Protein AF-A0A9W6T7P6-F1 (afdb_monomer_lite)

pLDDT: mean 77.07, std 24.53, range [21.84, 98.75]

Organism: Candida boidinii (NCBI:txid5477)

Secondary structure (DSSP, 8-state):
-TT--EEE-TTS-----GGGTT-TT--EEE--SS---EEEE--TT--EEE--SS---EEEESS-BTT--EEE--SS--S--GGGGGBSS-SEEE--SS--SS--GGGGG-TT--EEE--SS---B--TTGGG-TT--EEE--SS---B--GGGGG-TT--EEE--SS--SSPPPPPHHHHHHHHHHHHHHHHHHHHHHHHHHHHHHHHHHHTTS---TT-SSSSTTTGGGSS----------------------------------------------------S---SSSTTS----S----TT------HHHH--EEE--SS---TTHHHHHTT-TT--EEE--SS------TTSGGG-TT--EEE-TTS------TTTGGG-SS--EEE--SS--SS-BGGGGG-TT--EEE--SS-----TT-TTTB--GGG-TT-SEEE-TT-TT-EE---PPPTT-SS-TT-STT-TT--EEE-TT-EE--S--PPP-SS-EEE-S-SEETTEE-----B-GGGTS--EEEEEEETGGG-TTEEEEEEEEEES--SSS--HHHHHHHHHHHHHHHHHHHHHHS--TT-TT--HHHHHHHHHHHHHHHHHHHHTTTT-----STTTT--HHHHT--HHHHTT-EEEEEEEEEETTEEEEEEEEEE---SS-----------

InterPro domains:
  IPR001611 Leucine-rich repeat [PF13855] (339-397)
  IPR001611 Leucine-rich repeat [PS51450] (135-157)
  IPR001611 Leucine-rich repeat [PS51450] (339-362)
  IPR001611 Leucine-rich repeat [PS51450] (363-384)
  IPR001932 PPM-type phosphatase-like domain [PF00481] (527-661)
  IPR003591 Leucine-rich repeat, typical subtype [SM00369] (87-109)
  IPR003591 Leucine-rich repeat, typical subtype [SM00369] (110-132)
  IPR003591 Leucine-rich repeat, typical subtype [SM00369] (133-155)
  IPR003591 Leucine-rich repeat, typical subtype [SM00369] (156-181)
  IPR003591 Leucine-rich repeat, typical subtype [SM00369] (337-360)
  IPR003591 Leucine-rich repeat, typical subtype [SM00369] (361-384)
  IPR003591 Leucine-rich repeat, typical subtype [SM00369] (385-408)
  IPR032675 Leucine-rich repeat domain superfamily [G3DSA:3.80.10.10] (1-239)
  IPR032675 Leucine-rich repeat domain superfamily [G3DSA:3.80.10.10] (300-506)
  IPR036457 PPM-type phosphatase-like domain superfamily [G3DSA:3.60.40.10] (508-661)
  IPR036457 PPM-type phosphatase-like domain superfamily [SSF81606] (493-659)
  IPR050216 Leucine-rich repeat domain-containing protein [PTHR48051] (315-540)

Structure (mmCIF, N/CA/C/O backbone):
data_AF-A0A9W6T7P6-F1
#
_entry.id   AF-A0A9W6T7P6-F1
#
loop_
_atom_site.group_PDB
_atom_site.id
_atom_site.type_symbol
_atom_site.label_atom_id
_atom_site.label_alt_id
_atom_site.label_comp_id
_atom_site.label_asym_id
_atom_site.label_entity_id
_atom_site.label_seq_id
_atom_site.pdbx_PDB_ins_code
_atom_site.Cartn_x
_atom_site.Cartn_y
_atom_site.Cartn_z
_atom_site.occupancy
_atom_site.B_iso_or_equiv
_atom_site.auth_seq_id
_atom_site.auth_comp_id
_atom_site.auth_asym_id
_atom_site.auth_atom_id
_atom_site.pdbx_PDB_model_num
ATOM 1 N N . MET A 1 1 ? -13.809 2.710 44.895 1.00 65.75 1 MET A N 1
ATOM 2 C CA . MET A 1 1 ? -14.067 2.844 43.441 1.00 65.75 1 MET A CA 1
ATOM 3 C C . MET A 1 1 ? -14.724 4.164 43.015 1.00 65.75 1 MET A C 1
ATOM 5 O O . MET A 1 1 ? -14.400 4.606 41.930 1.00 65.75 1 MET A O 1
ATOM 9 N N . GLN A 1 2 ? -15.571 4.850 43.803 1.00 82.44 2 GLN A N 1
ATOM 10 C CA . GLN A 1 2 ? -16.241 6.094 43.339 1.00 82.44 2 GLN A CA 1
ATOM 11 C C . GLN A 1 2 ? -15.313 7.261 42.920 1.00 82.44 2 GLN A C 1
ATOM 13 O O . GLN A 1 2 ? -15.751 8.162 42.211 1.00 82.44 2 GLN A O 1
ATOM 18 N N . ALA A 1 3 ? -14.041 7.253 43.336 1.00 89.94 3 ALA A N 1
ATOM 19 C CA . ALA A 1 3 ? -13.026 8.224 42.919 1.00 89.94 3 ALA A CA 1
ATOM 20 C C . ALA A 1 3 ? -12.173 7.772 41.710 1.00 89.94 3 ALA A C 1
ATOM 22 O O . ALA A 1 3 ? -11.208 8.449 41.375 1.00 89.94 3 ALA A O 1
ATOM 23 N N . LEU A 1 4 ? -12.479 6.625 41.090 1.00 92.62 4 LEU A N 1
ATOM 24 C CA . LEU A 1 4 ? -11.707 6.079 39.972 1.00 92.62 4 LEU A CA 1
ATOM 25 C C . LEU A 1 4 ? -11.936 6.912 38.703 1.00 92.62 4 LEU A C 1
ATOM 27 O O . LEU A 1 4 ? -13.080 7.086 38.289 1.00 92.62 4 LEU A O 1
ATOM 31 N N . ILE A 1 5 ? -10.842 7.391 38.104 1.00 95.50 5 ILE A N 1
ATOM 32 C CA . ILE A 1 5 ? -10.859 8.232 36.895 1.00 95.50 5 ILE A CA 1
ATOM 33 C C . ILE A 1 5 ? -10.428 7.442 35.656 1.00 95.50 5 ILE A C 1
ATOM 35 O O . ILE A 1 5 ? -11.042 7.555 34.599 1.00 95.50 5 ILE A O 1
ATOM 39 N N . LYS A 1 6 ? -9.391 6.609 35.775 1.00 96.69 6 LYS A N 1
ATOM 40 C CA . LYS A 1 6 ? -8.846 5.817 34.666 1.00 96.69 6 LYS A CA 1
ATOM 41 C C . LYS A 1 6 ? -8.645 4.377 35.112 1.00 96.69 6 LYS A C 1
ATOM 43 O O . LYS A 1 6 ? -8.240 4.149 36.252 1.00 96.69 6 LYS A O 1
ATOM 48 N N . ILE A 1 7 ? -8.911 3.428 34.223 1.00 95.44 7 ILE A N 1
ATOM 49 C CA . ILE A 1 7 ? -8.621 2.010 34.428 1.00 95.44 7 ILE A CA 1
ATOM 50 C C . ILE A 1 7 ? -7.944 1.432 33.185 1.00 95.44 7 ILE A C 1
ATOM 52 O O . ILE A 1 7 ? -8.444 1.586 32.072 1.00 95.44 7 ILE A O 1
ATOM 56 N N . ASP A 1 8 ? -6.808 0.769 33.393 1.00 96.06 8 ASP A N 1
ATOM 57 C CA . ASP A 1 8 ? -6.104 -0.016 32.382 1.00 96.06 8 ASP A CA 1
ATOM 58 C C . ASP A 1 8 ? -5.986 -1.454 32.896 1.00 96.06 8 ASP A C 1
ATOM 60 O O . ASP A 1 8 ? -5.427 -1.706 33.963 1.00 96.06 8 ASP A O 1
ATOM 64 N N . ILE A 1 9 ? -6.624 -2.366 32.173 1.00 95.75 9 ILE A N 1
ATOM 65 C CA . ILE A 1 9 ? -6.797 -3.790 32.486 1.00 95.75 9 ILE A CA 1
ATOM 66 C C . ILE A 1 9 ? -6.635 -4.628 31.207 1.00 95.75 9 ILE A C 1
ATOM 68 O O . ILE A 1 9 ? -7.255 -5.682 31.046 1.00 95.75 9 ILE A O 1
ATOM 72 N N . ARG A 1 10 ? -5.834 -4.136 30.253 1.00 95.75 10 ARG A N 1
ATOM 73 C CA . ARG A 1 10 ? -5.575 -4.800 28.967 1.00 95.75 10 ARG A CA 1
ATOM 74 C C . ARG A 1 10 ? -4.901 -6.168 29.145 1.00 95.75 10 ARG A C 1
ATOM 76 O O . ARG A 1 10 ? -4.220 -6.396 30.139 1.00 95.75 10 ARG A O 1
ATOM 83 N N . PHE A 1 11 ? -5.104 -7.071 28.187 1.00 94.38 11 PHE A N 1
ATOM 84 C CA . PHE A 1 11 ? -4.476 -8.401 28.095 1.00 94.38 11 PHE A CA 1
ATOM 85 C C . PHE A 1 11 ? -4.650 -9.281 29.347 1.00 94.38 11 PHE A C 1
ATOM 87 O O . PHE A 1 11 ? -3.726 -9.945 29.812 1.00 94.38 11 PHE A O 1
ATOM 94 N N . ASN A 1 12 ? -5.866 -9.284 29.894 1.00 94.56 12 ASN A N 1
ATOM 95 C CA . ASN A 1 12 ? -6.261 -10.084 31.051 1.00 94.56 12 ASN A CA 1
ATOM 96 C C . ASN A 1 12 ? -7.334 -11.127 30.662 1.00 94.56 12 ASN A C 1
ATOM 98 O O . ASN A 1 12 ? -7.690 -11.295 29.497 1.00 94.56 12 ASN A O 1
ATOM 102 N N . LYS A 1 13 ? -7.861 -11.864 31.648 1.00 94.94 13 LYS A N 1
ATOM 103 C CA . LYS A 1 13 ? -8.931 -12.868 31.459 1.00 94.94 13 LYS A CA 1
ATOM 104 C C . LYS A 1 13 ? -10.307 -12.365 31.925 1.00 94.94 13 LYS A C 1
ATOM 106 O O . LYS A 1 13 ? -11.125 -13.144 32.411 1.00 94.94 13 LYS A O 1
ATOM 111 N N . ILE A 1 14 ? -10.559 -11.057 31.836 1.00 95.62 14 ILE A N 1
ATOM 112 C CA . ILE A 1 14 ? -11.791 -10.434 32.342 1.00 95.62 14 ILE A CA 1
ATOM 113 C C . ILE A 1 14 ? -12.949 -10.729 31.384 1.00 95.62 14 ILE A C 1
ATOM 115 O O . ILE A 1 14 ? -12.826 -10.566 30.174 1.00 95.62 14 ILE A O 1
ATOM 119 N N . THR A 1 15 ? -14.086 -11.164 31.928 1.00 95.50 15 THR A N 1
ATOM 120 C CA . THR A 1 15 ? -15.275 -11.565 31.152 1.00 95.50 15 THR A CA 1
ATOM 121 C C . THR A 1 15 ? -16.427 -10.562 31.222 1.00 95.50 15 THR A C 1
ATOM 123 O O . THR A 1 15 ? -17.320 -10.597 30.377 1.00 95.50 15 THR A O 1
ATOM 126 N N . LYS A 1 16 ? -16.430 -9.670 32.222 1.00 94.81 16 LYS A N 1
ATOM 127 C CA . LYS A 1 16 ? -17.493 -8.686 32.483 1.00 94.81 16 LYS A CA 1
ATOM 128 C C . LYS A 1 16 ? -16.922 -7.393 33.056 1.00 94.81 16 LYS A C 1
ATOM 130 O O . LYS A 1 16 ? -15.955 -7.433 33.812 1.00 94.81 16 LYS A O 1
ATOM 135 N N . LEU A 1 17 ? -17.566 -6.268 32.745 1.00 93.81 17 LEU A N 1
ATOM 136 C CA . LEU A 1 17 ? -17.191 -4.927 33.218 1.00 93.81 17 LEU A CA 1
ATOM 137 C C . LEU A 1 17 ? -18.309 -4.241 34.026 1.00 93.81 17 LEU A C 1
ATOM 139 O O . LEU A 1 17 ? -18.270 -3.030 34.220 1.00 93.81 17 LEU A O 1
ATOM 143 N N . ASP A 1 18 ? -19.287 -5.005 34.524 1.00 90.81 18 ASP A N 1
ATOM 144 C CA . ASP A 1 18 ? -20.497 -4.498 35.197 1.00 90.81 18 ASP A CA 1
ATOM 145 C C . ASP A 1 18 ? -20.181 -3.521 36.351 1.00 90.81 18 ASP A C 1
ATOM 147 O O . ASP A 1 18 ? -20.853 -2.504 36.514 1.00 90.81 18 ASP A O 1
ATOM 151 N N . SER A 1 19 ? -19.096 -3.766 37.096 1.00 89.75 19 SER A N 1
ATOM 152 C CA . SER A 1 19 ? -18.600 -2.904 38.183 1.00 89.75 19 SER A CA 1
ATOM 153 C C . SER A 1 19 ? -18.187 -1.489 37.746 1.00 89.75 19 SER A C 1
ATOM 155 O O . SER A 1 19 ? -18.049 -0.608 38.594 1.00 89.75 19 SER A O 1
ATOM 157 N N . LEU A 1 20 ? -17.963 -1.260 36.447 1.00 91.81 20 LEU A N 1
ATOM 158 C CA . LEU A 1 20 ? -17.611 0.046 35.878 1.00 91.81 20 LEU A CA 1
ATOM 159 C C . LEU A 1 20 ? -18.840 0.850 35.423 1.00 91.81 20 LEU A C 1
ATOM 161 O O . LEU A 1 20 ? -18.722 2.058 35.215 1.00 91.81 20 LEU A O 1
ATOM 165 N N . LYS A 1 21 ? -20.013 0.207 35.291 1.00 91.25 21 LYS A N 1
ATOM 166 C CA . LYS A 1 21 ? -21.208 0.752 34.620 1.00 91.25 21 LYS A CA 1
ATOM 167 C C . LYS A 1 21 ? -21.631 2.136 35.119 1.00 91.25 21 LYS A C 1
ATOM 169 O O . LYS A 1 21 ? -22.000 2.983 34.309 1.00 91.25 21 LYS A O 1
ATOM 174 N N . GLU A 1 22 ? -21.608 2.355 36.434 1.00 90.69 22 GLU A N 1
ATOM 175 C CA . GLU A 1 22 ? -22.152 3.559 37.086 1.00 90.69 22 GLU A CA 1
ATOM 176 C C . GLU A 1 22 ? -21.082 4.421 37.787 1.00 90.69 22 GLU A C 1
ATOM 178 O O . GLU A 1 22 ? -21.405 5.216 38.670 1.00 90.69 22 GLU A O 1
ATOM 183 N N . LEU A 1 23 ? -19.796 4.279 37.438 1.00 92.50 23 LEU A N 1
ATOM 184 C CA . LEU A 1 23 ? -18.731 5.043 38.099 1.00 92.50 23 LEU A CA 1
ATOM 185 C C . LEU A 1 23 ? -18.759 6.531 37.679 1.00 92.50 23 LEU A C 1
ATOM 187 O O . LEU A 1 23 ? -18.494 6.846 36.520 1.00 92.50 23 LEU A O 1
ATOM 191 N N . PRO A 1 24 ? -19.028 7.478 38.603 1.00 89.62 24 PRO A N 1
ATOM 192 C CA . PRO A 1 24 ? -19.391 8.850 38.237 1.00 89.62 24 PRO A CA 1
ATOM 193 C C . PRO A 1 24 ? -18.205 9.718 37.797 1.00 89.62 24 PRO A C 1
ATOM 195 O O . PRO A 1 24 ? -18.412 10.757 37.178 1.00 89.62 24 PRO A O 1
ATOM 198 N N . LYS A 1 25 ? -16.969 9.325 38.126 1.00 93.94 25 LYS A N 1
ATOM 199 C CA . LYS A 1 25 ? -15.737 10.043 37.752 1.00 93.94 25 LYS A CA 1
ATOM 200 C C . LYS A 1 25 ? -14.918 9.335 36.671 1.00 93.94 25 LYS A C 1
ATOM 202 O O . LYS A 1 25 ? -13.822 9.788 36.372 1.00 93.94 25 LYS A O 1
ATOM 207 N N . LEU A 1 26 ? -15.418 8.227 36.121 1.00 95.88 26 LEU A N 1
ATOM 208 C CA . LEU A 1 26 ? -14.667 7.414 35.173 1.00 95.88 26 LEU A CA 1
ATOM 209 C C . LEU A 1 26 ? -14.605 8.106 33.805 1.00 95.88 26 LEU A C 1
ATOM 211 O O . LEU A 1 26 ? -15.634 8.331 33.173 1.00 95.88 26 LEU A O 1
ATOM 215 N N . GLU A 1 27 ? -13.389 8.415 33.369 1.00 96.75 27 GLU A N 1
ATOM 216 C CA . GLU A 1 27 ? -13.060 9.069 32.100 1.00 96.75 27 GLU A CA 1
ATOM 217 C C . GLU A 1 27 ? -12.463 8.081 31.089 1.00 96.75 27 GLU A C 1
ATOM 219 O O . GLU A 1 27 ? -12.775 8.157 29.905 1.00 96.75 27 GLU A O 1
ATOM 224 N N . VAL A 1 28 ? -11.607 7.151 31.526 1.00 97.69 28 VAL A N 1
ATOM 225 C CA . VAL A 1 28 ? -10.852 6.270 30.615 1.00 97.69 28 VAL A CA 1
ATOM 226 C C . VAL A 1 28 ? -11.027 4.804 30.988 1.00 97.69 28 VAL A C 1
ATOM 228 O O . VAL A 1 28 ? -10.734 4.416 32.123 1.00 97.69 28 VAL A O 1
ATOM 231 N N . ILE A 1 29 ? -11.438 3.987 30.016 1.00 97.69 29 ILE A N 1
ATOM 232 C CA . ILE A 1 29 ? -11.457 2.522 30.102 1.00 97.69 29 ILE A CA 1
ATOM 233 C C . ILE A 1 29 ? -10.546 1.952 29.019 1.00 97.69 29 ILE A C 1
ATOM 235 O O . ILE A 1 29 ? -10.839 2.105 27.837 1.00 97.69 29 ILE A O 1
ATOM 239 N N . ARG A 1 30 ? -9.504 1.218 29.420 1.00 97.88 30 ARG A N 1
ATOM 240 C CA . ARG A 1 30 ? -8.707 0.367 28.526 1.00 97.88 30 ARG A CA 1
ATOM 241 C C . ARG A 1 30 ? -8.799 -1.078 28.988 1.00 97.88 30 ARG A C 1
ATOM 243 O O . ARG A 1 30 ? -8.212 -1.446 30.002 1.00 97.88 30 ARG A O 1
ATOM 250 N N . ALA A 1 31 ? -9.542 -1.903 28.258 1.00 96.62 31 ALA A N 1
ATOM 251 C CA . ALA A 1 31 ? -9.696 -3.333 28.544 1.00 96.62 31 ALA A CA 1
ATOM 252 C C . ALA A 1 31 ? -9.506 -4.206 27.294 1.00 96.62 31 ALA A C 1
ATOM 254 O O . ALA A 1 31 ? -10.093 -5.283 27.180 1.00 96.62 31 ALA A O 1
ATOM 255 N N . ALA A 1 32 ? -8.664 -3.750 26.365 1.00 95.81 32 ALA A N 1
ATOM 256 C CA . ALA A 1 32 ? -8.226 -4.497 25.192 1.00 95.81 32 ALA A CA 1
ATOM 257 C C . ALA A 1 32 ? -7.797 -5.942 25.509 1.00 95.81 32 ALA A C 1
ATOM 259 O O . ALA A 1 32 ? -7.226 -6.191 26.571 1.00 95.81 32 ALA A O 1
ATOM 260 N N . GLY A 1 33 ? -8.008 -6.888 24.595 1.00 94.56 33 GLY A N 1
ATOM 261 C CA . GLY A 1 33 ? -7.452 -8.244 24.714 1.00 94.56 33 GLY A CA 1
ATOM 262 C C . GLY A 1 33 ? -7.987 -9.040 25.908 1.00 94.56 33 GLY A C 1
ATOM 263 O O . GLY A 1 33 ? -7.222 -9.737 26.569 1.00 94.56 33 GLY A O 1
ATOM 264 N N . ASN A 1 34 ? -9.277 -8.895 26.215 1.00 96.19 34 ASN A N 1
ATOM 265 C CA . ASN A 1 34 ? -9.978 -9.622 27.275 1.00 96.19 34 ASN A CA 1
ATOM 266 C C . ASN A 1 34 ? -11.086 -10.518 26.675 1.00 96.19 34 ASN A C 1
ATOM 268 O O . ASN A 1 34 ? -11.199 -10.697 25.463 1.00 96.19 34 ASN A O 1
ATOM 272 N N . SER A 1 35 ? -11.914 -11.125 27.526 1.00 96.62 35 SER A N 1
ATOM 273 C CA . SER A 1 35 ? -13.036 -11.995 27.140 1.00 96.62 35 SER A CA 1
ATOM 274 C C . SER A 1 35 ? -14.405 -11.325 27.337 1.00 96.62 35 SER A C 1
ATOM 276 O O . SER A 1 35 ? -15.396 -12.006 27.608 1.00 96.62 35 SER A O 1
ATOM 278 N N . VAL A 1 36 ? -14.482 -9.993 27.231 1.00 97.06 36 VAL A N 1
ATOM 279 C CA . VAL A 1 36 ? -15.726 -9.234 27.437 1.00 97.06 36 VAL A CA 1
ATOM 280 C C . VAL A 1 36 ? -16.656 -9.403 26.234 1.00 97.06 36 VAL A C 1
ATOM 282 O O . VAL A 1 36 ? -16.327 -9.031 25.112 1.00 97.06 36 VAL A O 1
ATOM 285 N N . SER A 1 37 ? -17.844 -9.960 26.460 1.00 96.62 37 SER A N 1
ATOM 286 C CA . SER A 1 37 ? -18.836 -10.219 25.402 1.00 96.62 37 SER A CA 1
ATOM 287 C C . SER A 1 37 ? -19.914 -9.140 25.278 1.00 96.62 37 SER A C 1
ATOM 289 O O . SER A 1 37 ? -20.577 -9.038 24.244 1.00 96.62 37 SER A O 1
ATOM 291 N N . THR A 1 38 ? -20.104 -8.336 26.323 1.00 96.56 38 THR A N 1
ATOM 292 C CA . THR A 1 38 ? -21.125 -7.287 26.419 1.00 96.56 38 THR A CA 1
ATOM 293 C C . THR A 1 38 ? -20.571 -6.098 27.193 1.00 96.56 38 THR A C 1
ATOM 295 O O . THR A 1 38 ? -19.959 -6.281 28.246 1.00 96.56 38 THR A O 1
ATOM 298 N N . PHE A 1 39 ? -20.818 -4.883 26.702 1.00 96.81 39 PHE A N 1
ATOM 299 C CA . PHE A 1 39 ? -20.474 -3.643 27.394 1.00 96.81 39 PHE A CA 1
ATOM 300 C C . PHE A 1 39 ? -21.700 -2.736 27.525 1.00 96.81 39 PHE A C 1
ATOM 302 O O . PHE A 1 39 ? -22.334 -2.376 26.534 1.00 96.81 39 PHE A O 1
ATOM 309 N N . ILE A 1 40 ? -22.036 -2.362 28.760 1.00 96.12 40 ILE A N 1
ATOM 310 C CA . ILE A 1 40 ? -23.126 -1.433 29.065 1.00 96.12 40 ILE A CA 1
ATOM 311 C C . ILE A 1 40 ? -22.582 -0.367 30.011 1.00 96.12 40 ILE A C 1
ATOM 313 O O . ILE A 1 40 ? -22.036 -0.701 31.063 1.00 96.12 40 ILE A O 1
ATOM 317 N N . SER A 1 41 ? -22.747 0.908 29.657 1.00 94.19 41 SER A N 1
ATOM 318 C CA . SER A 1 41 ? -22.265 2.030 30.466 1.00 94.19 41 SER A CA 1
ATOM 319 C C . SER A 1 41 ? -23.315 3.120 30.661 1.00 94.19 41 SER A C 1
ATOM 321 O O . SER A 1 41 ? -24.106 3.431 29.767 1.00 94.19 41 SER A O 1
ATOM 323 N N . LYS A 1 42 ? -23.271 3.719 31.851 1.00 94.75 42 LYS A N 1
ATOM 324 C CA . LYS A 1 42 ? -24.015 4.904 32.288 1.00 94.75 42 LYS A CA 1
ATOM 325 C C . LYS A 1 42 ? -23.064 5.996 32.822 1.00 94.75 42 LYS A C 1
ATOM 327 O O . LYS A 1 42 ? -23.507 7.034 33.310 1.00 94.75 42 LYS A O 1
ATOM 332 N N . ALA A 1 43 ? -21.748 5.779 32.728 1.00 93.12 43 ALA A N 1
ATOM 333 C CA . ALA A 1 43 ? -20.717 6.722 33.149 1.00 93.12 43 ALA A CA 1
ATOM 334 C C . ALA A 1 43 ? -20.580 7.868 32.126 1.00 93.12 43 ALA A C 1
ATOM 336 O O . ALA A 1 43 ? -19.758 7.820 31.217 1.00 93.12 43 ALA A O 1
ATOM 337 N N . SER A 1 44 ? -21.390 8.919 32.269 1.00 92.19 44 SER A N 1
ATOM 338 C CA . SER A 1 44 ? -21.466 10.041 31.312 1.00 92.19 44 SER A CA 1
ATOM 339 C C . SER A 1 44 ? -20.195 10.898 31.198 1.00 92.19 44 SER A C 1
ATOM 341 O O . SER A 1 44 ? -20.105 11.733 30.302 1.00 92.19 44 SER A O 1
ATOM 343 N N . ASN A 1 45 ? -19.227 10.718 32.103 1.00 94.25 45 ASN A N 1
ATOM 344 C CA . ASN A 1 45 ? -17.936 11.411 32.078 1.00 94.25 45 ASN A CA 1
ATOM 345 C C . ASN A 1 45 ? -16.864 10.689 31.245 1.00 94.25 45 ASN A C 1
ATOM 347 O O . ASN A 1 45 ? -15.754 11.207 31.136 1.00 94.25 45 ASN A O 1
ATOM 351 N N . LEU A 1 46 ? -17.191 9.549 30.623 1.00 96.44 46 LEU A N 1
ATOM 352 C CA . LEU A 1 46 ? -16.273 8.842 29.735 1.00 96.44 46 LEU A CA 1
ATOM 353 C C . LEU A 1 46 ? -15.778 9.749 28.601 1.00 96.44 46 LEU A C 1
ATOM 355 O O . LEU A 1 46 ? -16.554 10.430 27.935 1.00 96.44 46 LEU A O 1
ATOM 359 N N . PHE A 1 47 ? -14.467 9.707 28.401 1.00 96.75 47 PHE A N 1
ATOM 360 C CA . PHE A 1 47 ? -13.667 10.434 27.421 1.00 96.75 47 PHE A CA 1
ATOM 361 C C . PHE A 1 47 ? -13.042 9.476 26.396 1.00 96.75 47 PHE A C 1
ATOM 363 O O . PHE A 1 47 ? -12.958 9.800 25.209 1.00 96.75 47 PHE A O 1
ATOM 370 N N . GLU A 1 48 ? -12.646 8.282 26.841 1.00 97.94 48 GLU A N 1
ATOM 371 C CA . GLU A 1 48 ? -11.971 7.264 26.034 1.00 97.94 48 GLU A CA 1
ATOM 372 C C . GLU A 1 48 ? -12.416 5.857 26.457 1.00 97.94 48 GLU A C 1
ATOM 374 O O . GLU A 1 48 ? -12.418 5.522 27.647 1.00 97.94 48 GLU A O 1
ATOM 379 N N . VAL A 1 49 ? -12.793 5.028 25.481 1.00 97.88 49 VAL A N 1
ATOM 380 C CA . VAL A 1 49 ? -13.151 3.620 25.695 1.00 97.88 49 VAL A CA 1
ATOM 381 C C . VAL A 1 49 ? -12.468 2.745 24.640 1.00 97.88 49 VAL A C 1
ATOM 383 O O . VAL A 1 49 ? -12.851 2.755 23.471 1.00 97.88 49 VAL A O 1
ATOM 386 N N . GLU A 1 50 ? -11.489 1.956 25.077 1.00 97.94 50 GLU A N 1
ATOM 387 C CA . GLU A 1 50 ? -10.776 0.950 24.284 1.00 97.94 50 GLU A CA 1
ATOM 388 C C . GLU A 1 50 ? -11.146 -0.456 24.781 1.00 97.94 50 GLU A C 1
ATOM 390 O O . GLU A 1 50 ? -10.720 -0.890 25.858 1.00 97.94 50 GLU A O 1
ATOM 395 N N . LEU A 1 51 ? -11.944 -1.185 23.997 1.00 97.31 51 LEU A N 1
ATOM 396 C CA . LEU A 1 51 ? -12.330 -2.580 24.259 1.00 97.31 51 LEU A CA 1
ATOM 397 C C . LEU A 1 51 ? -11.993 -3.494 23.073 1.00 97.31 51 LEU A C 1
ATOM 399 O O . LEU A 1 51 ? -12.601 -4.550 22.901 1.00 97.31 51 LEU A O 1
ATOM 403 N N . ASN A 1 52 ? -11.027 -3.109 22.247 1.00 96.38 52 ASN A N 1
ATOM 404 C CA . ASN A 1 52 ? -10.587 -3.892 21.102 1.00 96.38 52 ASN A CA 1
ATOM 405 C C . ASN A 1 52 ? -10.061 -5.289 21.483 1.00 96.38 52 ASN A C 1
ATOM 407 O O . ASN A 1 52 ? -9.660 -5.539 22.618 1.00 96.38 52 ASN A O 1
ATOM 411 N N . MET A 1 53 ? -10.067 -6.241 20.547 1.00 96.19 53 MET A N 1
ATOM 412 C CA . MET A 1 53 ? -9.686 -7.643 20.816 1.00 96.19 53 MET A CA 1
ATOM 413 C C . MET A 1 53 ? -10.492 -8.287 21.964 1.00 96.19 53 MET A C 1
ATOM 415 O O . MET A 1 53 ? -9.960 -9.071 22.746 1.00 96.19 53 MET A O 1
ATOM 419 N N . ASN A 1 54 ? -11.777 -7.952 22.069 1.00 96.69 54 ASN A N 1
ATOM 420 C CA . ASN A 1 54 ? -12.744 -8.627 22.932 1.00 96.69 54 ASN A CA 1
ATOM 421 C C . ASN A 1 54 ? -13.855 -9.225 22.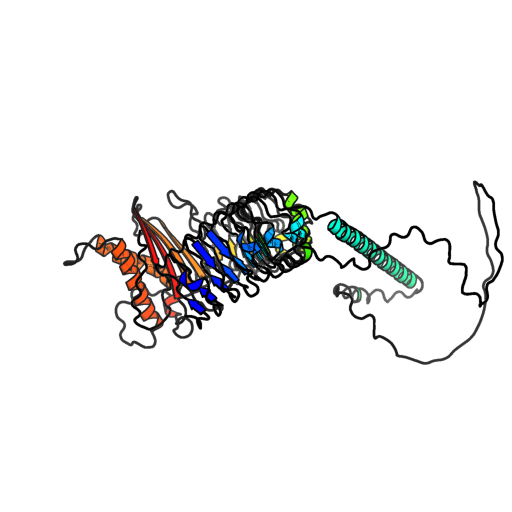062 1.00 96.69 54 ASN A C 1
ATOM 423 O O . ASN A 1 54 ? -14.223 -8.600 21.072 1.00 96.69 54 ASN A O 1
ATOM 427 N N . PRO A 1 55 ? -14.473 -10.363 22.425 1.00 96.94 55 PRO A N 1
ATOM 428 C CA . PRO A 1 55 ? -15.581 -10.966 21.679 1.00 96.94 55 PRO A CA 1
ATOM 429 C C . PRO A 1 55 ? -16.914 -10.199 21.855 1.00 96.94 55 PRO A C 1
ATOM 431 O O . PRO A 1 55 ? -17.955 -10.811 22.097 1.00 96.94 55 PRO A O 1
ATOM 434 N N . LEU A 1 56 ? -16.887 -8.866 21.748 1.00 97.12 56 LEU A N 1
ATOM 435 C CA . LEU A 1 56 ? -18.027 -7.970 21.927 1.00 97.12 56 LEU A CA 1
ATOM 436 C C . LEU A 1 56 ? -19.123 -8.260 20.904 1.00 97.12 56 LEU A C 1
ATOM 438 O O . LEU A 1 56 ? -18.932 -8.075 19.706 1.00 97.12 56 LEU A O 1
ATOM 442 N N . THR A 1 57 ? -20.284 -8.670 21.403 1.00 96.56 57 THR A N 1
ATOM 443 C CA . THR A 1 57 ? -21.507 -8.908 20.616 1.00 96.56 57 THR A CA 1
ATOM 444 C C . THR A 1 57 ? -22.549 -7.811 20.818 1.00 96.56 57 THR A C 1
ATOM 446 O O . THR A 1 57 ? -23.367 -7.577 19.935 1.00 96.56 57 THR A O 1
ATOM 449 N N . PHE A 1 58 ? -22.506 -7.113 21.958 1.00 96.44 58 PHE A N 1
ATOM 450 C CA . PHE A 1 58 ? -23.452 -6.057 22.306 1.00 96.44 58 PHE A CA 1
ATOM 451 C C . PHE A 1 58 ? -22.762 -4.898 23.033 1.00 96.44 58 PHE A C 1
ATOM 453 O O . PHE A 1 58 ? -21.995 -5.107 23.978 1.00 96.44 58 PHE A O 1
ATOM 460 N N . VAL A 1 59 ? -23.071 -3.674 22.607 1.00 96.75 59 VAL A N 1
ATOM 461 C CA . VAL A 1 59 ? -22.634 -2.421 23.231 1.00 96.75 59 VAL A CA 1
ATOM 462 C C . VAL A 1 59 ? -23.853 -1.523 23.412 1.00 96.75 59 VAL A C 1
ATOM 464 O O . VAL A 1 59 ? -24.623 -1.346 22.470 1.00 96.75 59 VAL A O 1
ATOM 467 N N . ASN A 1 60 ? -24.016 -0.926 24.595 1.00 96.00 60 ASN A N 1
ATOM 468 C CA . ASN A 1 60 ? -25.059 0.066 24.850 1.00 96.00 60 ASN A CA 1
ATOM 469 C C . ASN A 1 60 ? -24.595 1.184 25.801 1.00 96.00 60 ASN A C 1
ATOM 471 O O . ASN A 1 60 ? -23.971 0.928 26.833 1.00 96.00 60 ASN A O 1
ATOM 475 N N . PHE A 1 61 ? -24.975 2.421 25.486 1.00 95.31 61 PHE A N 1
ATOM 476 C CA . PHE A 1 61 ? -24.806 3.586 26.353 1.00 95.31 61 PHE A CA 1
ATOM 477 C C . PHE A 1 61 ? -26.189 4.059 26.810 1.00 95.31 61 PHE A C 1
ATOM 479 O O . PHE A 1 61 ? -26.944 4.636 26.025 1.00 95.31 61 PHE A O 1
ATOM 486 N N . GLU A 1 62 ? -26.521 3.803 28.081 1.00 94.38 62 GLU A N 1
ATOM 487 C CA . GLU A 1 62 ? -27.851 4.065 28.666 1.00 94.38 62 GLU A CA 1
ATOM 488 C C . GLU A 1 62 ? -28.157 5.561 28.845 1.00 94.38 62 GLU A C 1
ATOM 490 O O . GLU A 1 62 ? -29.302 5.946 29.078 1.00 94.38 62 GLU A O 1
ATOM 495 N N . CYS A 1 63 ? -27.141 6.414 28.732 1.00 92.25 63 CYS A N 1
ATOM 496 C CA . CYS A 1 63 ? -27.264 7.864 28.706 1.00 92.25 63 CYS A CA 1
ATOM 497 C C . CYS A 1 63 ? -26.352 8.458 27.613 1.00 92.25 63 CYS A C 1
ATOM 499 O O . CYS A 1 63 ? -25.435 7.778 27.141 1.00 92.25 63 CYS A O 1
ATOM 501 N N . PRO A 1 64 ? -26.583 9.714 27.184 1.00 93.69 64 PRO A N 1
ATOM 502 C CA . PRO A 1 64 ? -25.689 10.397 26.256 1.00 93.69 64 PRO A CA 1
ATOM 503 C C . PRO A 1 64 ? -24.262 10.485 26.808 1.00 93.69 64 PRO A C 1
ATOM 505 O O . PRO A 1 64 ? -24.072 10.712 28.004 1.00 93.69 64 PRO A O 1
ATOM 508 N N . MET A 1 65 ? -23.271 10.362 25.925 1.00 94.56 65 MET A N 1
ATOM 509 C CA . MET A 1 65 ? -21.845 10.437 26.263 1.00 94.56 65 MET A CA 1
ATOM 510 C C . MET A 1 65 ? -21.247 11.760 25.743 1.00 94.56 65 MET A C 1
ATOM 512 O O . MET A 1 65 ? -20.642 11.779 24.669 1.00 94.56 65 MET A O 1
ATOM 516 N N . PRO A 1 66 ? -21.438 12.898 26.445 1.00 93.06 66 PRO A N 1
ATOM 517 C CA . PRO A 1 66 ? -21.059 14.221 25.943 1.00 93.06 66 PRO A CA 1
ATOM 518 C C . PRO A 1 66 ? -19.545 14.448 25.863 1.00 93.06 66 PRO A C 1
ATOM 520 O O . PRO A 1 66 ? -19.114 15.280 25.070 1.00 93.06 66 PRO A O 1
ATOM 523 N N . ASN A 1 67 ? -18.748 13.734 26.661 1.00 94.88 67 ASN A N 1
ATOM 524 C CA . ASN A 1 67 ? -17.296 13.925 26.739 1.00 94.88 67 ASN A CA 1
ATOM 525 C C . ASN A 1 67 ? -16.502 12.891 25.924 1.00 94.88 67 ASN A C 1
ATOM 527 O O . ASN A 1 67 ? -15.290 13.043 25.777 1.00 94.88 67 ASN A O 1
ATOM 531 N N . LEU A 1 68 ? -17.166 11.857 25.394 1.00 97.00 68 LEU A N 1
ATOM 532 C CA . LEU A 1 68 ? -16.515 10.706 24.774 1.00 97.00 68 LEU A CA 1
ATOM 533 C C . LEU A 1 68 ? -15.959 11.090 23.404 1.00 97.00 68 LEU A C 1
ATOM 535 O O . LEU A 1 68 ? -16.718 11.400 22.487 1.00 97.00 68 LEU A O 1
ATOM 539 N N . LYS A 1 69 ? -14.629 11.065 23.286 1.00 97.62 69 LYS A N 1
ATOM 540 C CA . LYS A 1 69 ? -13.876 11.447 22.088 1.00 97.62 69 LYS A CA 1
ATOM 541 C C . LYS A 1 69 ? -13.332 10.262 21.307 1.00 97.62 69 LYS A C 1
ATOM 543 O O . LYS A 1 69 ? -13.293 10.325 20.081 1.00 97.62 69 LYS A O 1
ATOM 548 N N . ILE A 1 70 ? -12.887 9.219 22.003 1.00 98.25 70 ILE A N 1
ATOM 549 C CA . ILE A 1 70 ? -12.190 8.074 21.409 1.00 98.25 70 ILE A CA 1
ATOM 550 C C . ILE A 1 70 ? -12.951 6.796 21.753 1.00 98.25 70 ILE A C 1
ATOM 552 O O . ILE A 1 70 ? -13.186 6.502 22.927 1.00 98.25 70 ILE A O 1
ATOM 556 N N . VAL A 1 71 ? -13.328 6.044 20.722 1.00 98.19 71 VAL A N 1
ATOM 557 C CA . VAL A 1 71 ? -14.012 4.754 20.841 1.00 98.19 71 VAL A CA 1
ATOM 558 C C . VAL A 1 71 ? -13.337 3.742 19.922 1.00 98.19 71 VAL A C 1
ATOM 560 O O . VAL A 1 71 ? -13.358 3.911 18.702 1.00 98.19 71 VAL A O 1
ATOM 563 N N . ASP A 1 72 ? -12.776 2.682 20.504 1.00 98.38 72 ASP A N 1
ATOM 564 C CA . ASP A 1 72 ? -12.236 1.533 19.772 1.00 98.38 72 ASP A CA 1
ATOM 565 C C . ASP A 1 72 ? -12.908 0.233 20.240 1.00 98.38 72 ASP A C 1
ATOM 567 O O . ASP A 1 72 ? -12.694 -0.238 21.363 1.00 98.38 72 ASP A O 1
ATOM 571 N N . PHE A 1 73 ? -13.720 -0.346 19.352 1.00 98.00 73 PHE A N 1
ATOM 572 C CA . PHE A 1 73 ? -14.347 -1.663 19.507 1.00 98.00 73 PHE A CA 1
ATOM 573 C C . PHE A 1 73 ? -13.904 -2.632 18.395 1.00 98.00 73 PHE A C 1
ATOM 575 O O . PHE A 1 73 ? -14.669 -3.502 17.971 1.00 98.00 73 PHE A O 1
ATOM 582 N N . SER A 1 74 ? -12.683 -2.467 17.879 1.00 97.56 74 SER A N 1
ATOM 583 C CA . SER A 1 74 ? -12.136 -3.315 16.817 1.00 97.56 74 SER A CA 1
ATOM 584 C C . SER A 1 74 ? -11.853 -4.757 17.255 1.00 97.56 74 SER A C 1
ATOM 586 O O . SER A 1 74 ? -11.678 -5.068 18.435 1.00 97.56 74 SER A O 1
ATOM 588 N N . LYS A 1 75 ? -11.773 -5.670 16.284 1.00 96.50 75 LYS A N 1
ATOM 589 C CA . LYS A 1 75 ? -11.540 -7.110 16.488 1.00 96.50 75 LYS A CA 1
ATOM 590 C C . LYS A 1 75 ? -12.594 -7.738 17.416 1.00 96.50 75 LYS A C 1
ATOM 592 O O . LYS A 1 75 ? -12.259 -8.539 18.290 1.00 96.50 75 LYS A O 1
ATOM 597 N N . GLY A 1 76 ? -13.848 -7.328 17.220 1.00 95.75 76 GLY A N 1
ATOM 598 C CA . GLY A 1 76 ? -15.020 -7.778 17.964 1.00 95.75 76 GLY A CA 1
ATOM 599 C C . GLY A 1 76 ? -15.899 -8.763 17.194 1.00 95.75 76 GLY A C 1
ATOM 600 O O . GLY A 1 76 ? -15.451 -9.452 16.279 1.00 95.75 76 GLY A O 1
ATOM 601 N N . LYS A 1 77 ? -17.169 -8.851 17.600 1.00 97.12 77 LYS A N 1
ATOM 602 C CA . LYS A 1 77 ? -18.231 -9.644 16.956 1.00 97.12 77 LYS A CA 1
ATOM 603 C C . LYS A 1 77 ? -19.506 -8.812 16.751 1.00 97.12 77 LYS A C 1
ATOM 605 O O . LYS A 1 77 ? -20.608 -9.361 16.735 1.00 97.12 77 LYS A O 1
ATOM 610 N N . LEU A 1 78 ? -19.371 -7.489 16.636 1.00 97.62 78 LEU A N 1
ATOM 611 C CA . LEU A 1 78 ? -20.501 -6.570 16.497 1.00 97.62 78 LEU A CA 1
ATOM 612 C C . LEU A 1 78 ? -21.156 -6.732 15.123 1.00 97.62 78 LEU A C 1
ATOM 614 O O . LEU A 1 78 ? -20.476 -6.687 14.099 1.00 97.62 78 LEU A O 1
ATOM 618 N N . THR A 1 79 ? -22.479 -6.890 15.109 1.00 96.62 79 THR A N 1
ATOM 619 C CA . THR A 1 79 ? -23.299 -7.003 13.889 1.00 96.62 79 THR A CA 1
ATOM 620 C C . THR A 1 79 ? -24.060 -5.717 13.553 1.00 96.62 79 THR A C 1
ATOM 622 O O . THR A 1 79 ? -24.363 -5.479 12.384 1.00 96.62 79 THR A O 1
ATOM 625 N N . SER A 1 80 ? -24.308 -4.848 14.542 1.00 95.56 80 SER A N 1
ATOM 626 C CA . SER A 1 80 ? -24.787 -3.475 14.345 1.00 95.56 80 SER A CA 1
ATOM 627 C C . SER A 1 80 ? -23.991 -2.464 15.178 1.00 95.56 80 SER A C 1
ATOM 629 O O . SER A 1 80 ? -23.249 -2.821 16.097 1.00 95.56 80 SER A O 1
ATOM 631 N N . CYS A 1 81 ? -24.138 -1.181 14.840 1.00 95.12 81 CYS A N 1
ATOM 632 C CA . CYS A 1 81 ? -23.474 -0.067 15.517 1.00 95.12 81 CYS A CA 1
ATOM 633 C C . CYS A 1 81 ? -24.461 0.950 16.117 1.00 95.12 81 CYS A C 1
ATOM 635 O O . CYS A 1 81 ? -24.147 2.130 16.240 1.00 95.12 81 CYS A O 1
ATOM 637 N N . ASP A 1 82 ? -25.664 0.519 16.506 1.00 92.88 82 ASP A N 1
ATOM 638 C CA . ASP A 1 82 ? -26.749 1.431 16.914 1.00 92.88 82 ASP A CA 1
ATOM 639 C C . ASP A 1 82 ? -26.430 2.286 18.147 1.00 92.88 82 ASP A C 1
ATOM 641 O O . ASP A 1 82 ? -26.949 3.394 18.271 1.00 92.88 82 ASP A O 1
ATOM 645 N N . PHE A 1 83 ? -25.496 1.842 18.996 1.00 94.44 83 PHE A N 1
ATOM 646 C CA . PHE A 1 83 ? -24.977 2.601 20.140 1.00 94.44 83 PHE A CA 1
ATOM 647 C C . PHE A 1 83 ? -24.434 3.994 19.772 1.00 94.44 83 PHE A C 1
ATOM 649 O O . PHE A 1 83 ? -24.387 4.871 20.640 1.00 94.44 83 PHE A O 1
ATOM 656 N N . VAL A 1 84 ? -24.076 4.247 18.502 1.00 95.12 84 VAL A N 1
ATOM 657 C CA . VAL A 1 84 ? -23.694 5.591 18.028 1.00 95.12 84 VAL A CA 1
ATOM 658 C C . VAL A 1 84 ? -24.826 6.617 18.181 1.00 95.12 84 VAL A C 1
ATOM 660 O O . VAL A 1 84 ? -24.566 7.816 18.163 1.00 95.12 84 VAL A O 1
ATOM 663 N N . SER A 1 85 ? -26.076 6.191 18.409 1.00 93.00 85 SER A N 1
ATOM 664 C CA . SER A 1 85 ? -27.202 7.086 18.705 1.00 93.00 85 SER A CA 1
ATOM 665 C C . SER A 1 85 ? -27.002 7.963 19.942 1.00 93.00 85 SER A C 1
ATOM 667 O O . SER A 1 85 ? -27.603 9.042 19.995 1.00 93.00 85 SER A O 1
ATOM 669 N N . SER A 1 86 ? -26.200 7.490 20.905 1.00 93.00 86 SER A N 1
ATOM 670 C CA . SER A 1 86 ? -25.878 8.144 22.185 1.00 93.00 86 SER A CA 1
ATOM 671 C C . SER A 1 86 ? -24.561 8.937 22.144 1.00 93.00 86 SER A C 1
ATOM 673 O O . SER A 1 86 ? -24.166 9.529 23.152 1.00 93.00 86 SER A O 1
ATOM 675 N N . LEU A 1 87 ? -23.878 8.949 20.993 1.00 94.50 87 LEU A N 1
ATOM 676 C CA . LEU A 1 87 ? -22.564 9.554 20.785 1.00 94.50 87 LEU A CA 1
ATOM 677 C C . LEU A 1 87 ? -22.701 10.841 19.957 1.00 94.50 87 LEU A C 1
ATOM 679 O O . LEU A 1 87 ? -23.274 10.834 18.870 1.00 94.50 87 LEU A O 1
ATOM 683 N N . THR A 1 88 ? -22.183 11.960 20.467 1.00 90.94 88 THR A N 1
ATOM 684 C CA . THR A 1 88 ? -22.315 13.282 19.813 1.00 90.94 88 THR A CA 1
ATOM 685 C C . THR A 1 88 ? -20.980 13.977 19.554 1.00 90.94 88 THR A C 1
ATOM 687 O O . THR A 1 88 ? -20.837 14.661 18.541 1.00 90.94 88 THR A O 1
ATOM 690 N N . ASN A 1 89 ? -19.992 13.780 20.433 1.00 94.56 89 ASN A N 1
ATOM 691 C CA . ASN A 1 89 ? -18.710 14.492 20.415 1.00 94.56 89 ASN A CA 1
ATOM 692 C C . ASN A 1 89 ? -17.490 13.606 20.113 1.00 94.56 89 ASN A C 1
ATOM 694 O O . ASN A 1 89 ? -16.360 14.056 20.280 1.00 94.56 89 ASN A O 1
ATOM 698 N N . VAL A 1 90 ? -17.714 12.381 19.630 1.00 97.50 90 VAL A N 1
ATOM 699 C CA . VAL A 1 90 ? -16.639 11.463 19.228 1.00 97.50 90 VAL A CA 1
ATOM 700 C C . VAL A 1 90 ? -15.835 12.068 18.078 1.00 97.50 90 VAL A C 1
ATOM 702 O O . VAL A 1 90 ? -16.403 12.507 17.080 1.00 97.50 90 VAL A O 1
ATOM 705 N N . GLU A 1 91 ? -14.513 12.071 18.235 1.00 98.06 91 GLU A N 1
ATOM 706 C CA . GLU A 1 91 ? -13.522 12.539 17.261 1.00 98.06 91 GLU A CA 1
ATOM 707 C C . GLU A 1 91 ? -12.875 11.356 16.520 1.00 98.06 91 GLU A C 1
ATOM 709 O O . GLU A 1 91 ? -12.586 11.466 15.327 1.00 98.06 91 GLU A O 1
ATOM 714 N N . LYS A 1 92 ? -12.714 10.203 17.188 1.00 98.50 92 LYS A N 1
ATOM 715 C CA . LYS A 1 92 ? -12.193 8.953 16.614 1.00 98.50 92 LYS A CA 1
ATOM 716 C C . LYS A 1 92 ? -13.117 7.772 16.928 1.00 98.50 92 LYS A C 1
ATOM 718 O O . LYS A 1 92 ? -13.319 7.449 18.099 1.00 98.50 92 LYS A O 1
ATOM 723 N N . LEU A 1 93 ? -13.612 7.106 15.884 1.00 98.44 93 LEU A N 1
ATOM 724 C CA . LEU A 1 93 ? -14.392 5.869 15.974 1.00 98.44 93 LEU A CA 1
ATOM 725 C C . LEU A 1 93 ? -13.729 4.764 15.142 1.00 98.44 93 LEU A C 1
ATOM 727 O O . LEU A 1 93 ? -13.598 4.896 13.924 1.00 98.44 93 LEU A O 1
ATOM 731 N N . THR A 1 94 ? -13.351 3.673 15.802 1.00 98.50 94 THR A N 1
ATOM 732 C CA . THR A 1 94 ? -12.691 2.513 15.190 1.00 98.50 94 THR A CA 1
ATOM 733 C C . THR A 1 94 ? -13.505 1.249 15.475 1.00 98.50 94 THR A C 1
ATOM 735 O O . THR A 1 94 ? -13.730 0.886 16.631 1.00 98.50 94 THR A O 1
ATOM 738 N N . LEU A 1 95 ? -13.982 0.593 14.413 1.00 98.19 95 LEU A N 1
ATOM 739 C CA . LEU A 1 95 ? -14.868 -0.584 14.458 1.00 98.19 95 LEU A CA 1
ATOM 740 C C . LEU A 1 95 ? -14.347 -1.735 13.573 1.00 98.19 95 LEU A C 1
ATOM 742 O O . LEU A 1 95 ? -15.109 -2.607 13.148 1.00 98.19 95 LEU A O 1
ATOM 746 N N . ASP A 1 96 ? -13.046 -1.743 13.292 1.00 98.38 96 ASP A N 1
ATOM 747 C CA . ASP A 1 96 ? -12.401 -2.676 12.363 1.00 98.38 96 ASP A CA 1
ATOM 748 C C . ASP A 1 96 ? -12.565 -4.148 12.771 1.00 98.38 96 ASP A C 1
ATOM 750 O O . ASP A 1 96 ? -12.635 -4.463 13.957 1.00 98.38 96 ASP A O 1
ATOM 754 N N . ASN A 1 97 ? -12.552 -5.075 11.811 1.00 98.06 97 ASN A N 1
ATOM 755 C CA . ASN A 1 97 ? -12.601 -6.523 12.030 1.00 98.06 97 ASN A CA 1
ATOM 756 C C . ASN A 1 97 ? -13.778 -6.937 12.941 1.00 98.06 97 ASN A C 1
ATOM 758 O O . ASN A 1 97 ? -13.586 -7.576 13.979 1.00 98.06 97 ASN A O 1
ATOM 762 N N . ASN A 1 98 ? -14.985 -6.529 12.542 1.00 98.06 98 ASN A N 1
ATOM 763 C CA . ASN A 1 98 ? -16.278 -6.896 13.129 1.00 98.06 98 ASN A CA 1
ATOM 764 C C . ASN A 1 98 ? -17.160 -7.570 12.047 1.00 98.06 98 ASN A C 1
ATOM 766 O O . ASN A 1 98 ? -16.657 -8.064 11.037 1.00 98.06 98 ASN A O 1
ATOM 770 N N . HIS A 1 99 ? -18.475 -7.653 12.262 1.00 97.62 99 HIS A N 1
ATOM 771 C CA . HIS A 1 99 ? -19.440 -8.276 11.348 1.00 97.62 99 HIS A CA 1
ATOM 772 C C . HIS A 1 99 ? -20.544 -7.292 10.917 1.00 97.62 99 HIS A C 1
ATOM 774 O O . HIS A 1 99 ? -21.687 -7.692 10.686 1.00 97.62 99 HIS A O 1
ATOM 780 N N . LEU A 1 100 ? -20.222 -5.997 10.830 1.00 97.75 100 LEU A N 1
ATOM 781 C CA . LEU A 1 100 ? -21.175 -4.949 10.460 1.00 97.75 100 LEU A CA 1
ATOM 782 C C . LEU A 1 100 ? -21.564 -5.076 8.980 1.00 97.75 100 LEU A C 1
ATOM 784 O O . LEU A 1 100 ? -20.696 -5.074 8.112 1.00 97.75 100 LEU A O 1
ATOM 788 N N . VAL A 1 101 ? -22.865 -5.143 8.688 1.00 96.69 101 VAL A N 1
ATOM 789 C CA . VAL A 1 101 ? -23.407 -5.203 7.307 1.00 96.69 101 VAL A CA 1
ATOM 790 C C . VAL A 1 101 ? -23.758 -3.807 6.760 1.00 96.69 101 VAL A C 1
ATOM 792 O O . VAL A 1 101 ? -23.816 -3.585 5.548 1.00 96.69 101 VAL A O 1
ATOM 795 N N . SER A 1 102 ? -23.965 -2.843 7.658 1.00 95.50 102 SER A N 1
ATOM 796 C CA . SER A 1 102 ? -24.320 -1.454 7.357 1.00 95.50 102 SER A CA 1
ATOM 797 C C . SER A 1 102 ? -23.938 -0.532 8.516 1.00 95.50 102 SER A C 1
ATOM 799 O O . SER A 1 102 ? -23.950 -0.958 9.673 1.00 95.50 102 SER A O 1
ATOM 801 N N . LEU A 1 103 ? -23.694 0.748 8.232 1.00 95.12 103 LEU A N 1
ATOM 802 C CA . LEU A 1 103 ? -23.574 1.787 9.258 1.00 95.12 103 LEU A CA 1
ATOM 803 C C . LEU A 1 103 ? -24.947 2.397 9.580 1.00 95.12 103 LEU A C 1
ATOM 805 O O . LEU A 1 103 ? -25.737 2.672 8.681 1.00 95.12 103 LEU A O 1
ATOM 809 N N . SER A 1 104 ? -25.222 2.650 10.862 1.00 93.19 104 SER A N 1
ATOM 810 C CA . SER A 1 104 ? -26.468 3.288 11.310 1.00 93.19 104 SER A CA 1
ATOM 811 C C . SER A 1 104 ? -26.525 4.759 10.873 1.00 93.19 104 SER A C 1
ATOM 813 O O . SER A 1 104 ? -25.573 5.509 11.095 1.00 93.19 104 SER A O 1
ATOM 815 N N . ASN A 1 105 ? -27.671 5.226 10.358 1.00 92.75 105 ASN A N 1
ATOM 816 C CA . ASN A 1 105 ? -27.895 6.641 9.992 1.00 92.75 105 ASN A CA 1
ATOM 817 C C . ASN A 1 105 ? -27.693 7.617 11.174 1.00 92.75 105 ASN A C 1
ATOM 819 O O . ASN A 1 105 ? -27.472 8.814 10.983 1.00 92.75 105 ASN A O 1
ATOM 823 N N . ASN A 1 106 ? -27.699 7.111 12.413 1.00 94.06 106 ASN A N 1
ATOM 824 C CA . ASN A 1 106 ? -27.325 7.875 13.603 1.00 94.06 106 ASN A CA 1
ATOM 825 C C . ASN A 1 106 ? -25.884 8.413 13.567 1.00 94.06 106 ASN A C 1
ATOM 827 O O . ASN A 1 106 ? -25.591 9.348 14.311 1.00 94.06 106 ASN A O 1
ATOM 831 N N . ILE A 1 107 ? -25.006 7.888 12.702 1.00 94.50 107 ILE A N 1
ATOM 832 C CA . ILE A 1 107 ? -23.621 8.359 12.555 1.00 94.50 107 ILE A CA 1
ATOM 833 C C . ILE A 1 107 ? -23.539 9.866 12.268 1.00 94.50 107 ILE A C 1
ATOM 835 O O . ILE A 1 107 ? -22.652 10.545 12.778 1.00 94.50 107 ILE A O 1
ATOM 839 N N . SER A 1 108 ? -24.541 10.414 11.573 1.00 91.12 108 SER A N 1
ATOM 840 C CA . SER A 1 108 ? -24.698 11.847 11.282 1.00 91.12 108 SER A CA 1
ATOM 841 C C . SER A 1 108 ? -24.754 12.775 12.507 1.00 91.12 108 SER A C 1
ATOM 843 O O . SER A 1 108 ? -24.525 13.982 12.379 1.00 91.12 108 SER A O 1
ATOM 845 N N . LYS A 1 109 ? -25.030 12.241 13.707 1.00 91.62 109 LYS A N 1
ATOM 846 C CA . LYS A 1 109 ? -25.001 12.996 14.972 1.00 91.62 109 LYS A CA 1
ATOM 847 C C . LYS A 1 109 ? -23.585 13.390 15.394 1.00 91.62 109 LYS A C 1
ATOM 849 O O . LYS A 1 109 ? -23.419 14.434 16.026 1.00 91.62 109 LYS A O 1
ATOM 854 N N . MET A 1 110 ? -22.570 12.603 15.031 1.00 94.56 110 MET A N 1
ATOM 855 C CA . MET A 1 110 ? -21.173 12.811 15.428 1.00 94.56 110 MET A CA 1
ATOM 856 C C . MET A 1 110 ? -20.488 13.855 14.533 1.00 94.56 110 MET A C 1
ATOM 858 O O . MET A 1 110 ? -19.527 13.575 13.825 1.00 94.56 110 MET A O 1
ATOM 862 N N . LYS A 1 111 ? -20.967 15.104 14.578 1.00 92.44 111 LYS A N 1
ATOM 863 C CA . LYS A 1 111 ? -20.433 16.225 13.772 1.00 92.44 111 LYS A CA 1
ATOM 864 C C . LYS A 1 111 ? -18.975 16.593 14.087 1.00 92.44 111 LYS A C 1
ATOM 866 O O . LYS A 1 111 ? -18.373 17.382 13.362 1.00 92.44 111 LYS A O 1
ATOM 871 N N . ASN A 1 112 ? -18.429 16.056 15.178 1.00 96.00 112 ASN A N 1
ATOM 872 C CA . ASN A 1 112 ? -17.034 16.215 15.578 1.00 96.00 112 ASN A CA 1
ATOM 873 C C . ASN A 1 112 ? -16.112 15.085 15.093 1.00 96.00 112 ASN A C 1
ATOM 875 O O . ASN A 1 112 ? -14.913 15.171 15.337 1.00 96.00 112 ASN A O 1
ATOM 879 N N . LEU A 1 113 ? -16.631 14.083 14.374 1.00 97.88 113 LEU A N 1
ATOM 880 C CA . LEU A 1 113 ? -15.844 12.944 13.912 1.00 97.88 113 LEU A CA 1
ATOM 881 C C . LEU A 1 113 ? -14.778 13.383 12.898 1.00 97.88 113 LEU A C 1
ATOM 883 O O . LEU A 1 113 ? -15.094 13.985 11.873 1.00 97.88 113 LEU A O 1
ATOM 887 N N . VAL A 1 114 ? -13.520 13.069 13.206 1.00 98.31 114 VAL A N 1
ATOM 888 C CA . VAL A 1 114 ? -12.327 13.358 12.395 1.00 98.31 114 VAL A CA 1
ATOM 889 C C . VAL A 1 114 ? -11.800 12.082 11.739 1.00 98.31 114 VAL A C 1
ATOM 891 O O . VAL A 1 114 ? -11.338 12.125 10.600 1.00 98.31 114 VAL A O 1
ATOM 894 N N . HIS A 1 115 ? -11.906 10.942 12.423 1.00 98.56 115 HIS A N 1
ATOM 895 C CA . HIS A 1 115 ? -11.438 9.648 11.937 1.00 98.56 115 HIS A CA 1
ATOM 896 C C . HIS A 1 115 ? -12.516 8.575 12.126 1.00 98.56 115 HIS A C 1
ATOM 898 O O . HIS A 1 115 ? -12.960 8.326 13.252 1.00 98.56 115 HIS A O 1
ATOM 904 N N . LEU A 1 116 ? -12.904 7.932 11.024 1.00 98.50 116 LEU A N 1
ATOM 905 C CA . LEU A 1 116 ? -13.806 6.784 10.988 1.00 98.50 116 LEU A CA 1
ATOM 906 C C . LEU A 1 116 ? -13.100 5.617 10.298 1.00 98.50 116 LEU A C 1
ATOM 908 O O . LEU A 1 116 ? -12.754 5.721 9.122 1.00 98.50 116 LEU A O 1
ATOM 912 N N . SER A 1 117 ? -12.925 4.515 11.023 1.00 98.50 117 SER A N 1
ATOM 913 C CA . SER A 1 117 ? -12.344 3.278 10.498 1.00 98.50 117 SER A CA 1
ATOM 914 C C . SER A 1 117 ? -13.304 2.114 10.713 1.00 98.50 117 SER A C 1
ATOM 916 O O . SER A 1 117 ? -13.817 1.913 11.823 1.00 98.50 117 SER A O 1
ATOM 918 N N . VAL A 1 118 ? -13.592 1.393 9.630 1.00 97.88 118 VAL A N 1
ATOM 919 C CA . VAL A 1 118 ? -14.531 0.262 9.594 1.00 97.88 118 VAL A CA 1
ATOM 920 C C . VAL A 1 118 ? -13.971 -0.899 8.761 1.00 97.88 118 VAL A C 1
ATOM 922 O O . VAL A 1 118 ? -14.706 -1.640 8.102 1.00 97.88 118 VAL A O 1
ATOM 925 N N . ILE A 1 119 ? -12.648 -1.056 8.793 1.00 98.38 119 ILE A N 1
ATOM 926 C CA . ILE A 1 119 ? -11.876 -2.008 7.985 1.00 98.38 119 ILE A CA 1
ATOM 927 C C . ILE A 1 119 ? -12.354 -3.439 8.251 1.00 98.38 119 ILE A C 1
ATOM 929 O O . ILE A 1 119 ? -12.696 -3.765 9.386 1.00 98.38 119 ILE A O 1
ATOM 933 N N . LYS A 1 120 ? -12.340 -4.326 7.251 1.00 98.06 120 LYS A N 1
ATOM 934 C CA . LYS A 1 120 ? -12.626 -5.763 7.421 1.00 98.06 120 LYS A CA 1
ATOM 935 C C . LYS A 1 120 ? -13.980 -6.011 8.099 1.00 98.06 120 LYS A C 1
ATOM 937 O O . LYS A 1 120 ? -14.073 -6.614 9.168 1.00 98.06 120 LYS A O 1
ATOM 942 N N . ASN A 1 121 ? -15.029 -5.491 7.478 1.00 98.31 121 ASN A N 1
ATOM 943 C CA . ASN A 1 121 ? -16.426 -5.709 7.847 1.00 98.31 121 ASN A CA 1
ATOM 944 C C . ASN A 1 121 ? -17.198 -6.209 6.609 1.00 98.31 121 ASN A C 1
ATOM 946 O O . ASN A 1 121 ? -16.613 -6.498 5.568 1.00 98.31 121 ASN A O 1
ATOM 950 N N . ASN A 1 122 ? -18.521 -6.332 6.711 1.00 97.56 122 ASN A N 1
ATOM 951 C CA . ASN A 1 122 ? -19.377 -6.820 5.629 1.00 97.56 122 ASN A CA 1
ATOM 952 C C . ASN A 1 122 ? -20.208 -5.681 5.002 1.00 97.56 122 ASN A C 1
ATOM 954 O O . ASN A 1 122 ? -21.299 -5.939 4.486 1.00 97.56 122 ASN A O 1
ATOM 958 N N . ILE A 1 123 ? -19.739 -4.428 5.072 1.00 97.56 123 ILE A N 1
ATOM 959 C CA . ILE A 1 123 ? -20.521 -3.248 4.674 1.00 97.56 123 ILE A CA 1
ATOM 960 C C . ILE A 1 123 ? -20.781 -3.272 3.173 1.00 97.56 123 ILE A C 1
ATOM 962 O O . ILE A 1 123 ? -19.857 -3.405 2.380 1.00 97.56 123 ILE A O 1
ATOM 966 N N . THR A 1 124 ? -22.047 -3.119 2.792 1.00 95.75 124 THR A N 1
ATOM 967 C CA . THR A 1 124 ? -22.496 -3.169 1.387 1.00 95.75 124 THR A CA 1
ATOM 968 C C . THR A 1 124 ? -22.700 -1.790 0.755 1.00 95.75 124 THR A C 1
ATOM 970 O O . THR A 1 124 ? -22.572 -1.644 -0.461 1.00 95.75 124 THR A O 1
ATOM 973 N N . ALA A 1 125 ? -22.992 -0.774 1.572 1.00 94.38 125 ALA A N 1
ATOM 974 C CA . ALA A 1 125 ? -23.174 0.615 1.162 1.00 94.38 125 ALA A CA 1
ATOM 975 C C . ALA A 1 125 ? -22.897 1.580 2.329 1.00 94.38 125 ALA A C 1
ATOM 977 O O . ALA A 1 125 ? -23.043 1.223 3.503 1.00 94.38 125 ALA A O 1
ATOM 978 N N . LEU A 1 126 ? -22.536 2.822 1.998 1.00 95.06 126 LEU A N 1
ATOM 979 C CA . LEU A 1 126 ? -22.485 3.925 2.960 1.00 95.06 126 LEU A CA 1
ATOM 980 C C . LEU A 1 126 ? -23.888 4.496 3.230 1.00 95.06 126 LEU A C 1
ATOM 982 O O . LEU A 1 126 ? -24.735 4.468 2.340 1.00 95.06 126 LEU A O 1
ATOM 986 N N . PRO A 1 127 ? -24.142 5.049 4.430 1.00 93.19 127 PRO A N 1
ATOM 987 C CA . PRO A 1 127 ? -25.415 5.683 4.744 1.00 93.19 127 PRO A CA 1
ATOM 988 C C . PRO A 1 127 ? -25.552 7.017 3.998 1.00 93.19 127 PRO A C 1
ATOM 990 O O . PRO A 1 127 ? -24.581 7.762 3.851 1.00 93.19 127 PRO A O 1
ATOM 993 N N . ASP A 1 128 ? -26.770 7.369 3.585 1.00 87.06 128 ASP A N 1
ATOM 994 C CA . ASP A 1 128 ? -27.047 8.603 2.823 1.00 87.06 128 ASP A CA 1
ATOM 995 C C . ASP A 1 128 ? -26.688 9.884 3.572 1.00 87.06 128 ASP A C 1
ATOM 997 O O . ASP A 1 128 ? -26.410 10.912 2.968 1.00 87.06 128 ASP A O 1
ATOM 1001 N N . CYS A 1 129 ? -26.616 9.823 4.899 1.00 91.25 129 CYS A N 1
ATOM 1002 C CA . CYS A 1 129 ? -26.213 10.946 5.729 1.00 91.25 129 CYS A CA 1
ATOM 1003 C C . CYS A 1 129 ? -24.691 11.076 5.936 1.00 91.25 129 CYS A C 1
ATOM 1005 O O . CYS A 1 129 ? -24.283 11.928 6.726 1.00 91.25 129 CYS A O 1
ATOM 1007 N N . ILE A 1 130 ? -23.839 10.263 5.289 1.00 94.12 130 ILE A N 1
ATOM 1008 C CA . ILE A 1 130 ? -22.375 10.315 5.491 1.00 94.12 130 ILE A CA 1
ATOM 1009 C C . ILE A 1 130 ? -21.812 11.722 5.230 1.00 94.12 130 ILE A C 1
ATOM 1011 O O . ILE A 1 130 ? -20.980 12.208 5.995 1.00 94.12 130 ILE A O 1
ATOM 1015 N N . GLY A 1 131 ? -22.358 12.429 4.236 1.00 90.00 131 GLY A N 1
ATOM 1016 C CA . GLY A 1 131 ? -21.977 13.793 3.867 1.00 90.00 131 GLY A CA 1
ATOM 1017 C C . GLY A 1 131 ? -22.202 14.862 4.946 1.00 90.00 131 GLY A C 1
ATOM 1018 O O . GLY A 1 131 ? -21.746 15.991 4.777 1.00 90.00 131 GLY A O 1
ATOM 1019 N N . SER A 1 132 ? -22.869 14.551 6.069 1.00 92.25 132 SER A N 1
ATOM 1020 C CA . SER A 1 132 ? -23.002 15.485 7.199 1.00 92.25 132 SER A CA 1
ATOM 1021 C C . SER A 1 132 ? -21.757 15.557 8.092 1.00 92.25 132 SER A C 1
ATOM 1023 O O . SER A 1 132 ? -21.691 16.419 8.972 1.00 92.25 132 SER A O 1
ATOM 1025 N N . LEU A 1 133 ? -20.788 14.653 7.917 1.00 94.69 133 LEU A N 1
ATOM 1026 C CA . LEU A 1 133 ? -19.564 14.568 8.719 1.00 94.69 133 LEU A CA 1
ATOM 1027 C C . LEU A 1 133 ? -18.500 15.557 8.219 1.00 94.69 133 LEU A C 1
ATOM 1029 O O . LEU A 1 133 ? -17.402 15.181 7.823 1.00 94.69 133 LEU A O 1
ATOM 1033 N N . THR A 1 134 ? -18.812 16.852 8.235 1.00 90.81 134 THR A N 1
ATOM 1034 C CA . THR A 1 134 ? -17.987 17.888 7.584 1.00 90.81 134 THR A CA 1
ATOM 1035 C C . THR A 1 134 ? -16.591 18.080 8.190 1.00 90.81 134 THR A C 1
ATOM 1037 O O . THR A 1 134 ? -15.785 18.788 7.595 1.00 90.81 134 THR A O 1
ATOM 1040 N N . LYS A 1 135 ? -16.288 17.495 9.358 1.00 95.88 135 LYS A N 1
ATOM 1041 C CA . LYS A 1 135 ? -14.947 17.490 9.979 1.00 95.88 135 LYS A CA 1
ATOM 1042 C C . LYS A 1 135 ? -14.132 16.217 9.707 1.00 95.88 135 LYS A C 1
ATOM 1044 O O . LYS A 1 135 ? -12.978 16.156 10.131 1.00 95.88 135 LYS A O 1
ATOM 1049 N N . LEU A 1 136 ? -14.707 15.226 9.024 1.00 97.69 136 LEU A N 1
ATOM 1050 C CA . LEU A 1 136 ? -14.054 13.947 8.769 1.00 97.69 136 LEU A CA 1
ATOM 1051 C C . LEU A 1 136 ? -12.837 14.157 7.866 1.00 97.69 136 LEU A C 1
ATOM 1053 O O . LEU A 1 136 ? -12.979 14.687 6.768 1.00 97.69 136 LEU A O 1
ATOM 1057 N N . LYS A 1 137 ? -11.660 13.743 8.343 1.00 98.19 137 LYS A N 1
ATOM 1058 C CA . LYS A 1 137 ? -10.372 13.795 7.635 1.00 98.19 137 LYS A CA 1
ATOM 1059 C C . LYS A 1 137 ? -9.940 12.439 7.098 1.00 98.19 137 LYS A C 1
ATOM 1061 O O . LYS A 1 137 ? -9.313 12.386 6.044 1.00 98.19 137 LYS A O 1
ATOM 1066 N N . THR A 1 138 ? -10.287 11.363 7.800 1.00 98.69 138 THR A N 1
ATOM 1067 C CA . THR A 1 138 ? -9.954 9.989 7.413 1.00 98.69 138 THR A CA 1
ATOM 1068 C C . THR A 1 138 ? -11.206 9.129 7.419 1.00 98.69 138 THR A C 1
ATOM 1070 O O . THR A 1 138 ? -11.902 9.060 8.436 1.00 98.69 138 THR A O 1
ATOM 1073 N N . LEU A 1 139 ? -11.451 8.457 6.298 1.00 98.56 139 LEU A N 1
ATOM 1074 C CA . LEU A 1 139 ? -12.480 7.439 6.141 1.00 98.56 139 LEU A CA 1
ATOM 1075 C C . LEU A 1 139 ? -11.828 6.174 5.583 1.00 98.56 139 LEU A C 1
ATOM 1077 O O . LEU A 1 139 ? -11.406 6.166 4.425 1.00 98.56 139 LEU A O 1
ATOM 1081 N N . ASP A 1 140 ? -11.749 5.130 6.408 1.00 98.56 140 ASP A N 1
ATOM 1082 C CA . ASP A 1 140 ? -11.250 3.821 5.991 1.00 98.56 140 ASP A CA 1
ATOM 1083 C C . ASP A 1 140 ? -12.367 2.767 5.992 1.00 98.56 140 ASP A C 1
ATOM 1085 O O . ASP A 1 140 ? -13.048 2.528 6.995 1.00 98.56 140 ASP A O 1
ATOM 1089 N N . LEU A 1 141 ? -12.562 2.177 4.816 1.00 98.19 141 LEU A N 1
ATOM 1090 C CA . LEU A 1 141 ? -13.572 1.186 4.460 1.00 98.19 141 LEU A CA 1
ATOM 1091 C C . LEU A 1 141 ? -12.922 -0.033 3.777 1.00 98.19 141 LEU A C 1
ATOM 1093 O O . LEU A 1 141 ? -13.618 -0.821 3.132 1.00 98.19 141 LEU A O 1
ATOM 1097 N N . HIS A 1 142 ? -11.602 -0.195 3.900 1.00 98.00 142 HIS A N 1
ATOM 1098 C CA . HIS A 1 142 ? -10.848 -1.304 3.319 1.00 98.00 142 HIS A CA 1
ATOM 1099 C C . HIS A 1 142 ? -11.412 -2.674 3.729 1.00 98.00 142 HIS A C 1
ATOM 1101 O O . HIS A 1 142 ? -11.875 -2.839 4.860 1.00 98.00 142 HIS A O 1
ATOM 1107 N N . LEU A 1 143 ? -11.368 -3.666 2.833 1.00 98.19 143 LEU A N 1
ATOM 1108 C CA . LEU A 1 143 ? -11.919 -5.013 3.056 1.00 98.19 143 LEU A CA 1
ATOM 1109 C C . LEU A 1 143 ? -13.400 -4.967 3.473 1.00 98.19 143 LEU A C 1
ATOM 1111 O O . LEU A 1 143 ? -13.766 -5.327 4.592 1.00 98.19 143 LEU A O 1
ATOM 1115 N N . ASN A 1 144 ? -14.259 -4.498 2.574 1.00 98.44 144 ASN A N 1
ATOM 1116 C CA . ASN A 1 144 ? -15.713 -4.535 2.735 1.00 98.44 144 ASN A CA 1
ATOM 1117 C C . ASN A 1 144 ? -16.374 -5.022 1.430 1.00 98.44 144 ASN A C 1
ATOM 1119 O O . ASN A 1 144 ? -15.702 -5.393 0.472 1.00 98.44 144 ASN A O 1
ATOM 1123 N N . ASN A 1 145 ? -17.706 -5.044 1.387 1.00 97.75 145 ASN A N 1
ATOM 1124 C CA . ASN A 1 145 ? -18.489 -5.499 0.234 1.00 97.75 145 ASN A CA 1
ATOM 1125 C C . ASN A 1 145 ? -19.141 -4.320 -0.517 1.00 97.75 145 ASN A C 1
ATOM 1127 O O . ASN A 1 145 ? -20.226 -4.473 -1.088 1.00 97.75 145 ASN A O 1
ATOM 1131 N N . ILE A 1 146 ? -18.535 -3.127 -0.481 1.00 97.50 146 ILE A N 1
ATOM 1132 C CA . ILE A 1 146 ? -19.134 -1.914 -1.044 1.00 97.50 146 ILE A CA 1
ATOM 1133 C C . ILE A 1 146 ? -19.086 -1.992 -2.568 1.00 97.50 146 ILE A C 1
ATOM 1135 O O . ILE A 1 146 ? -18.015 -2.053 -3.165 1.00 97.50 146 ILE A O 1
ATOM 1139 N N . SER A 1 147 ? -20.261 -1.970 -3.197 1.00 94.56 147 SER A N 1
ATOM 1140 C CA . SER A 1 147 ? -20.404 -1.995 -4.662 1.00 94.56 147 SER A CA 1
ATOM 1141 C C . SER A 1 147 ? -20.578 -0.604 -5.278 1.00 94.56 147 SER A C 1
ATOM 1143 O O . SER A 1 147 ? -20.200 -0.384 -6.428 1.00 94.56 147 SER A O 1
ATOM 1145 N N . VAL A 1 148 ? -21.121 0.346 -4.509 1.00 94.00 148 VAL A N 1
ATOM 1146 C CA . VAL A 1 148 ? -21.376 1.732 -4.925 1.00 94.00 148 VAL A CA 1
ATOM 1147 C C . VAL A 1 148 ? -21.148 2.672 -3.737 1.00 94.00 148 VAL A C 1
ATOM 1149 O O . VAL A 1 148 ? -21.673 2.442 -2.647 1.00 94.00 148 VAL A O 1
ATOM 1152 N N . LEU A 1 149 ? -20.404 3.762 -3.950 1.00 95.12 149 LEU A N 1
ATOM 1153 C CA . LEU A 1 149 ? -20.391 4.915 -3.040 1.00 95.12 149 LEU A CA 1
ATOM 1154 C C . LEU A 1 149 ? -21.513 5.877 -3.448 1.00 95.12 149 LEU A C 1
ATOM 1156 O O . LEU A 1 149 ? -21.707 6.135 -4.636 1.00 95.12 149 LEU A O 1
ATOM 1160 N N . ASN A 1 150 ? -22.250 6.428 -2.485 1.00 91.12 150 ASN A N 1
ATOM 1161 C CA . ASN A 1 150 ? -23.318 7.383 -2.781 1.00 91.12 150 ASN A CA 1
ATOM 1162 C C . ASN A 1 150 ? -22.762 8.800 -3.073 1.00 91.12 150 ASN A C 1
ATOM 1164 O O . ASN A 1 150 ? -21.680 9.154 -2.596 1.00 91.12 150 ASN A O 1
ATOM 1168 N N . PRO A 1 151 ? -23.486 9.654 -3.830 1.00 89.88 151 PRO A N 1
ATOM 1169 C CA . PRO A 1 151 ? -23.009 10.998 -4.186 1.00 89.88 151 PRO A CA 1
ATOM 1170 C C . PRO A 1 151 ? -22.767 11.937 -2.992 1.00 89.88 151 PRO A C 1
ATOM 1172 O O . PRO A 1 151 ? -22.104 12.964 -3.136 1.00 89.88 151 PRO A O 1
ATOM 1175 N N . ASP A 1 152 ? -23.276 11.596 -1.806 1.00 90.00 152 ASP A N 1
ATOM 1176 C CA . ASP A 1 152 ? -23.077 12.362 -0.574 1.00 90.00 152 ASP A CA 1
ATOM 1177 C C . ASP A 1 152 ? -21.623 12.357 -0.073 1.00 90.00 152 ASP A C 1
ATOM 1179 O O . ASP A 1 152 ? -21.243 13.268 0.668 1.00 90.00 152 ASP A O 1
ATOM 1183 N N . ILE A 1 153 ? -20.779 11.434 -0.555 1.00 93.62 153 ILE A N 1
ATOM 1184 C CA . ILE A 1 153 ? -19.326 11.449 -0.316 1.00 93.62 153 ILE A CA 1
ATOM 1185 C C . ILE A 1 153 ? -18.679 12.785 -0.734 1.00 93.62 153 ILE A C 1
ATOM 1187 O O . ILE A 1 153 ? -17.782 13.282 -0.055 1.00 93.62 153 ILE A O 1
ATOM 1191 N N . TRP A 1 154 ? -19.188 13.435 -1.790 1.00 91.62 154 TRP A N 1
ATOM 1192 C CA . TRP A 1 154 ? -18.668 14.714 -2.291 1.00 91.62 154 TRP A CA 1
ATOM 1193 C C . TRP A 1 154 ? -18.853 15.889 -1.318 1.00 91.62 154 TRP A C 1
ATOM 1195 O O . TRP A 1 154 ? -18.174 16.909 -1.455 1.00 91.62 154 TRP A O 1
ATOM 1205 N N . LYS A 1 155 ? -19.747 15.760 -0.327 1.00 91.00 155 LYS A N 1
ATOM 1206 C CA . LYS A 1 155 ? -20.005 16.786 0.699 1.00 91.00 155 LYS A CA 1
ATOM 1207 C C . LYS A 1 155 ? -18.957 16.795 1.820 1.00 91.00 155 LYS A C 1
ATOM 1209 O O . LYS A 1 155 ? -18.957 17.717 2.635 1.00 91.00 155 LYS A O 1
ATOM 1214 N N . LEU A 1 156 ? -18.062 15.803 1.872 1.00 93.75 156 LEU A N 1
ATOM 1215 C CA . LEU A 1 156 ? -17.011 15.682 2.887 1.00 93.75 156 LEU A CA 1
ATOM 1216 C C . LEU A 1 156 ? -15.851 16.664 2.631 1.00 93.75 156 LEU A C 1
ATOM 1218 O O . LEU A 1 156 ? -14.742 16.278 2.274 1.00 93.75 156 LEU A O 1
ATOM 1222 N N . SER A 1 157 ? -16.114 17.952 2.856 1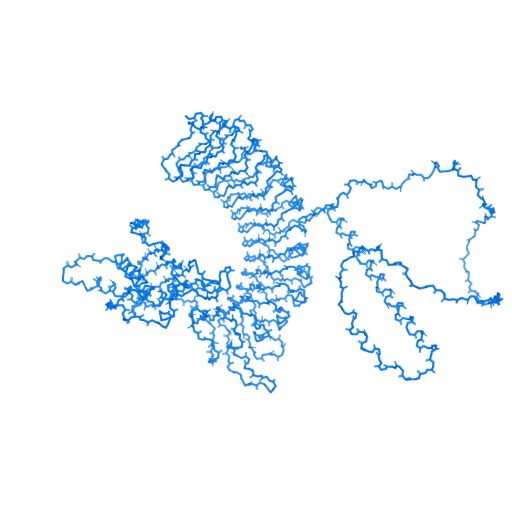.00 90.56 157 SER A N 1
ATOM 1223 C CA . SER A 1 157 ? -15.250 19.105 2.540 1.00 90.56 157 SER A CA 1
ATOM 1224 C C . SER A 1 157 ? -13.871 19.151 3.213 1.00 90.56 157 SER A C 1
ATOM 1226 O O . SER A 1 157 ? -13.094 20.063 2.941 1.00 90.56 157 SER A O 1
ATOM 1228 N N . ASN A 1 158 ? -13.593 18.251 4.158 1.00 95.56 158 ASN A N 1
ATOM 1229 C CA . ASN A 1 158 ? -12.326 18.173 4.892 1.00 95.56 158 ASN A CA 1
ATOM 1230 C C . ASN A 1 158 ? -11.690 16.776 4.818 1.00 95.56 158 ASN A C 1
ATOM 1232 O O . ASN A 1 158 ? -10.708 16.537 5.516 1.00 95.56 158 ASN A O 1
ATOM 1236 N N . LEU A 1 159 ? -12.218 15.864 3.991 1.00 97.56 159 LEU A N 1
ATOM 1237 C CA . LEU A 1 159 ? -11.676 14.513 3.881 1.00 97.56 159 LEU A CA 1
ATOM 1238 C C . LEU A 1 159 ? -10.345 14.561 3.137 1.00 97.56 159 LEU A C 1
ATOM 1240 O O . LEU A 1 159 ? -10.311 14.911 1.960 1.00 97.56 159 LEU A O 1
ATOM 1244 N N . GLU A 1 160 ? -9.265 14.228 3.839 1.00 98.12 160 GLU A N 1
ATOM 1245 C CA . GLU A 1 160 ? -7.894 14.208 3.323 1.00 98.12 160 GLU A CA 1
ATOM 1246 C C . GLU A 1 160 ? -7.501 12.801 2.848 1.00 98.12 160 GLU A C 1
ATOM 1248 O O . GLU A 1 160 ? -6.746 12.671 1.886 1.00 98.12 160 GLU A O 1
ATOM 1253 N N . ILE A 1 161 ? -8.036 11.759 3.495 1.00 98.75 161 ILE A N 1
ATOM 1254 C CA . ILE A 1 161 ? -7.721 10.346 3.252 1.00 98.75 161 ILE A CA 1
ATOM 1255 C C . ILE A 1 161 ? -9.020 9.556 3.060 1.00 98.75 161 ILE A C 1
ATOM 1257 O O . ILE A 1 161 ? -9.835 9.466 3.984 1.00 98.75 161 ILE A O 1
ATOM 1261 N N . LEU A 1 162 ? -9.177 8.945 1.884 1.00 98.62 162 LEU A N 1
ATOM 1262 C CA . LEU A 1 162 ? -10.224 7.970 1.577 1.00 98.62 162 LEU A CA 1
ATOM 1263 C C . LEU A 1 162 ? -9.586 6.640 1.164 1.00 98.62 162 LEU A C 1
ATOM 1265 O O . LEU A 1 162 ? -8.858 6.575 0.169 1.00 98.62 162 LEU A O 1
ATOM 1269 N N . ASN A 1 163 ? -9.890 5.580 1.908 1.00 98.69 163 ASN A N 1
ATOM 1270 C CA . ASN A 1 163 ? -9.494 4.218 1.573 1.00 98.69 163 ASN A CA 1
ATOM 1271 C C . ASN A 1 163 ? -10.742 3.344 1.399 1.00 98.69 163 ASN A C 1
ATOM 1273 O O . ASN A 1 163 ? -11.508 3.135 2.339 1.00 98.69 163 ASN A O 1
ATOM 1277 N N . VAL A 1 164 ? -10.949 2.857 0.179 1.00 98.25 164 VAL A N 1
ATOM 1278 C CA . VAL A 1 164 ? -12.036 1.947 -0.227 1.00 98.25 164 VAL A CA 1
ATOM 1279 C C . VAL A 1 164 ? -11.474 0.735 -0.978 1.00 98.25 164 VAL A C 1
ATOM 1281 O O . VAL A 1 164 ? -12.142 0.136 -1.818 1.00 98.25 164 VAL A O 1
ATOM 1284 N N . SER A 1 165 ? -10.216 0.382 -0.708 1.00 98.38 165 SER A N 1
ATOM 1285 C CA . SER A 1 165 ? -9.555 -0.759 -1.346 1.00 98.38 165 SER A CA 1
ATOM 1286 C C . SER A 1 165 ? -10.120 -2.113 -0.891 1.00 98.38 165 SER A C 1
ATOM 1288 O O . SER A 1 165 ? -10.719 -2.199 0.182 1.00 98.38 165 SER A O 1
ATOM 1290 N N . SER A 1 166 ? -9.945 -3.171 -1.683 1.00 98.31 166 SER A N 1
ATOM 1291 C CA . SER A 1 166 ? -10.511 -4.509 -1.430 1.00 98.31 166 SER A CA 1
ATOM 1292 C C . SER A 1 166 ? -12.025 -4.454 -1.207 1.00 98.31 166 SER A C 1
ATOM 1294 O O . SER A 1 166 ? -12.530 -4.718 -0.113 1.00 98.31 166 SER A O 1
ATOM 1296 N N . ASN A 1 167 ? -12.738 -4.010 -2.242 1.00 98.31 167 ASN A N 1
ATOM 1297 C CA . ASN A 1 167 ? -14.193 -3.846 -2.275 1.00 98.31 167 ASN A CA 1
ATOM 1298 C C . ASN A 1 167 ? -14.741 -4.301 -3.651 1.00 98.31 167 ASN A C 1
ATOM 1300 O O . ASN A 1 167 ? -14.078 -5.019 -4.397 1.00 98.31 167 ASN A O 1
ATOM 1304 N N . LEU A 1 168 ? -15.986 -3.949 -3.986 1.00 97.38 168 LEU A N 1
ATOM 1305 C CA . LEU A 1 168 ? -16.672 -4.367 -5.216 1.00 97.38 168 LEU A CA 1
ATOM 1306 C C . LEU A 1 168 ? -17.021 -3.176 -6.130 1.00 97.38 168 LEU A C 1
ATOM 1308 O O . LEU A 1 168 ? -17.949 -3.278 -6.940 1.00 97.38 168 LEU A O 1
ATOM 1312 N N . LEU A 1 169 ? -16.316 -2.048 -5.991 1.00 97.06 169 LEU A N 1
ATOM 1313 C CA . LEU A 1 169 ? -16.596 -0.811 -6.721 1.00 97.06 169 LEU A CA 1
ATOM 1314 C C . LEU A 1 169 ? -16.313 -0.974 -8.214 1.00 97.06 169 LEU A C 1
ATOM 1316 O O . LEU A 1 169 ? -15.218 -1.371 -8.601 1.00 97.06 169 LEU A O 1
ATOM 1320 N N . GLN A 1 170 ? -17.286 -0.597 -9.046 1.00 94.12 170 GLN A N 1
ATOM 1321 C CA . GLN A 1 170 ? -17.129 -0.555 -10.508 1.00 94.12 170 GLN A CA 1
ATOM 1322 C C . GLN A 1 170 ? -16.808 0.847 -11.040 1.00 94.12 170 GLN A C 1
ATOM 1324 O O . GLN A 1 170 ? -16.210 0.981 -12.102 1.00 94.12 170 GLN A O 1
ATOM 1329 N N . ASN A 1 171 ? -17.210 1.893 -10.309 1.00 92.25 171 ASN A N 1
ATOM 1330 C CA . ASN A 1 171 ? -16.989 3.304 -10.631 1.00 92.25 171 ASN A CA 1
ATOM 1331 C C . ASN A 1 171 ? -16.978 4.144 -9.339 1.00 92.25 171 ASN A C 1
ATOM 1333 O O . ASN A 1 171 ? -17.505 3.720 -8.308 1.00 92.25 171 ASN A O 1
ATOM 1337 N N . PHE A 1 172 ? -16.454 5.369 -9.418 1.00 94.31 172 PHE A N 1
ATOM 1338 C CA . PHE A 1 172 ? -16.676 6.411 -8.407 1.00 94.31 172 PHE A CA 1
ATOM 1339 C C . PHE A 1 172 ? -17.975 7.185 -8.736 1.00 94.31 172 PHE A C 1
ATOM 1341 O O . PHE A 1 172 ? -18.295 7.328 -9.915 1.00 94.31 172 PHE A O 1
ATOM 1348 N N . PRO A 1 173 ? -18.756 7.685 -7.760 1.00 92.81 173 PRO A N 1
ATOM 1349 C CA . PRO A 1 173 ? -19.970 8.455 -8.043 1.00 92.81 173 PRO A CA 1
ATOM 1350 C C . PRO A 1 173 ? -19.667 9.812 -8.689 1.00 92.81 173 PRO A C 1
ATOM 1352 O O . PRO A 1 173 ? -18.780 10.535 -8.236 1.00 92.81 173 PRO A O 1
ATOM 1355 N N . GLU A 1 174 ? -20.467 10.219 -9.675 1.00 87.62 174 GLU A N 1
ATOM 1356 C CA . GLU A 1 174 ? -20.432 11.591 -10.203 1.00 87.62 174 GLU A CA 1
ATOM 1357 C C . GLU A 1 174 ? -20.795 12.626 -9.113 1.00 87.62 174 GLU A C 1
ATOM 1359 O O . GLU A 1 174 ? -21.633 12.352 -8.242 1.00 87.62 174 GLU A O 1
ATOM 1364 N N . PRO A 1 175 ? -20.202 13.836 -9.141 1.00 84.00 175 PRO A N 1
ATOM 1365 C CA . PRO A 1 175 ? -20.553 14.901 -8.216 1.00 84.00 175 PRO A CA 1
ATOM 1366 C C . PRO A 1 175 ? -21.989 15.395 -8.466 1.00 84.00 175 PRO A C 1
ATOM 1368 O O . PRO A 1 175 ? -22.374 15.605 -9.620 1.00 84.00 175 PRO A O 1
ATOM 1371 N N . PRO A 1 176 ? -22.782 15.665 -7.409 1.00 79.69 176 PRO A N 1
ATOM 1372 C CA . PRO A 1 176 ? -24.126 16.228 -7.542 1.00 79.69 176 PRO A CA 1
ATOM 1373 C C . PRO A 1 176 ? -24.183 17.492 -8.417 1.00 79.69 176 PRO A C 1
ATOM 1375 O O . PRO A 1 176 ? -23.278 18.330 -8.373 1.00 79.69 176 PRO A O 1
ATOM 1378 N N . GLU A 1 177 ? -25.292 17.703 -9.139 1.00 68.31 177 GLU A N 1
ATOM 1379 C CA . GLU A 1 177 ? -25.472 18.846 -10.059 1.00 68.31 177 GLU A CA 1
ATOM 1380 C C . GLU A 1 177 ? -25.163 20.221 -9.443 1.00 68.31 177 GLU A C 1
ATOM 1382 O O . GLU A 1 177 ? -24.687 21.130 -10.129 1.00 68.31 177 GLU A O 1
ATOM 1387 N N . ALA A 1 178 ? -25.431 20.387 -8.145 1.00 61.91 178 ALA A N 1
ATOM 1388 C CA . ALA A 1 178 ? -25.124 21.609 -7.408 1.00 61.91 178 ALA A CA 1
ATOM 1389 C C . ALA A 1 178 ? -23.615 21.927 -7.404 1.00 61.91 178 ALA A C 1
ATOM 1391 O O . ALA A 1 178 ? -23.233 23.086 -7.563 1.00 61.91 178 ALA A O 1
ATOM 1392 N N . LEU A 1 179 ? -22.758 20.906 -7.300 1.00 62.31 179 LEU A N 1
ATOM 1393 C CA . LEU A 1 179 ? -21.308 21.053 -7.430 1.00 62.31 179 LEU A CA 1
ATOM 1394 C C . LEU A 1 179 ? -20.902 21.198 -8.904 1.00 62.31 179 LEU A C 1
ATOM 1396 O O . LEU A 1 179 ? -20.091 22.069 -9.220 1.00 62.31 179 LEU A O 1
ATOM 1400 N N . LEU A 1 180 ? -21.515 20.448 -9.833 1.00 61.66 180 LEU A N 1
ATOM 1401 C CA . LEU A 1 180 ? -21.272 20.595 -11.283 1.00 61.66 180 LEU A CA 1
ATOM 1402 C C . LEU A 1 180 ? -21.480 22.035 -11.780 1.00 61.66 180 LEU A C 1
ATOM 1404 O O . LEU A 1 180 ? -20.678 22.524 -12.577 1.00 61.66 180 LEU A O 1
ATOM 1408 N N . LYS A 1 181 ? -22.476 22.765 -11.262 1.00 58.00 181 LYS A N 1
ATOM 1409 C CA . LYS A 1 181 ? -22.682 24.193 -11.581 1.00 58.00 181 LYS A CA 1
ATOM 1410 C C . LYS A 1 181 ? -21.525 25.084 -11.101 1.00 58.00 181 LYS A C 1
ATOM 1412 O O . LYS A 1 181 ? -21.145 26.013 -11.819 1.00 58.00 181 LYS A O 1
ATOM 1417 N N . ASN A 1 182 ? -20.897 24.775 -9.964 1.00 57.25 182 ASN A N 1
ATOM 1418 C CA . ASN A 1 182 ? -19.691 25.471 -9.491 1.00 57.25 182 ASN A CA 1
ATOM 1419 C C . ASN A 1 182 ? -18.466 25.167 -10.375 1.00 57.25 182 ASN A C 1
ATOM 1421 O O . ASN A 1 182 ? -17.650 26.057 -10.620 1.00 57.25 182 ASN A O 1
ATOM 1425 N N . PHE A 1 183 ? -18.343 23.944 -10.902 1.00 55.59 183 PHE A N 1
ATOM 1426 C CA . PHE A 1 183 ? -17.284 23.590 -11.856 1.00 55.59 183 PHE A CA 1
ATOM 1427 C C . PHE A 1 183 ? -17.477 24.264 -13.221 1.00 55.59 183 PHE A C 1
ATOM 1429 O O . PHE A 1 183 ? -16.548 24.892 -13.727 1.00 55.59 183 PHE A O 1
ATOM 1436 N N . LEU A 1 184 ? -18.674 24.175 -13.810 1.00 54.81 184 LEU A N 1
ATOM 1437 C CA . LEU A 1 184 ? -18.959 24.719 -15.142 1.00 54.81 184 LEU A CA 1
ATOM 1438 C C . LEU A 1 184 ? -18.857 26.250 -15.171 1.00 54.81 184 LEU A C 1
ATOM 1440 O O . LEU A 1 184 ? -18.232 26.795 -16.078 1.00 54.81 184 LEU A O 1
ATOM 1444 N N . SER A 1 185 ? -19.373 26.940 -14.146 1.00 55.97 185 SER A N 1
ATOM 1445 C CA . SER A 1 185 ? -19.259 28.404 -14.030 1.00 55.97 185 SER A CA 1
ATOM 1446 C C . SER A 1 185 ? -17.828 28.894 -13.773 1.00 55.97 185 SER A C 1
ATOM 1448 O O . SER A 1 185 ? -17.491 30.020 -14.142 1.00 55.97 185 SER A O 1
ATOM 1450 N N . ARG A 1 186 ? -16.957 28.062 -13.180 1.00 56.09 186 ARG A N 1
ATOM 1451 C CA . ARG A 1 186 ? -15.511 28.327 -13.126 1.00 56.09 186 ARG A CA 1
ATOM 1452 C C . ARG A 1 186 ? -14.845 28.070 -14.474 1.00 56.09 186 ARG A C 1
ATOM 1454 O O . ARG A 1 186 ? -14.102 28.935 -14.921 1.00 56.09 186 ARG A O 1
ATOM 1461 N N . LYS A 1 187 ? -15.125 26.944 -15.142 1.00 52.97 187 LYS A N 1
ATOM 1462 C CA . LYS A 1 187 ? -14.527 26.612 -16.449 1.00 52.97 187 LYS A CA 1
ATOM 1463 C C . LYS A 1 187 ? -14.844 27.683 -17.495 1.00 52.97 187 LYS A C 1
ATOM 1465 O O . LYS A 1 187 ? -13.927 28.135 -18.170 1.00 52.97 187 LYS A O 1
ATOM 1470 N N . SER A 1 188 ? -16.087 28.168 -17.554 1.00 54.34 188 SER A N 1
ATOM 1471 C CA . SER A 1 188 ? -16.467 29.262 -18.458 1.00 54.34 188 SER A CA 1
ATOM 1472 C C . SER A 1 188 ? -15.785 30.589 -18.105 1.00 54.34 188 SER A C 1
ATOM 1474 O O . SER A 1 188 ? -15.365 31.306 -19.006 1.00 54.34 188 SER A O 1
ATOM 1476 N N . LYS A 1 189 ? -15.618 30.914 -16.812 1.00 53.19 189 LYS A N 1
ATOM 1477 C CA . LYS A 1 189 ? -14.871 32.110 -16.377 1.00 53.19 189 LYS A CA 1
ATOM 1478 C C . LYS A 1 189 ? -13.385 32.030 -16.730 1.00 53.19 189 LYS A C 1
ATOM 1480 O O . LYS A 1 189 ? -12.868 32.989 -17.284 1.00 53.19 189 LYS A O 1
ATOM 1485 N N . LEU A 1 190 ? -12.724 30.901 -16.469 1.00 53.34 190 LEU A N 1
ATOM 1486 C CA . LEU A 1 190 ? -11.317 30.678 -16.825 1.00 53.34 190 LEU A CA 1
ATOM 1487 C C . LEU A 1 190 ? -11.098 30.695 -18.345 1.00 53.34 190 LEU A C 1
ATOM 1489 O O . LEU A 1 190 ? -10.145 31.311 -18.807 1.00 53.34 190 LEU A O 1
ATOM 1493 N N . GLN A 1 191 ? -11.995 30.089 -19.130 1.00 55.81 191 GLN A N 1
ATOM 1494 C CA . GLN A 1 191 ? -11.934 30.158 -20.595 1.00 55.81 191 GLN A CA 1
ATOM 1495 C C . GLN A 1 191 ? -12.128 31.588 -21.110 1.00 55.81 191 GLN A C 1
ATOM 1497 O O . GLN A 1 191 ? -11.353 32.031 -21.948 1.00 55.81 191 GLN A O 1
ATOM 1502 N N . HIS A 1 192 ? -13.103 32.332 -20.581 1.00 59.00 192 HIS A N 1
ATOM 1503 C CA . HIS A 1 192 ? -13.331 33.724 -20.975 1.00 59.00 192 HIS A CA 1
ATOM 1504 C C . HIS A 1 192 ? -12.168 34.642 -20.564 1.00 59.00 192 HIS A C 1
ATOM 1506 O O . HIS A 1 192 ? -11.757 35.498 -21.339 1.00 59.00 192 HIS A O 1
ATOM 1512 N N . GLN A 1 193 ? -11.592 34.429 -19.379 1.00 54.44 193 GLN A N 1
ATOM 1513 C CA . GLN A 1 193 ? -10.431 35.177 -18.896 1.00 54.44 193 GLN A CA 1
ATOM 1514 C C . GLN A 1 193 ? -9.180 34.890 -19.738 1.00 54.44 193 GLN A C 1
ATOM 1516 O O . GLN A 1 193 ? -8.490 35.832 -20.116 1.00 54.44 193 GLN A O 1
ATOM 1521 N N . LYS A 1 194 ? -8.942 33.624 -20.112 1.00 61.22 194 LYS A N 1
ATOM 1522 C CA . LYS A 1 194 ? -7.868 33.246 -21.041 1.00 61.22 194 LYS A CA 1
ATOM 1523 C C . LYS A 1 194 ? -8.081 33.850 -22.432 1.00 61.22 194 LYS A C 1
ATOM 1525 O O . LYS A 1 194 ? -7.162 34.437 -22.976 1.00 61.22 194 LYS A O 1
ATOM 1530 N N . GLN A 1 195 ? -9.306 33.818 -22.955 1.00 65.12 195 GLN A N 1
ATOM 1531 C CA . GLN A 1 195 ? -9.646 34.410 -24.253 1.00 65.12 195 GLN A CA 1
ATOM 1532 C C . GLN A 1 195 ? -9.445 35.939 -24.285 1.00 65.12 195 GLN A C 1
ATOM 1534 O O . GLN A 1 195 ? -8.978 36.474 -25.287 1.00 65.12 195 GLN A O 1
ATOM 1539 N N . ILE A 1 196 ? -9.741 36.638 -23.182 1.00 68.38 196 ILE A N 1
ATOM 1540 C CA . ILE A 1 196 ? -9.418 38.066 -23.014 1.00 68.38 196 ILE A CA 1
ATOM 1541 C C . ILE A 1 196 ? -7.899 38.277 -22.948 1.00 68.38 196 ILE A C 1
ATOM 1543 O O . ILE A 1 196 ? -7.389 39.212 -23.556 1.00 68.38 196 ILE A O 1
ATOM 1547 N N . GLN A 1 197 ? -7.166 37.420 -22.234 1.00 53.78 197 GLN A N 1
ATOM 1548 C CA . GLN A 1 197 ? -5.709 37.506 -22.111 1.00 53.78 197 GLN A CA 1
ATOM 1549 C C . GLN A 1 197 ? -5.007 37.278 -23.460 1.00 53.78 197 GLN A C 1
ATOM 1551 O O . GLN A 1 197 ? -4.141 38.068 -23.829 1.00 53.78 197 GLN A O 1
ATOM 1556 N N . ASP A 1 198 ? -5.447 36.286 -24.236 1.00 68.88 198 ASP A N 1
ATOM 1557 C CA . ASP A 1 198 ? -4.971 36.023 -25.597 1.00 68.88 198 ASP A CA 1
ATOM 1558 C C . ASP A 1 198 ? -5.243 37.232 -26.520 1.00 68.88 198 ASP A C 1
ATOM 1560 O O . ASP A 1 198 ? -4.349 37.666 -27.247 1.00 68.88 198 ASP A O 1
ATOM 1564 N N . GLN A 1 199 ? -6.426 37.858 -26.426 1.00 70.31 199 GLN A N 1
ATOM 1565 C CA . GLN A 1 199 ? -6.749 39.089 -27.166 1.00 70.31 199 GLN A CA 1
ATOM 1566 C C . GLN A 1 199 ? -5.934 40.311 -26.718 1.00 70.31 199 GLN A C 1
ATOM 1568 O O . GLN A 1 199 ? -5.611 41.165 -27.542 1.00 70.31 199 GLN A O 1
ATOM 1573 N N . ILE A 1 200 ? -5.577 40.431 -25.437 1.00 74.31 200 ILE A N 1
ATOM 1574 C CA . ILE A 1 200 ? -4.676 41.493 -24.959 1.00 74.31 200 ILE A CA 1
ATOM 1575 C C . ILE A 1 200 ? -3.270 41.288 -25.538 1.00 74.31 200 ILE A C 1
ATOM 1577 O O . ILE A 1 200 ? -2.671 42.244 -26.025 1.00 74.31 200 ILE A O 1
ATOM 1581 N N . ILE A 1 201 ? -2.770 40.048 -25.557 1.00 69.94 201 ILE A N 1
ATOM 1582 C CA . ILE A 1 201 ? -1.467 39.695 -26.141 1.00 69.94 201 ILE A CA 1
ATOM 1583 C C . ILE A 1 201 ? -1.453 39.953 -27.656 1.00 69.94 201 ILE A C 1
ATOM 1585 O O . ILE A 1 201 ? -0.475 40.487 -28.179 1.00 69.94 201 ILE A O 1
ATOM 1589 N N . GLU A 1 202 ? -2.526 39.614 -28.371 1.00 75.38 202 GLU A N 1
ATOM 1590 C CA . GLU A 1 202 ? -2.661 39.884 -29.808 1.00 75.38 202 GLU A CA 1
ATOM 1591 C C . GLU A 1 202 ? -2.678 41.392 -30.107 1.00 75.38 202 GLU A C 1
ATOM 1593 O O . GLU A 1 202 ? -1.926 41.860 -30.963 1.00 75.38 202 GLU A O 1
ATOM 1598 N N . ASN A 1 203 ? -3.447 42.178 -29.346 1.00 71.06 203 ASN A N 1
ATOM 1599 C CA . ASN A 1 203 ? -3.472 43.637 -29.489 1.00 71.06 203 ASN A CA 1
ATOM 1600 C C . ASN A 1 203 ? -2.124 44.290 -29.136 1.00 71.06 203 ASN A C 1
ATOM 1602 O O . ASN A 1 203 ? -1.710 45.215 -29.831 1.00 71.06 203 ASN A O 1
ATOM 1606 N N . ALA A 1 204 ? -1.404 43.793 -28.126 1.00 65.00 204 ALA A N 1
ATOM 1607 C CA . ALA A 1 204 ? -0.058 44.268 -27.796 1.00 65.00 204 ALA A CA 1
ATOM 1608 C C . ALA A 1 204 ? 0.949 43.973 -28.925 1.00 65.00 204 ALA A C 1
ATOM 1610 O O . ALA A 1 204 ? 1.740 44.840 -29.295 1.00 65.00 204 ALA A O 1
ATOM 1611 N N . LYS A 1 205 ? 0.875 42.788 -29.550 1.00 73.19 205 LYS A N 1
ATOM 1612 C CA . LYS A 1 205 ? 1.679 42.453 -30.741 1.00 73.19 205 LYS A CA 1
ATOM 1613 C C . LYS A 1 205 ? 1.356 43.364 -31.929 1.00 73.19 205 LYS A C 1
ATOM 1615 O O . LYS A 1 205 ? 2.268 43.764 -32.647 1.00 73.19 205 LYS A O 1
ATOM 1620 N N . LEU A 1 206 ? 0.083 43.708 -32.131 1.00 68.12 206 LEU A N 1
ATOM 1621 C CA . LEU A 1 206 ? -0.341 44.636 -33.184 1.00 68.12 206 LEU A CA 1
ATOM 1622 C C . LEU A 1 206 ? 0.109 46.078 -32.905 1.00 68.12 206 LEU A C 1
ATOM 1624 O O . LEU A 1 206 ? 0.570 46.741 -33.830 1.00 68.12 206 LEU A O 1
ATOM 1628 N N . GLN A 1 207 ? 0.054 46.546 -31.654 1.00 60.31 207 GLN A N 1
ATOM 1629 C CA . GLN A 1 207 ? 0.569 47.866 -31.274 1.00 60.31 207 GLN A CA 1
ATOM 1630 C C . GLN A 1 207 ? 2.087 47.966 -31.461 1.00 60.31 207 GLN A C 1
ATOM 1632 O O . GLN A 1 207 ? 2.534 48.904 -32.114 1.00 60.31 207 GLN A O 1
ATOM 1637 N N . ASN A 1 208 ? 2.861 46.974 -31.006 1.00 56.56 208 ASN A N 1
ATOM 1638 C CA . ASN A 1 208 ? 4.316 46.953 -31.210 1.00 56.56 208 ASN A CA 1
ATOM 1639 C C . ASN A 1 208 ? 4.693 46.896 -32.701 1.00 56.56 208 ASN A C 1
ATOM 1641 O O . ASN A 1 208 ? 5.679 47.497 -33.124 1.00 56.56 208 ASN A O 1
ATOM 1645 N N . LYS A 1 209 ? 3.888 46.208 -33.522 1.00 56.25 209 LYS A N 1
ATOM 1646 C CA . LYS A 1 209 ? 4.071 46.181 -34.978 1.00 56.25 209 LYS A CA 1
ATOM 1647 C C . LYS A 1 209 ? 3.706 47.511 -35.646 1.00 56.25 209 LYS A C 1
ATOM 1649 O O . LYS A 1 209 ? 4.280 47.825 -36.679 1.00 56.25 209 LYS A O 1
ATOM 1654 N N . GLN A 1 210 ? 2.781 48.282 -35.074 1.00 53.94 210 GLN A N 1
ATOM 1655 C CA . GLN A 1 210 ? 2.427 49.611 -35.571 1.00 53.94 210 GLN A CA 1
ATOM 1656 C C . GLN A 1 210 ? 3.487 50.655 -35.192 1.00 53.94 210 GLN A C 1
ATOM 1658 O O . GLN A 1 210 ? 3.873 51.445 -36.045 1.00 53.94 210 GLN A O 1
ATOM 1663 N N . THR A 1 211 ? 4.027 50.616 -33.968 1.00 49.94 211 THR A N 1
ATOM 1664 C CA . THR A 1 211 ? 5.131 51.506 -33.564 1.00 49.94 211 THR A CA 1
ATOM 1665 C C . THR A 1 211 ? 6.406 51.250 -34.365 1.00 49.94 211 THR A C 1
ATOM 1667 O O . THR A 1 211 ? 7.089 52.203 -34.708 1.00 49.94 211 THR A O 1
ATOM 1670 N N . ALA A 1 212 ? 6.677 49.997 -34.748 1.00 45.16 212 ALA A N 1
ATOM 1671 C CA . ALA A 1 212 ? 7.792 49.638 -35.632 1.00 45.16 212 ALA A CA 1
ATOM 1672 C C . ALA A 1 212 ? 7.600 50.051 -37.112 1.00 45.16 212 ALA A C 1
ATOM 1674 O O . ALA A 1 212 ? 8.480 49.800 -37.928 1.00 45.16 212 ALA A O 1
ATOM 1675 N N . ILE A 1 213 ? 6.453 50.639 -37.477 1.00 48.91 213 ILE A N 1
ATOM 1676 C CA . ILE A 1 213 ? 6.181 51.200 -38.815 1.00 48.91 213 ILE A CA 1
ATOM 1677 C C . ILE A 1 213 ? 6.259 52.741 -38.798 1.00 48.91 213 ILE A C 1
ATOM 1679 O O . ILE A 1 213 ? 6.410 53.351 -39.851 1.00 48.91 213 ILE A O 1
ATOM 1683 N N . ASP A 1 214 ? 6.207 53.371 -37.618 1.00 44.19 214 ASP A N 1
ATOM 1684 C CA . ASP A 1 214 ? 6.303 54.831 -37.453 1.00 44.19 214 ASP A CA 1
ATOM 1685 C C . ASP A 1 214 ? 7.740 55.315 -37.123 1.00 44.19 214 ASP A C 1
ATOM 1687 O O . ASP A 1 214 ? 7.956 56.512 -36.919 1.00 44.19 214 ASP A O 1
ATOM 1691 N N . THR A 1 215 ? 8.732 54.413 -37.090 1.00 41.22 215 THR A N 1
ATOM 1692 C CA . THR A 1 215 ? 10.162 54.724 -36.886 1.00 41.22 215 THR A CA 1
ATOM 1693 C C . THR A 1 215 ? 11.041 54.120 -37.988 1.00 41.22 215 THR A C 1
ATOM 1695 O O . THR A 1 215 ? 11.545 53.007 -37.847 1.00 41.22 215 THR A O 1
ATOM 1698 N N . ASP A 1 216 ? 11.259 54.878 -39.067 1.00 44.69 216 ASP A N 1
ATOM 1699 C CA . ASP A 1 216 ? 12.289 54.601 -40.083 1.00 44.69 216 ASP A CA 1
ATOM 1700 C C . ASP A 1 216 ? 13.707 54.914 -39.536 1.00 44.69 216 ASP A C 1
ATOM 1702 O O . ASP A 1 216 ? 14.318 55.905 -39.932 1.00 44.69 216 ASP A O 1
ATOM 1706 N N . GLU A 1 217 ? 14.249 54.081 -38.639 1.00 40.44 217 GLU A N 1
ATOM 1707 C CA . GLU A 1 217 ? 15.703 53.972 -38.393 1.00 40.44 217 GLU A CA 1
ATOM 1708 C C . GLU A 1 217 ? 16.093 52.481 -38.249 1.00 40.44 217 GLU A C 1
ATOM 1710 O O . GLU A 1 217 ? 15.500 51.739 -37.470 1.00 40.44 217 GLU A O 1
ATOM 1715 N N . GLU A 1 218 ? 17.057 52.016 -39.056 1.00 42.94 218 GLU A N 1
ATOM 1716 C CA . GLU A 1 218 ? 17.266 50.587 -39.390 1.00 42.94 218 GLU A CA 1
ATOM 1717 C C . GLU A 1 218 ? 18.057 49.741 -38.357 1.00 42.94 218 GLU A C 1
ATOM 1719 O O . GLU A 1 218 ? 18.287 48.558 -38.610 1.00 42.94 218 GLU A O 1
ATOM 1724 N N . ASP A 1 219 ? 18.461 50.286 -37.199 1.00 41.75 219 ASP A N 1
ATOM 1725 C CA . ASP A 1 219 ? 19.554 49.706 -36.382 1.00 41.75 219 ASP A CA 1
ATOM 1726 C C . ASP A 1 219 ? 19.185 49.086 -35.002 1.00 41.75 219 ASP A C 1
ATOM 1728 O O . ASP A 1 219 ? 20.046 48.464 -34.380 1.00 41.75 219 ASP A O 1
ATOM 1732 N N . GLU A 1 220 ? 17.937 49.149 -34.506 1.00 39.66 220 GLU A N 1
ATOM 1733 C CA . GLU A 1 220 ? 17.565 48.616 -33.162 1.00 39.66 220 GLU A CA 1
ATOM 1734 C C . GLU A 1 220 ? 16.893 47.218 -33.151 1.00 39.66 220 GLU A C 1
ATOM 1736 O O . GLU A 1 220 ? 16.217 46.824 -32.198 1.00 39.66 220 GLU A O 1
ATOM 1741 N N . ALA A 1 221 ? 17.112 46.393 -34.180 1.00 33.53 221 ALA A N 1
ATOM 1742 C CA . ALA A 1 221 ? 16.566 45.026 -34.226 1.00 33.53 221 ALA A CA 1
ATOM 1743 C C . ALA A 1 221 ? 17.300 44.002 -33.322 1.00 33.53 221 ALA A C 1
ATOM 1745 O O . ALA A 1 221 ? 16.810 42.886 -33.147 1.00 33.53 221 ALA A O 1
ATOM 1746 N N . ALA A 1 222 ? 18.468 44.348 -32.766 1.00 38.06 222 ALA A N 1
ATOM 1747 C CA . ALA A 1 222 ? 19.366 43.397 -32.098 1.00 38.06 222 ALA A CA 1
ATOM 1748 C C . ALA A 1 222 ? 19.205 43.286 -30.565 1.00 38.06 222 ALA A C 1
ATOM 1750 O O . ALA A 1 222 ? 19.674 42.308 -29.989 1.00 38.06 222 ALA A O 1
ATOM 1751 N N . GLU A 1 223 ? 18.554 44.244 -29.894 1.00 37.34 223 GLU A N 1
ATOM 1752 C CA . GLU A 1 223 ? 18.534 44.318 -28.415 1.00 37.34 223 GLU A CA 1
ATOM 1753 C C . GLU A 1 223 ? 17.233 43.765 -27.777 1.00 37.34 223 GLU A C 1
ATOM 1755 O O . GLU A 1 223 ? 17.143 43.596 -26.562 1.00 37.34 223 GLU A O 1
ATOM 1760 N N . TYR A 1 224 ? 16.223 43.405 -28.584 1.00 35.50 224 TYR A N 1
ATOM 1761 C CA . TYR A 1 224 ? 14.899 42.963 -28.098 1.00 35.50 224 TYR A CA 1
ATOM 1762 C C . TYR A 1 224 ? 14.634 41.442 -28.105 1.00 35.50 224 TYR A C 1
ATOM 1764 O O . TYR A 1 224 ? 13.599 41.009 -27.579 1.00 35.50 224 TYR A O 1
ATOM 1772 N N . GLU A 1 225 ? 15.545 40.602 -28.614 1.00 38.66 225 GLU A N 1
ATOM 1773 C CA . GLU A 1 225 ? 15.460 39.146 -28.372 1.00 38.66 225 GLU A CA 1
ATOM 1774 C C . GLU A 1 225 ? 15.826 38.777 -26.922 1.00 38.66 225 GLU A C 1
ATOM 1776 O O . GLU A 1 225 ? 15.268 37.822 -26.380 1.00 38.66 225 GLU A O 1
ATOM 1781 N N . GLU A 1 226 ? 16.663 39.570 -26.242 1.00 36.41 226 GLU A N 1
ATOM 1782 C CA . GLU A 1 226 ? 17.071 39.295 -24.855 1.00 36.41 226 GLU A CA 1
ATOM 1783 C C . GLU A 1 226 ? 15.965 39.604 -23.824 1.00 36.41 226 GLU A C 1
ATOM 1785 O O . GLU A 1 226 ? 15.848 38.916 -22.810 1.00 36.41 226 GLU A O 1
ATOM 1790 N N . LEU A 1 227 ? 15.078 40.573 -24.096 1.00 32.50 227 LEU A N 1
ATOM 1791 C CA . LEU A 1 227 ? 14.013 40.953 -23.155 1.00 32.50 227 LEU A CA 1
ATOM 1792 C C . LEU A 1 227 ? 12.814 39.982 -23.159 1.00 32.50 227 LEU A C 1
ATOM 1794 O O . LEU A 1 227 ? 12.171 39.775 -22.127 1.00 32.50 227 LEU A O 1
ATOM 1798 N N . ASN A 1 228 ? 12.527 39.335 -24.295 1.00 31.69 228 ASN A N 1
ATOM 1799 C CA . ASN A 1 228 ? 11.463 38.325 -24.386 1.00 31.69 228 ASN A CA 1
ATOM 1800 C C . ASN A 1 228 ? 11.818 37.008 -23.668 1.00 31.69 228 ASN A C 1
ATOM 1802 O O . ASN A 1 228 ? 10.923 36.216 -23.372 1.00 31.69 228 ASN A O 1
ATOM 1806 N N . ALA A 1 229 ? 13.090 36.797 -23.314 1.00 34.78 229 ALA A N 1
ATOM 1807 C CA . ALA A 1 229 ? 13.538 35.657 -22.516 1.00 34.78 229 ALA A CA 1
ATOM 1808 C C . ALA A 1 229 ? 13.219 35.781 -21.007 1.00 34.78 229 ALA A C 1
ATOM 1810 O O . ALA A 1 229 ? 13.499 34.849 -20.256 1.00 34.78 229 ALA A O 1
ATOM 1811 N N . HIS A 1 230 ? 12.646 36.903 -20.542 1.00 32.81 230 HIS A N 1
ATOM 1812 C CA . HIS A 1 230 ? 12.412 37.171 -19.110 1.00 32.81 230 HIS A CA 1
ATOM 1813 C C . HIS A 1 230 ? 10.943 37.379 -18.694 1.00 32.81 230 HIS A C 1
ATOM 1815 O O . HIS A 1 230 ? 10.670 37.710 -17.543 1.00 32.81 230 HIS A O 1
ATOM 1821 N N . ILE A 1 231 ? 9.981 37.132 -19.593 1.00 30.92 231 ILE A N 1
ATOM 1822 C CA . ILE A 1 231 ? 8.530 37.135 -19.289 1.00 30.92 231 ILE A CA 1
ATOM 1823 C C . ILE A 1 231 ? 7.972 35.687 -19.327 1.00 30.92 231 ILE A C 1
ATOM 1825 O O . ILE A 1 231 ? 6.791 35.447 -19.558 1.00 30.92 231 ILE A O 1
ATOM 1829 N N . GLY A 1 232 ? 8.846 34.694 -19.112 1.00 31.03 232 GLY A N 1
ATOM 1830 C CA . GLY A 1 232 ? 8.496 33.267 -19.070 1.00 31.03 232 GLY A CA 1
ATOM 1831 C C . GLY A 1 232 ? 8.029 32.756 -17.702 1.00 31.03 232 GLY A C 1
ATOM 1832 O O . GLY A 1 232 ? 7.260 31.801 -17.650 1.00 31.03 232 GLY A O 1
ATOM 1833 N N . ASP A 1 233 ? 8.435 33.411 -16.610 1.00 32.12 233 ASP A N 1
ATOM 1834 C CA . ASP A 1 233 ? 8.218 32.938 -15.239 1.00 32.12 233 ASP A CA 1
ATOM 1835 C C . ASP A 1 233 ? 7.635 34.043 -14.347 1.00 32.12 233 ASP A C 1
ATOM 1837 O O . ASP A 1 233 ? 8.338 34.994 -14.008 1.00 32.12 233 ASP A O 1
ATOM 1841 N N . ASN A 1 234 ? 6.348 33.914 -13.982 1.00 25.08 234 ASN A N 1
ATOM 1842 C CA . ASN A 1 234 ? 5.737 34.312 -12.694 1.00 25.08 234 ASN A CA 1
ATOM 1843 C C . ASN A 1 234 ? 4.189 34.240 -12.752 1.00 25.08 234 ASN A C 1
ATOM 1845 O O . ASN A 1 234 ? 3.499 35.261 -12.750 1.00 25.08 234 ASN A O 1
ATOM 1849 N N . GLU A 1 235 ? 3.609 33.032 -12.734 1.00 28.19 235 GLU A N 1
ATOM 1850 C CA . GLU A 1 235 ? 2.194 32.852 -12.347 1.00 28.19 235 GLU A CA 1
ATOM 1851 C C . GLU A 1 235 ? 2.041 32.866 -10.808 1.00 28.19 235 GLU A C 1
ATOM 1853 O O . GLU A 1 235 ? 1.673 31.862 -10.193 1.00 28.19 235 GLU A O 1
ATOM 1858 N N . GLU A 1 236 ? 2.289 34.009 -10.155 1.00 27.47 236 GLU A N 1
ATOM 1859 C CA . GLU A 1 236 ? 1.845 34.205 -8.766 1.00 27.47 236 GLU A CA 1
ATOM 1860 C C . GLU A 1 236 ? 0.417 34.772 -8.695 1.00 27.47 236 GLU A C 1
ATOM 1862 O O . GLU A 1 236 ? 0.032 35.730 -9.366 1.00 27.47 236 GLU A O 1
ATOM 1867 N N . SER A 1 237 ? -0.395 34.158 -7.832 1.00 25.14 237 SER A N 1
ATOM 1868 C CA . SER A 1 237 ? -1.799 34.516 -7.594 1.00 25.14 237 SER A CA 1
ATOM 1869 C C . SER A 1 237 ? -1.984 35.953 -7.065 1.00 25.14 237 SER A C 1
ATOM 1871 O O . SER A 1 237 ? -1.161 36.420 -6.276 1.00 25.14 237 SER A O 1
ATOM 1873 N N . PRO A 1 238 ? -3.101 36.640 -7.384 1.00 27.70 238 PRO A N 1
ATOM 1874 C CA . PRO A 1 238 ? -3.240 38.072 -7.136 1.00 27.70 238 PRO A CA 1
ATOM 1875 C C . PRO A 1 238 ? -3.338 38.411 -5.643 1.00 27.70 238 PRO A C 1
ATOM 1877 O O . PRO A 1 238 ? -4.344 38.124 -4.986 1.00 27.70 238 PRO A O 1
ATOM 1880 N N . LYS A 1 239 ? -2.328 39.115 -5.128 1.00 26.89 239 LYS A N 1
ATOM 1881 C CA . LYS A 1 239 ? -2.380 39.825 -3.844 1.00 26.89 239 LYS A CA 1
ATOM 1882 C C . LYS A 1 239 ? -2.133 41.317 -4.058 1.00 26.89 239 LYS A C 1
ATOM 1884 O O . LYS A 1 239 ? -1.230 41.708 -4.780 1.00 26.89 239 LYS A O 1
ATOM 1889 N N . ASN A 1 240 ? -2.928 42.123 -3.358 1.00 25.23 240 ASN A N 1
ATOM 1890 C CA . ASN A 1 240 ? -2.708 43.547 -3.094 1.00 25.23 240 ASN A CA 1
ATOM 1891 C C . ASN A 1 240 ? -2.617 44.486 -4.314 1.00 25.23 240 ASN A C 1
ATOM 1893 O O . ASN A 1 240 ? -1.599 45.116 -4.562 1.00 25.23 240 ASN A O 1
ATOM 1897 N N . LEU A 1 241 ? -3.764 44.743 -4.956 1.00 26.16 241 LEU A N 1
ATOM 1898 C CA . LEU A 1 241 ? -4.003 46.007 -5.675 1.00 26.16 241 LEU A CA 1
ATOM 1899 C C . LEU A 1 241 ? -4.326 47.146 -4.683 1.00 26.16 241 LEU A C 1
ATOM 1901 O O . LEU A 1 241 ? -5.419 47.716 -4.667 1.00 26.16 241 LEU A O 1
ATOM 1905 N N . LYS A 1 242 ? -3.356 47.435 -3.815 1.00 28.44 242 LYS A N 1
ATOM 1906 C CA . LYS A 1 242 ? -3.196 48.666 -3.032 1.00 28.44 242 LYS A CA 1
ATOM 1907 C C . LYS A 1 242 ? -1.693 48.906 -2.901 1.00 28.44 242 LYS A C 1
ATOM 1909 O O . LYS A 1 242 ? -0.953 47.942 -2.762 1.00 28.44 242 LYS A O 1
ATOM 1914 N N . ASP A 1 243 ? -1.305 50.176 -2.927 1.00 28.23 243 ASP A N 1
ATOM 1915 C CA . ASP A 1 243 ? 0.074 50.671 -2.820 1.00 28.23 243 ASP A CA 1
ATOM 1916 C C . ASP A 1 243 ? 0.908 50.580 -4.111 1.00 28.23 243 ASP A C 1
ATOM 1918 O O . ASP A 1 243 ? 1.853 49.811 -4.228 1.00 28.23 243 ASP A O 1
ATOM 1922 N N . LEU A 1 244 ? 0.592 51.470 -5.059 1.00 24.81 244 LEU A N 1
ATOM 1923 C CA . LEU A 1 244 ? 1.591 52.115 -5.921 1.00 24.81 244 LEU A CA 1
ATOM 1924 C C . LEU A 1 244 ? 1.052 53.478 -6.373 1.00 24.81 244 LEU A C 1
ATOM 1926 O O . LEU A 1 244 ? 0.436 53.639 -7.425 1.00 24.81 244 LEU A O 1
ATOM 1930 N N . ALA A 1 245 ? 1.243 54.466 -5.503 1.00 23.91 245 ALA A N 1
ATOM 1931 C CA . ALA A 1 245 ? 0.947 55.865 -5.762 1.00 23.91 245 ALA A CA 1
ATOM 1932 C C . ALA A 1 245 ? 2.192 56.711 -5.453 1.00 23.91 245 ALA A C 1
ATOM 1934 O O . ALA A 1 245 ? 2.872 56.459 -4.463 1.00 23.91 245 ALA A O 1
ATOM 1935 N N . ILE A 1 246 ? 2.394 57.764 -6.255 1.00 27.19 246 ILE A N 1
ATOM 1936 C CA . ILE A 1 246 ? 3.266 58.927 -5.991 1.00 27.19 246 ILE A CA 1
ATOM 1937 C C . ILE A 1 246 ? 4.781 58.704 -6.177 1.00 27.19 246 ILE A C 1
ATOM 1939 O O . ILE A 1 246 ? 5.518 58.400 -5.245 1.00 27.19 246 ILE A O 1
ATOM 1943 N N . ASN A 1 247 ? 5.257 58.980 -7.395 1.00 22.45 247 ASN A N 1
ATOM 1944 C CA . ASN A 1 247 ? 6.155 60.098 -7.766 1.00 22.45 247 ASN A CA 1
ATOM 1945 C C . ASN A 1 247 ? 6.390 59.991 -9.293 1.00 22.45 247 ASN A C 1
ATOM 1947 O O . ASN A 1 247 ? 6.399 58.887 -9.821 1.00 22.45 247 ASN A O 1
ATOM 1951 N N . VAL A 1 248 ? 6.490 61.049 -10.101 1.00 24.14 248 VAL A N 1
ATOM 1952 C CA . VAL A 1 248 ? 7.167 62.346 -9.915 1.00 24.14 248 VAL A CA 1
ATOM 1953 C C . VAL A 1 248 ? 6.321 63.501 -10.486 1.00 24.14 248 VAL A C 1
ATOM 1955 O O . VAL A 1 248 ? 5.581 63.319 -11.452 1.00 24.14 248 VAL A O 1
ATOM 1958 N N . SER A 1 249 ? 6.441 64.697 -9.902 1.00 24.66 249 SER A N 1
ATOM 1959 C CA . SER A 1 249 ? 5.846 65.948 -10.398 1.00 24.66 249 SER A CA 1
ATOM 1960 C C . SER A 1 249 ? 6.810 66.785 -11.257 1.00 24.66 249 SER A C 1
ATOM 1962 O O . SER A 1 249 ? 8.022 66.640 -11.161 1.00 24.66 249 SER A O 1
ATOM 1964 N N . ASP A 1 250 ? 6.231 67.738 -11.999 1.00 24.00 250 ASP A N 1
ATOM 1965 C CA . ASP A 1 250 ? 6.866 68.843 -12.746 1.00 24.00 250 ASP A CA 1
ATOM 1966 C C . ASP A 1 250 ? 7.538 68.484 -14.099 1.00 24.00 250 ASP A C 1
ATOM 1968 O O . ASP A 1 250 ? 8.531 67.779 -14.171 1.00 24.00 250 ASP A O 1
ATOM 1972 N N . SER A 1 251 ? 7.115 69.039 -15.247 1.00 22.78 251 SER A N 1
ATOM 1973 C CA . SER A 1 251 ? 6.779 70.459 -15.411 1.00 22.78 251 SER A CA 1
ATOM 1974 C C . SER A 1 251 ? 6.071 70.847 -16.732 1.00 22.78 251 SER A C 1
ATOM 1976 O O . SER A 1 251 ? 6.270 70.255 -17.784 1.00 22.78 251 SER A O 1
ATOM 1978 N N . LYS A 1 252 ? 5.336 71.971 -16.650 1.00 26.55 252 LYS A N 1
ATOM 1979 C CA . LYS A 1 252 ? 5.077 72.994 -17.696 1.00 26.55 252 LYS A CA 1
ATOM 1980 C C . LYS A 1 252 ? 4.263 72.645 -18.961 1.00 26.55 252 LYS A C 1
ATOM 1982 O O . LYS A 1 252 ? 4.762 72.245 -20.002 1.00 26.55 252 LYS A O 1
ATOM 1987 N N . GLN A 1 253 ? 3.006 73.088 -18.880 1.00 26.22 253 GLN A N 1
ATOM 1988 C CA . GLN A 1 253 ? 2.133 73.596 -19.951 1.00 26.22 253 GLN A CA 1
ATOM 1989 C C . GLN A 1 253 ? 2.807 74.062 -21.264 1.00 26.22 253 GLN A C 1
ATOM 1991 O O . GLN A 1 253 ? 3.662 74.952 -21.251 1.00 26.22 253 GLN A O 1
ATOM 1996 N N . LYS A 1 254 ? 2.184 73.709 -22.399 1.00 25.17 254 LYS A N 1
ATOM 1997 C CA . LYS A 1 254 ? 1.916 74.669 -23.486 1.00 25.17 254 LYS A CA 1
ATOM 1998 C C . LYS A 1 254 ? 0.589 74.362 -24.193 1.00 25.17 254 LYS A C 1
ATOM 2000 O O . LYS A 1 254 ? 0.230 73.212 -24.402 1.00 25.17 254 LYS A O 1
ATOM 2005 N N . LYS A 1 255 ? -0.161 75.421 -24.512 1.00 25.00 255 LYS A N 1
ATOM 2006 C CA . LYS A 1 255 ? -1.452 75.384 -25.226 1.00 25.00 255 LYS A CA 1
ATOM 2007 C C . LYS A 1 255 ? -1.221 75.230 -26.735 1.00 25.00 255 LYS A C 1
ATOM 2009 O O . LYS A 1 255 ? -0.318 75.889 -27.241 1.00 25.00 255 LYS A O 1
ATOM 2014 N N . SER A 1 256 ? -2.116 74.552 -27.461 1.00 24.22 256 SER A N 1
ATOM 2015 C CA . SER A 1 256 ? -3.030 75.200 -28.437 1.00 24.22 256 SER A CA 1
ATOM 2016 C C . SER A 1 256 ? -3.751 74.204 -29.370 1.00 24.22 256 SER A C 1
ATOM 2018 O O . SER A 1 256 ? -3.128 73.441 -30.089 1.00 24.22 256 SER A O 1
ATOM 2020 N N . SER A 1 257 ? -5.088 74.248 -29.315 1.00 24.39 257 SER A N 1
ATOM 2021 C CA . SER A 1 257 ? -6.058 74.214 -30.431 1.00 24.39 257 SER A CA 1
ATOM 2022 C C . SER A 1 257 ? -5.700 73.569 -31.784 1.00 24.39 257 SER A C 1
ATOM 2024 O O . SER A 1 257 ? -4.795 74.046 -32.461 1.00 24.39 257 SER A O 1
ATOM 2026 N N . ILE A 1 258 ? -6.603 72.719 -32.298 1.00 25.34 258 ILE A N 1
ATOM 2027 C CA . ILE A 1 258 ? -7.535 73.013 -33.421 1.00 25.34 258 ILE A CA 1
ATOM 2028 C C . ILE A 1 258 ? -8.439 71.784 -33.677 1.00 25.34 258 ILE A C 1
ATOM 2030 O O . ILE A 1 258 ? -8.006 70.645 -33.534 1.00 25.34 258 ILE A O 1
ATOM 2034 N N . SER A 1 259 ? -9.709 72.018 -34.021 1.00 25.08 259 SER A N 1
ATOM 2035 C CA . SER A 1 259 ? -10.700 70.980 -34.359 1.00 25.08 259 SER A CA 1
ATOM 2036 C C . SER A 1 259 ? -10.542 70.461 -35.802 1.00 25.08 259 SER A C 1
ATOM 2038 O O . SER A 1 259 ? -10.143 71.240 -36.669 1.00 25.08 259 SER A O 1
ATOM 2040 N N . PRO A 1 260 ? -10.936 69.211 -36.116 1.00 27.61 260 PRO A N 1
ATOM 2041 C CA . PRO A 1 260 ? -10.956 68.703 -37.489 1.00 27.61 260 PRO A CA 1
ATOM 2042 C C . PRO A 1 260 ? -12.250 69.081 -38.241 1.00 27.61 260 PRO A C 1
ATOM 2044 O O . PRO A 1 260 ? -13.309 69.200 -37.616 1.00 27.61 260 PRO A O 1
ATOM 2047 N N . PRO A 1 261 ? -12.215 69.178 -39.583 1.00 29.98 261 PRO A N 1
ATOM 2048 C CA . PRO A 1 261 ? -13.406 69.146 -40.426 1.00 29.98 261 PRO A CA 1
ATOM 2049 C C . PRO A 1 261 ? -13.552 67.831 -41.227 1.00 29.98 261 PRO A C 1
ATOM 2051 O O . PRO A 1 261 ? -12.631 67.403 -41.907 1.00 29.98 261 PRO A O 1
ATOM 2054 N N . LEU A 1 262 ? -14.767 67.270 -41.179 1.00 22.52 262 LEU A N 1
ATOM 2055 C CA . LEU A 1 262 ? -15.553 66.715 -42.304 1.00 22.52 262 LEU A CA 1
ATOM 2056 C C . LEU A 1 262 ? -14.915 65.700 -43.295 1.00 22.52 262 LEU A C 1
ATOM 2058 O O . LEU A 1 262 ? -14.116 66.060 -44.149 1.00 22.52 262 LEU A O 1
ATOM 2062 N N . SER A 1 263 ? -15.402 64.448 -43.216 1.00 23.91 263 SER A N 1
ATOM 2063 C CA . SER A 1 263 ? -16.253 63.684 -44.182 1.00 23.91 263 SER A CA 1
ATOM 2064 C C . SER A 1 263 ? -16.361 64.125 -45.676 1.00 23.91 263 SER A C 1
ATOM 2066 O O . SER A 1 263 ? -16.052 65.275 -45.967 1.00 23.91 263 SER A O 1
ATOM 2068 N N . PRO A 1 264 ? -16.979 63.345 -46.619 1.00 39.78 264 PRO A N 1
ATOM 2069 C CA . PRO A 1 264 ? -17.689 62.046 -46.504 1.00 39.78 264 PRO A CA 1
ATOM 2070 C C . PRO A 1 264 ? -17.475 61.059 -47.711 1.00 39.78 264 PRO A C 1
ATOM 2072 O O . PRO A 1 264 ? -16.539 61.216 -48.487 1.00 39.78 264 PRO A O 1
ATOM 2075 N N . SER A 1 265 ? -18.440 60.131 -47.912 1.00 22.12 265 SER A N 1
ATOM 2076 C CA . SER A 1 265 ? -18.770 59.284 -49.101 1.00 22.12 265 SER A CA 1
ATOM 2077 C C . SER A 1 265 ? -18.304 57.814 -49.048 1.00 22.12 265 SER A C 1
ATOM 2079 O O . SER A 1 265 ? -17.221 57.546 -48.546 1.00 22.12 265 SER A O 1
ATOM 2081 N N . THR A 1 266 ? -19.041 56.784 -49.505 1.00 26.83 266 THR A N 1
ATOM 2082 C CA . THR A 1 266 ? -20.473 56.551 -49.885 1.00 26.83 266 THR A CA 1
ATOM 2083 C C . THR A 1 266 ? -20.651 55.011 -49.881 1.00 26.83 266 THR A C 1
ATOM 2085 O O . THR A 1 266 ? -19.793 54.331 -50.425 1.00 26.83 266 THR A O 1
ATOM 2088 N N . ALA A 1 267 ? -21.569 54.360 -49.153 1.00 24.80 267 ALA A N 1
ATOM 2089 C CA . ALA A 1 267 ? -23.039 54.292 -49.277 1.00 24.80 267 ALA A CA 1
ATOM 2090 C C . ALA A 1 267 ? -23.570 53.567 -50.543 1.00 24.80 267 ALA A C 1
ATOM 2092 O O . ALA A 1 267 ? -23.261 54.018 -51.639 1.00 24.80 267 ALA A O 1
ATOM 2093 N N . LEU A 1 268 ? -24.387 52.506 -50.334 1.00 23.33 268 LEU A N 1
ATOM 2094 C CA . LEU A 1 268 ? -25.406 51.807 -51.181 1.00 23.33 268 LEU A CA 1
ATOM 2095 C C . LEU A 1 268 ? -25.424 50.290 -50.792 1.00 23.33 268 LEU A C 1
ATOM 2097 O O . LEU A 1 268 ? -24.355 49.706 -50.690 1.00 23.33 268 LEU A O 1
ATOM 2101 N N . THR A 1 269 ? -26.525 49.552 -50.545 1.00 24.97 269 THR A N 1
ATOM 2102 C CA . THR A 1 269 ? -27.960 49.892 -50.392 1.00 24.97 269 THR A CA 1
ATOM 2103 C C . THR A 1 269 ? -28.731 48.806 -49.598 1.00 24.97 269 THR A C 1
ATOM 2105 O O . THR A 1 269 ? -28.684 47.636 -49.945 1.00 24.97 269 THR A O 1
ATOM 2108 N N . GLN A 1 270 ? -29.448 49.241 -48.554 1.00 24.33 270 GLN A N 1
ATOM 2109 C CA . GLN A 1 270 ? -30.858 48.980 -48.168 1.00 24.33 270 GLN A CA 1
ATOM 2110 C C . GLN A 1 270 ? -31.602 47.638 -48.394 1.00 24.33 270 GLN A C 1
ATOM 2112 O O . GLN A 1 270 ? -31.787 47.173 -49.514 1.00 24.33 270 GLN A O 1
ATOM 2117 N N . THR A 1 271 ? -32.309 47.217 -47.332 1.00 21.84 271 THR A N 1
ATOM 2118 C CA . THR A 1 271 ? -33.783 46.979 -47.295 1.00 21.84 271 THR A CA 1
ATOM 2119 C C . THR A 1 271 ? -34.221 46.899 -45.813 1.00 21.84 271 THR A C 1
ATOM 2121 O O . THR A 1 271 ? -33.954 45.912 -45.144 1.00 21.84 271 THR A O 1
ATOM 2124 N N . SER A 1 272 ? -34.538 48.000 -45.121 1.00 22.95 272 SER A N 1
ATOM 2125 C CA . SER A 1 272 ? -35.815 48.746 -45.068 1.00 22.95 272 SER A CA 1
ATOM 2126 C C . SER A 1 272 ? -37.006 48.033 -44.388 1.00 22.95 272 SER A C 1
ATOM 2128 O O . SER A 1 272 ? -37.715 47.251 -45.004 1.00 22.95 272 SER A O 1
ATOM 2130 N N . MET A 1 273 ? -37.310 48.434 -43.145 1.00 22.36 273 MET A N 1
ATOM 2131 C CA . MET A 1 273 ? -38.643 48.900 -42.713 1.00 22.36 273 MET A CA 1
ATOM 2132 C C . MET A 1 273 ? -38.505 49.695 -41.398 1.00 22.36 273 MET A C 1
ATOM 2134 O O . MET A 1 273 ? -37.638 49.397 -40.582 1.00 22.36 273 MET A O 1
ATOM 2138 N N . SER A 1 274 ? -39.283 50.770 -41.253 1.00 22.36 274 SER A N 1
ATOM 2139 C CA . SER A 1 274 ? -39.057 51.880 -40.310 1.00 22.36 274 SER A CA 1
ATOM 2140 C C . SER A 1 274 ? -40.229 52.106 -39.334 1.00 22.36 274 SER A C 1
ATOM 2142 O O . SER A 1 274 ? -41.173 51.319 -39.330 1.00 22.36 274 SER A O 1
ATOM 2144 N N . ILE A 1 275 ? -40.166 53.237 -38.596 1.00 24.03 275 ILE A N 1
ATOM 2145 C CA . ILE A 1 275 ? -41.123 53.819 -37.619 1.00 24.03 275 ILE A CA 1
ATOM 2146 C C . ILE A 1 275 ? -40.829 53.389 -36.158 1.00 24.03 275 ILE A C 1
ATOM 2148 O O . ILE A 1 275 ? -40.920 52.210 -35.841 1.00 24.03 275 ILE A O 1
ATOM 2152 N N . ASN A 1 276 ? -40.484 54.284 -35.210 1.00 24.92 276 ASN A N 1
ATOM 2153 C CA . ASN A 1 276 ? -40.242 55.739 -35.311 1.00 24.92 276 ASN A CA 1
ATOM 2154 C C . ASN A 1 276 ? -39.300 56.306 -34.215 1.00 24.92 276 ASN A C 1
ATOM 2156 O O . ASN A 1 276 ? -39.088 55.695 -33.171 1.00 24.92 276 ASN A O 1
ATOM 2160 N N . ASP A 1 277 ? -38.829 57.527 -34.479 1.00 25.02 277 ASP A N 1
ATOM 2161 C CA . ASP A 1 277 ? -38.304 58.575 -33.580 1.00 25.02 277 ASP A CA 1
ATOM 2162 C C . ASP A 1 277 ? -39.172 58.837 -32.316 1.00 25.02 277 ASP A C 1
ATOM 2164 O O . ASP A 1 277 ? -40.368 58.557 -32.322 1.00 25.02 277 ASP A O 1
ATOM 2168 N N . SER A 1 278 ? -38.683 59.408 -31.200 1.00 24.62 278 SER A N 1
ATOM 2169 C CA . SER A 1 278 ? -37.969 60.700 -31.137 1.00 24.62 278 SER A CA 1
ATOM 2170 C C . SER A 1 278 ? -37.221 60.993 -29.819 1.00 24.62 278 SER A C 1
ATOM 2172 O O . SER A 1 278 ? -37.717 60.705 -28.730 1.00 24.62 278 SER A O 1
ATOM 2174 N N . LEU A 1 279 ? -36.087 61.698 -29.926 1.00 26.28 279 LEU A N 1
ATOM 2175 C CA . LEU A 1 279 ? -35.335 62.336 -28.830 1.00 26.28 279 LEU A CA 1
ATOM 2176 C C . LEU A 1 279 ? -35.934 63.692 -28.413 1.00 26.28 279 LEU A C 1
ATOM 2178 O O . LEU A 1 279 ? -36.174 64.517 -29.287 1.00 26.28 279 LEU A O 1
ATOM 2182 N N . THR A 1 280 ? -35.977 63.998 -27.108 1.00 23.48 280 THR A N 1
ATOM 2183 C CA . THR A 1 280 ? -35.826 65.375 -26.573 1.00 23.48 280 THR A CA 1
ATOM 2184 C C . THR A 1 280 ? -35.387 65.365 -25.104 1.00 23.48 280 THR A C 1
ATOM 2186 O O . THR A 1 280 ? -35.945 64.602 -24.320 1.00 23.48 280 THR A O 1
ATOM 2189 N N . GLY A 1 281 ? -34.524 66.308 -24.703 1.00 23.97 281 GLY A N 1
ATOM 2190 C CA . GLY A 1 281 ? -34.487 66.817 -23.321 1.00 23.97 281 GLY A CA 1
ATOM 2191 C C . GLY A 1 281 ? -33.231 66.498 -22.505 1.00 23.97 281 GLY A C 1
ATOM 2192 O O . GLY A 1 281 ? -33.087 65.418 -21.945 1.00 23.97 281 GLY A O 1
ATOM 2193 N N . THR A 1 282 ? -32.353 67.492 -22.371 1.00 23.23 282 THR A N 1
ATOM 2194 C CA . THR A 1 282 ? -31.225 67.510 -21.426 1.00 23.23 282 THR A CA 1
ATOM 2195 C C . THR A 1 282 ? -31.690 67.520 -19.969 1.00 23.23 282 THR A C 1
ATOM 2197 O O . THR A 1 282 ? -32.567 68.307 -19.616 1.00 23.23 282 THR A O 1
ATOM 2200 N N . VAL A 1 283 ? -31.027 66.742 -19.109 1.00 23.50 283 VAL A N 1
ATOM 2201 C CA . VAL A 1 283 ? -31.177 66.813 -17.647 1.00 23.50 283 VAL A CA 1
ATOM 2202 C C . VAL A 1 283 ? -29.891 67.368 -17.038 1.00 23.50 283 VAL A C 1
ATOM 2204 O O . VAL A 1 283 ? -28.882 66.670 -16.961 1.00 23.50 283 VAL A O 1
ATOM 2207 N N . SER A 1 284 ? -29.943 68.623 -16.595 1.00 23.78 284 SER A N 1
ATOM 2208 C CA . SER A 1 284 ? -29.122 69.106 -15.481 1.00 23.78 284 SER A CA 1
ATOM 2209 C C . SER A 1 284 ? -29.770 68.698 -14.150 1.00 23.78 284 SER A C 1
ATOM 2211 O O . SER A 1 284 ? -30.920 68.263 -14.122 1.00 23.78 284 SER A O 1
ATOM 2213 N N . GLU A 1 285 ? -29.011 68.793 -13.063 1.00 27.02 285 GLU A N 1
ATOM 2214 C CA . GLU A 1 285 ? -29.280 68.148 -11.772 1.00 27.02 285 GLU A CA 1
ATOM 2215 C C . GLU A 1 285 ? -30.616 68.522 -11.084 1.00 27.02 285 GLU A C 1
ATOM 2217 O O . GLU A 1 285 ? -31.296 69.477 -11.442 1.00 27.02 285 GLU A O 1
ATOM 2222 N N . GLU A 1 286 ? -30.953 67.742 -10.047 1.00 27.22 286 GLU A N 1
ATOM 2223 C CA . GLU A 1 286 ? -32.115 67.889 -9.147 1.00 27.22 286 GLU A CA 1
ATOM 2224 C C . GLU A 1 286 ? -33.499 67.409 -9.635 1.00 27.22 286 GLU A C 1
ATOM 2226 O O . GLU A 1 286 ? -34.479 68.155 -9.682 1.00 27.22 286 GLU A O 1
ATOM 2231 N N . LYS A 1 287 ? -33.633 66.082 -9.797 1.00 27.89 287 LYS A N 1
ATOM 2232 C CA . LYS A 1 287 ? -34.750 65.323 -9.179 1.00 27.89 287 LYS A CA 1
ATOM 2233 C C . LYS A 1 287 ? -34.462 63.824 -9.060 1.00 27.89 287 LYS A C 1
ATOM 2235 O O . LYS A 1 287 ? -35.064 62.967 -9.702 1.00 27.89 287 LYS A O 1
ATOM 2240 N N . GLN A 1 288 ? -33.549 63.501 -8.146 1.00 30.64 288 GLN A N 1
ATOM 2241 C CA . GLN A 1 288 ? -33.570 62.191 -7.496 1.00 30.64 288 GLN A CA 1
ATOM 2242 C C . GLN A 1 288 ? -34.890 62.024 -6.717 1.00 30.64 288 GLN A C 1
ATOM 2244 O O . GLN A 1 288 ? -35.362 62.980 -6.103 1.00 30.64 288 GLN A O 1
ATOM 2249 N N . LYS A 1 289 ? -35.391 60.777 -6.663 1.00 29.34 289 LYS A N 1
ATOM 2250 C CA . LYS A 1 289 ? -36.653 60.286 -6.051 1.00 29.34 289 LYS A CA 1
ATOM 2251 C C . LYS A 1 289 ? -37.878 60.295 -6.991 1.00 29.34 289 LYS A C 1
ATOM 2253 O O . LYS A 1 289 ? -38.251 61.314 -7.552 1.00 29.34 289 LYS A O 1
ATOM 2258 N N . SER A 1 290 ? -38.555 59.136 -7.037 1.00 27.20 290 SER A N 1
ATOM 2259 C CA . SER A 1 290 ? -39.908 58.896 -7.590 1.00 27.20 290 SER A CA 1
ATOM 2260 C C . SER A 1 290 ? -40.105 58.472 -9.067 1.00 27.20 290 SER A C 1
ATOM 2262 O O . SER A 1 290 ? -41.171 58.733 -9.619 1.00 27.20 290 SER A O 1
ATOM 2264 N N . VAL A 1 291 ? -39.178 57.717 -9.685 1.00 24.34 291 VAL A N 1
ATOM 2265 C CA . VAL A 1 291 ? -39.495 56.908 -10.905 1.00 24.34 291 VAL A CA 1
ATOM 2266 C C . VAL A 1 291 ? -39.037 55.431 -10.822 1.00 24.34 291 VAL A C 1
ATOM 2268 O O . VAL A 1 291 ? -39.558 54.575 -11.533 1.00 24.34 291 VAL A O 1
ATOM 2271 N N . PHE A 1 292 ? -38.153 55.063 -9.884 1.00 24.38 292 PHE A N 1
ATOM 2272 C CA . PHE A 1 292 ? -37.770 53.662 -9.623 1.00 24.38 292 PHE A CA 1
ATOM 2273 C C . PHE A 1 292 ? -38.848 52.875 -8.846 1.00 24.38 292 PHE A C 1
ATOM 2275 O O . PHE A 1 292 ? -38.628 52.481 -7.702 1.00 24.38 292 PHE A O 1
ATOM 2282 N N . SER A 1 293 ? -40.016 52.634 -9.449 1.00 28.23 293 SER A N 1
ATOM 2283 C CA . SER A 1 293 ? -41.079 51.819 -8.830 1.00 28.23 293 SER A CA 1
ATOM 2284 C C . SER A 1 293 ? -41.543 50.598 -9.632 1.00 28.23 293 SER A C 1
ATOM 2286 O O . SER A 1 293 ? -42.018 49.659 -9.003 1.00 28.23 293 SER A O 1
ATOM 2288 N N . ASN A 1 294 ? -41.387 50.543 -10.966 1.00 27.41 294 ASN A N 1
ATOM 2289 C CA . ASN A 1 294 ? -42.125 49.553 -11.781 1.00 27.41 294 ASN A CA 1
ATOM 2290 C C . ASN A 1 294 ? -41.345 48.720 -12.824 1.00 27.41 294 ASN A C 1
ATOM 2292 O O . ASN A 1 294 ? -41.969 48.099 -13.678 1.00 27.41 294 ASN A O 1
ATOM 2296 N N . ILE A 1 295 ? -40.015 48.581 -12.721 1.00 26.58 295 ILE A N 1
ATOM 2297 C CA . ILE A 1 295 ? -39.285 47.478 -13.394 1.00 26.58 295 ILE A CA 1
ATOM 2298 C C . ILE A 1 295 ? -38.323 46.801 -12.405 1.00 26.58 295 ILE A C 1
ATOM 2300 O O . ILE A 1 295 ? -37.108 46.964 -12.457 1.00 26.58 295 ILE A O 1
ATOM 2304 N N . ARG A 1 296 ? -38.884 46.026 -11.465 1.00 26.69 296 ARG A N 1
ATOM 2305 C CA . ARG A 1 296 ? -38.115 45.153 -10.555 1.00 26.69 296 ARG A CA 1
ATOM 2306 C C . ARG A 1 296 ? -38.796 43.795 -10.340 1.00 26.69 296 ARG A C 1
ATOM 2308 O O . ARG A 1 296 ? -39.071 43.402 -9.212 1.00 26.69 296 ARG A O 1
ATOM 2315 N N . ARG A 1 297 ? -39.072 43.064 -11.429 1.00 35.09 297 ARG A N 1
ATOM 2316 C CA . ARG A 1 297 ? -39.445 41.634 -11.394 1.00 35.09 297 ARG A CA 1
ATOM 2317 C C . ARG A 1 297 ? -38.876 40.864 -12.589 1.00 35.09 297 ARG A C 1
ATOM 2319 O O . ARG A 1 297 ? -39.509 40.816 -13.637 1.00 35.09 297 ARG A O 1
ATOM 2326 N N . ARG A 1 298 ? -37.701 40.259 -12.360 1.00 28.55 298 ARG A N 1
ATOM 2327 C CA . ARG A 1 298 ? -37.053 39.087 -13.014 1.00 28.55 298 ARG A CA 1
ATOM 2328 C C . ARG A 1 298 ? -35.518 39.211 -13.009 1.00 28.55 298 ARG A C 1
ATOM 2330 O O . ARG A 1 298 ? -34.851 38.928 -13.994 1.00 28.55 298 ARG A O 1
ATOM 2337 N N . GLY A 1 299 ? -34.957 39.600 -11.865 1.00 25.16 299 GLY A N 1
ATOM 2338 C CA . GLY A 1 299 ? -33.634 39.124 -11.469 1.00 25.16 299 GLY A CA 1
ATOM 2339 C C . GLY A 1 299 ? -33.862 37.974 -10.497 1.00 25.16 299 GLY A C 1
ATOM 2340 O O . GLY A 1 299 ? -34.638 38.141 -9.558 1.00 25.16 299 GLY A O 1
ATOM 2341 N N . SER A 1 300 ? -33.260 36.813 -10.742 1.00 30.67 300 SER A N 1
ATOM 2342 C CA . SER A 1 300 ? -33.213 35.736 -9.753 1.00 30.67 300 SER A CA 1
ATOM 2343 C C . SER A 1 300 ? -32.449 36.235 -8.531 1.00 30.67 300 SER A C 1
ATOM 2345 O O . SER A 1 300 ? -31.280 36.603 -8.660 1.00 30.67 300 SER A O 1
ATOM 2347 N N . GLU A 1 301 ? -33.099 36.264 -7.370 1.00 27.88 301 GLU A N 1
ATOM 2348 C CA . GLU A 1 301 ? -32.438 36.568 -6.104 1.00 27.88 301 GLU A CA 1
ATOM 2349 C C . GLU A 1 301 ? -31.374 35.495 -5.847 1.00 27.88 301 GLU A C 1
ATOM 2351 O O . GLU A 1 301 ? -31.685 34.331 -5.601 1.00 27.88 301 GLU A O 1
ATOM 2356 N N . ILE A 1 302 ? -30.104 35.883 -5.980 1.00 37.06 302 ILE A N 1
ATOM 2357 C CA . ILE A 1 302 ? -28.980 35.053 -5.557 1.00 37.06 302 ILE A CA 1
ATOM 2358 C C . ILE A 1 302 ? -28.921 35.179 -4.040 1.00 37.06 302 ILE A C 1
ATOM 2360 O O . ILE A 1 302 ? -28.654 36.261 -3.516 1.00 37.06 302 ILE A O 1
ATOM 2364 N N . ASP A 1 303 ? -29.212 34.076 -3.357 1.00 29.48 303 ASP A N 1
ATOM 2365 C CA . ASP A 1 303 ? -29.123 33.965 -1.905 1.00 29.48 303 ASP A CA 1
ATOM 2366 C C . ASP A 1 303 ? -27.711 34.380 -1.426 1.00 29.48 303 ASP A C 1
ATOM 2368 O O . ASP A 1 303 ? -26.721 33.791 -1.883 1.00 29.48 303 ASP A O 1
ATOM 2372 N N . PRO A 1 304 ? -27.581 35.365 -0.510 1.00 30.00 304 PRO A N 1
ATOM 2373 C CA . PRO A 1 304 ? -26.297 35.750 0.078 1.00 30.00 304 PRO A CA 1
ATOM 2374 C C . PRO A 1 304 ? -25.556 34.600 0.782 1.00 30.00 304 PRO A C 1
ATOM 2376 O O . PRO A 1 304 ? -24.360 34.721 1.044 1.00 30.00 304 PRO A O 1
ATOM 2379 N N . HIS A 1 305 ? -26.233 33.481 1.063 1.00 34.94 305 HIS A N 1
ATOM 2380 C CA . HIS A 1 305 ? -25.653 32.261 1.620 1.00 34.94 305 HIS A CA 1
ATOM 2381 C C . HIS A 1 305 ? -25.109 31.263 0.581 1.00 34.94 305 HIS A C 1
ATOM 2383 O O . HIS A 1 305 ? -24.877 30.103 0.925 1.00 34.94 305 HIS A O 1
ATOM 2389 N N . GLN A 1 306 ? -24.791 31.685 -0.654 1.00 39.34 306 GLN A N 1
ATOM 2390 C CA . GLN A 1 306 ? -23.872 30.932 -1.530 1.00 39.34 306 GLN A CA 1
ATOM 2391 C C . GLN A 1 306 ? -22.427 30.954 -0.996 1.00 39.34 306 GLN A C 1
ATOM 2393 O O . GLN A 1 306 ? -21.485 31.437 -1.628 1.00 39.34 306 GLN A O 1
ATOM 2398 N N . GLN A 1 307 ? -22.250 30.371 0.189 1.00 39.72 307 GLN A N 1
ATOM 2399 C CA . GLN A 1 307 ? -20.964 29.964 0.710 1.00 39.72 307 GLN A CA 1
ATOM 2400 C C . GLN A 1 307 ? -20.365 28.978 -0.294 1.00 39.72 307 GLN A C 1
ATOM 2402 O O . GLN A 1 307 ? -20.986 27.984 -0.671 1.00 39.72 307 GLN A O 1
ATOM 2407 N N . LEU A 1 308 ? -19.181 29.321 -0.791 1.00 46.41 308 LEU A N 1
ATOM 2408 C CA . LEU A 1 308 ? -18.496 28.625 -1.870 1.00 46.41 308 LEU A CA 1
ATOM 2409 C C . LEU A 1 308 ? -18.147 27.202 -1.406 1.00 46.41 308 LEU A C 1
ATOM 2411 O O . LEU A 1 308 ? -17.090 27.006 -0.812 1.00 46.41 308 LEU A O 1
ATOM 2415 N N . TYR A 1 309 ? -19.044 26.234 -1.630 1.00 50.78 309 TYR A N 1
ATOM 2416 C CA . TYR A 1 309 ? -18.849 24.845 -1.211 1.00 50.78 309 TYR A CA 1
ATOM 2417 C C . TYR A 1 309 ? -17.527 24.321 -1.781 1.00 50.78 309 TYR A C 1
ATOM 2419 O O . TYR A 1 309 ? -17.376 24.150 -2.991 1.00 50.78 309 TYR A O 1
ATOM 2427 N N . ILE A 1 310 ? -16.570 24.112 -0.880 1.00 63.72 310 ILE A N 1
ATOM 2428 C CA . ILE A 1 310 ? -15.333 23.379 -1.119 1.00 63.72 310 ILE A CA 1
ATOM 2429 C C . ILE A 1 310 ? -15.722 21.915 -0.934 1.00 63.72 310 ILE A C 1
ATOM 2431 O O . ILE A 1 310 ? -15.939 21.488 0.199 1.00 63.72 310 ILE A O 1
ATOM 2435 N N . GLY A 1 311 ? -15.929 21.182 -2.024 1.00 80.50 311 GLY A N 1
ATOM 2436 C CA . GLY A 1 311 ? -16.247 19.762 -1.950 1.00 80.50 311 GLY A CA 1
ATOM 2437 C C . GLY A 1 311 ? -14.990 18.905 -1.827 1.00 80.50 311 GLY A C 1
ATOM 2438 O O . GLY A 1 311 ? -13.859 19.403 -1.742 1.00 80.50 311 GLY A O 1
ATOM 2439 N N . LEU A 1 312 ? -15.206 17.591 -1.855 1.00 91.88 312 LEU A N 1
ATOM 2440 C CA . LEU A 1 312 ? -14.159 16.569 -1.802 1.00 91.88 312 LEU A CA 1
ATOM 2441 C C . LEU A 1 312 ? -13.030 16.797 -2.834 1.00 91.88 312 LEU A C 1
ATOM 2443 O O . LEU A 1 312 ? -11.874 16.475 -2.560 1.00 91.88 312 LEU A O 1
ATOM 2447 N N . GLU A 1 313 ? -13.325 17.426 -3.981 1.00 90.00 313 GLU A N 1
ATOM 2448 C CA . GLU A 1 313 ? -12.356 17.748 -5.044 1.00 90.00 313 GLU A CA 1
ATOM 2449 C C . GLU A 1 313 ? -11.154 18.596 -4.588 1.00 90.00 313 GLU A C 1
ATOM 2451 O O . GLU A 1 313 ? -10.125 18.641 -5.268 1.00 90.00 313 GLU A O 1
ATOM 2456 N N . LYS A 1 314 ? -11.297 19.317 -3.469 1.00 89.25 314 LYS A N 1
ATOM 2457 C CA . LYS A 1 314 ? -10.274 20.211 -2.914 1.00 89.25 314 LYS A CA 1
ATOM 2458 C C . LYS A 1 314 ? -9.659 19.714 -1.611 1.00 89.25 314 LYS A C 1
ATOM 2460 O O . LYS A 1 314 ? -8.610 20.239 -1.246 1.00 89.25 314 LYS A O 1
ATOM 2465 N N . SER A 1 315 ? -10.273 18.770 -0.904 1.00 94.88 315 SER A N 1
ATOM 2466 C CA . SER A 1 315 ? -9.743 18.281 0.375 1.00 94.88 315 SER A CA 1
ATOM 2467 C C . SER A 1 315 ? -8.894 17.023 0.223 1.00 94.88 315 SER A C 1
ATOM 2469 O O . SER A 1 315 ? -7.933 16.855 0.972 1.00 94.88 315 SER A O 1
ATOM 2471 N N . LEU A 1 316 ? -9.237 16.160 -0.738 1.00 97.44 316 LEU A N 1
ATOM 2472 C CA . LEU A 1 316 ? -8.673 14.820 -0.842 1.00 97.44 316 LEU A CA 1
ATOM 2473 C C . LEU A 1 316 ? -7.211 14.847 -1.303 1.00 97.44 316 LEU A C 1
ATOM 2475 O O . LEU A 1 316 ? -6.897 15.415 -2.349 1.00 97.44 316 LEU A O 1
ATOM 2479 N N . LYS A 1 317 ? -6.342 14.203 -0.516 1.00 98.19 317 LYS A N 1
ATOM 2480 C CA . LYS A 1 317 ? -4.896 14.053 -0.753 1.00 98.19 317 LYS A CA 1
ATOM 2481 C C . LYS A 1 317 ? -4.501 12.604 -1.007 1.00 98.19 317 LYS A C 1
ATOM 2483 O O . LYS A 1 317 ? -3.636 12.348 -1.833 1.00 98.19 317 LYS A O 1
ATOM 2488 N N . TYR A 1 318 ? -5.135 11.663 -0.314 1.00 98.62 318 TYR A N 1
ATOM 2489 C CA . TYR A 1 318 ? -4.902 10.232 -0.465 1.00 98.62 318 TYR A CA 1
ATOM 2490 C C . TYR A 1 318 ? -6.194 9.548 -0.901 1.00 98.62 318 TYR A C 1
ATOM 2492 O O . TYR A 1 318 ? -7.200 9.609 -0.188 1.00 98.62 318 TYR A O 1
ATOM 2500 N N . LEU A 1 319 ? -6.151 8.873 -2.048 1.00 98.56 319 LEU A N 1
ATOM 2501 C CA . LEU A 1 319 ? -7.237 8.045 -2.559 1.00 98.56 319 LEU A CA 1
ATOM 2502 C C . LEU A 1 319 ? -6.702 6.648 -2.873 1.00 98.56 319 LEU A C 1
ATOM 2504 O O . LEU A 1 319 ? -5.933 6.473 -3.819 1.00 98.56 319 LEU A O 1
ATOM 2508 N N . SER A 1 320 ? -7.144 5.657 -2.100 1.00 98.56 320 SER A N 1
ATOM 2509 C CA . SER A 1 320 ? -6.919 4.243 -2.405 1.00 98.56 320 SER A CA 1
ATOM 2510 C C . SER A 1 320 ? -8.234 3.562 -2.760 1.00 98.56 320 SER A C 1
ATOM 2512 O O . SER A 1 320 ? -9.168 3.519 -1.958 1.00 98.56 320 SER A O 1
ATOM 2514 N N . MET A 1 321 ? -8.285 3.026 -3.974 1.00 98.06 321 MET A N 1
ATOM 2515 C CA . MET A 1 321 ? -9.361 2.197 -4.521 1.00 98.06 321 MET A CA 1
ATOM 2516 C C . MET A 1 321 ? -8.779 0.914 -5.134 1.00 98.06 321 MET A C 1
ATOM 2518 O O . MET A 1 321 ? -9.325 0.363 -6.088 1.00 98.06 321 MET A O 1
ATOM 2522 N N . ALA A 1 322 ? -7.630 0.465 -4.622 1.00 98.25 322 ALA A N 1
ATOM 2523 C CA . ALA A 1 322 ? -6.979 -0.750 -5.092 1.00 98.25 322 ALA A CA 1
ATOM 2524 C C . ALA A 1 322 ? -7.856 -1.993 -4.863 1.00 98.25 322 ALA A C 1
ATOM 2526 O O . ALA A 1 322 ? -8.695 -1.967 -3.966 1.00 98.25 322 ALA A O 1
ATOM 2527 N N . ASP A 1 323 ? -7.655 -3.076 -5.613 1.00 98.31 323 ASP A N 1
ATOM 2528 C CA . ASP A 1 323 ? -8.385 -4.345 -5.432 1.00 98.31 323 ASP A CA 1
ATOM 2529 C C . ASP A 1 323 ? -9.914 -4.133 -5.489 1.00 98.31 323 ASP A C 1
ATOM 2531 O O . ASP A 1 323 ? -10.648 -4.234 -4.504 1.00 98.31 323 ASP A O 1
ATOM 2535 N N . ASN A 1 324 ? -10.376 -3.686 -6.655 1.00 98.25 324 ASN A N 1
ATOM 2536 C CA . ASN A 1 324 ? -11.774 -3.383 -6.973 1.00 98.25 324 ASN A CA 1
ATOM 2537 C C . ASN A 1 324 ? -12.052 -3.806 -8.435 1.00 98.25 324 ASN A C 1
ATOM 2539 O O . ASN A 1 324 ? -11.317 -4.609 -9.004 1.00 98.25 324 ASN A O 1
ATOM 2543 N N . LYS A 1 325 ? -13.142 -3.320 -9.043 1.00 97.12 325 LYS A N 1
ATOM 2544 C CA . LYS A 1 325 ? -13.574 -3.653 -10.416 1.00 97.12 325 LYS A CA 1
ATOM 2545 C C . LYS A 1 325 ? -13.699 -2.403 -11.289 1.00 97.12 325 LYS A C 1
ATOM 2547 O O . LYS A 1 325 ? -14.636 -2.269 -12.080 1.00 97.12 325 LYS A O 1
ATOM 2552 N N . LEU A 1 326 ? -12.826 -1.423 -11.052 1.00 97.06 326 LEU A N 1
ATOM 2553 C CA . LEU A 1 326 ? -12.862 -0.137 -11.739 1.00 97.06 326 LEU A CA 1
ATOM 2554 C C . LEU A 1 326 ? -12.443 -0.294 -13.202 1.00 97.06 326 LEU A C 1
ATOM 2556 O O . LEU A 1 326 ? -11.448 -0.946 -13.502 1.00 97.06 326 LEU A O 1
ATOM 2560 N N . ASN A 1 327 ? -13.186 0.367 -14.085 1.00 95.12 327 ASN A N 1
ATOM 2561 C CA . ASN A 1 327 ? -12.891 0.498 -15.512 1.00 95.12 327 ASN A CA 1
ATOM 2562 C C . ASN A 1 327 ? -12.337 1.901 -15.831 1.00 95.12 327 ASN A C 1
ATOM 2564 O O . ASN A 1 327 ? -12.451 2.818 -15.013 1.00 95.12 327 ASN A O 1
ATOM 2568 N N . ASP A 1 328 ? -11.812 2.082 -17.045 1.00 94.81 328 ASP A N 1
ATOM 2569 C CA . ASP A 1 328 ? -11.172 3.313 -17.546 1.00 94.81 328 ASP A CA 1
ATOM 2570 C C . ASP A 1 328 ? -11.983 4.605 -17.295 1.00 94.81 328 ASP A C 1
ATOM 2572 O O . ASP A 1 328 ? -11.412 5.675 -17.067 1.00 94.81 328 ASP A O 1
ATOM 2576 N N . GLY A 1 329 ? -13.321 4.525 -17.267 1.00 91.56 329 GLY A N 1
ATOM 2577 C CA . GLY A 1 329 ? -14.207 5.665 -17.008 1.00 91.56 329 GLY A CA 1
ATOM 2578 C C . GLY A 1 329 ? -13.979 6.345 -15.652 1.00 91.56 329 GLY A C 1
ATOM 2579 O O . GLY A 1 329 ? -14.253 7.539 -15.505 1.00 91.56 329 GLY A O 1
ATOM 2580 N N . VAL A 1 330 ? -13.404 5.640 -14.669 1.00 94.81 330 VAL A N 1
ATOM 2581 C CA . VAL A 1 330 ? -13.081 6.216 -13.354 1.00 94.81 330 VAL A CA 1
ATOM 2582 C C . VAL A 1 330 ? -12.050 7.351 -13.446 1.00 94.81 330 VAL A C 1
ATOM 2584 O O . VAL A 1 330 ? -12.094 8.287 -12.642 1.00 94.81 330 VAL A O 1
ATOM 2587 N N . ILE A 1 331 ? -11.156 7.322 -14.443 1.00 94.31 331 ILE A N 1
ATOM 2588 C CA . ILE A 1 331 ? -10.065 8.295 -14.616 1.00 94.31 331 ILE A CA 1
ATOM 2589 C C . ILE A 1 331 ? -10.611 9.722 -14.789 1.00 94.31 331 ILE A C 1
ATOM 2591 O O . ILE A 1 331 ? -10.084 10.662 -14.188 1.00 94.31 331 ILE A O 1
ATOM 2595 N N . GLN A 1 332 ? -11.721 9.887 -15.519 1.00 89.06 332 GLN A N 1
ATOM 2596 C CA . GLN A 1 332 ? -12.377 11.186 -15.718 1.00 89.06 332 GLN A CA 1
ATOM 2597 C C . GLN A 1 332 ? -12.923 11.788 -14.411 1.00 89.06 332 GLN A C 1
ATOM 2599 O O . GLN A 1 332 ? -13.013 13.009 -14.257 1.00 89.06 332 GLN A O 1
ATOM 2604 N N . ILE A 1 333 ? -13.306 10.941 -13.456 1.00 91.31 333 ILE A N 1
ATOM 2605 C CA . ILE A 1 333 ? -13.820 11.384 -12.160 1.00 91.31 333 ILE A CA 1
ATOM 2606 C C . ILE A 1 333 ? -12.650 11.704 -11.223 1.00 91.31 333 ILE A C 1
ATOM 2608 O O . ILE A 1 333 ? -12.667 12.742 -10.557 1.00 91.31 333 ILE A O 1
ATOM 2612 N N . ILE A 1 334 ? -11.602 10.871 -11.232 1.00 94.00 334 ILE A N 1
ATOM 2613 C CA . ILE A 1 334 ? -10.387 11.065 -10.426 1.00 94.00 334 ILE A CA 1
ATOM 2614 C C . ILE A 1 334 ? -9.660 12.364 -10.798 1.00 94.00 334 ILE A C 1
ATOM 2616 O O . ILE A 1 334 ? -9.200 13.074 -9.903 1.00 94.00 334 ILE A O 1
ATOM 2620 N N . SER A 1 335 ? -9.621 12.744 -12.081 1.00 91.31 335 SER A N 1
ATOM 2621 C CA . SER A 1 335 ? -8.973 13.984 -12.550 1.00 91.31 335 SER A CA 1
ATOM 2622 C C . SER A 1 335 ? -9.529 15.271 -11.916 1.00 91.31 335 SER A C 1
ATOM 2624 O O . SER A 1 335 ? -8.955 16.349 -12.074 1.00 91.31 335 SER A O 1
ATOM 2626 N N . ARG A 1 336 ? -10.656 15.194 -11.195 1.00 90.69 336 ARG A N 1
ATOM 2627 C CA . ARG A 1 336 ? -11.246 16.314 -10.453 1.00 90.69 336 ARG A CA 1
ATOM 2628 C C . ARG A 1 336 ? -10.526 16.607 -9.126 1.00 90.69 336 ARG A C 1
ATOM 2630 O O . ARG A 1 336 ? -10.639 17.736 -8.649 1.00 90.69 336 ARG A O 1
ATOM 2637 N N . PHE A 1 337 ? -9.795 15.655 -8.534 1.00 93.38 337 PHE A N 1
ATOM 2638 C CA . PHE A 1 337 ? -9.137 15.800 -7.222 1.00 93.38 337 PHE A CA 1
ATOM 2639 C C . PHE A 1 337 ? -7.818 16.591 -7.315 1.00 93.38 337 PHE A C 1
ATOM 2641 O O . PHE A 1 337 ? -6.721 16.046 -7.294 1.00 93.38 337 PHE A O 1
ATOM 2648 N N . GLN A 1 338 ? -7.909 17.919 -7.398 1.00 89.94 338 GLN A N 1
ATOM 2649 C CA . GLN A 1 338 ? -6.768 18.803 -7.707 1.00 89.94 338 GLN A CA 1
ATOM 2650 C C . GLN A 1 338 ? -5.690 18.897 -6.611 1.00 89.94 338 GLN A C 1
ATOM 2652 O O . GLN A 1 338 ? -4.626 19.462 -6.851 1.00 89.94 338 GLN A O 1
ATOM 2657 N N . ASN A 1 339 ? -5.970 18.400 -5.404 1.00 95.19 339 ASN A N 1
ATOM 2658 C CA . ASN A 1 339 ? -5.012 18.340 -4.297 1.00 95.19 339 ASN A CA 1
ATOM 2659 C C . ASN A 1 339 ? -4.532 16.908 -4.001 1.00 95.19 339 ASN A C 1
ATOM 2661 O O . ASN A 1 339 ? -3.929 16.687 -2.954 1.00 95.19 339 ASN A O 1
ATOM 2665 N N . LEU A 1 340 ? -4.788 15.954 -4.903 1.00 97.75 340 LEU A N 1
ATOM 2666 C CA . LEU A 1 340 ? -4.398 14.565 -4.713 1.00 97.75 340 LEU A CA 1
ATOM 2667 C C . LEU A 1 340 ? -2.872 14.409 -4.787 1.00 97.75 340 LEU A C 1
ATOM 2669 O O . LEU A 1 340 ? -2.248 14.769 -5.782 1.00 97.75 340 LEU A O 1
ATOM 2673 N N . GLU A 1 341 ? -2.297 13.861 -3.721 1.00 98.12 341 GLU A N 1
ATOM 2674 C CA . GLU A 1 341 ? -0.869 13.587 -3.553 1.00 98.12 341 GLU A CA 1
ATOM 2675 C C . GLU A 1 341 ? -0.555 12.103 -3.789 1.00 98.12 341 GLU A C 1
ATOM 2677 O O . GLU A 1 341 ? 0.504 11.763 -4.314 1.00 98.12 341 GLU A O 1
ATOM 2682 N N . ILE A 1 342 ? -1.479 11.204 -3.435 1.00 98.56 342 ILE A N 1
ATOM 2683 C CA . ILE A 1 342 ? -1.327 9.757 -3.604 1.00 98.56 342 ILE A CA 1
ATOM 2684 C C . ILE A 1 342 ? -2.597 9.177 -4.230 1.00 98.56 342 ILE A C 1
ATOM 2686 O O . ILE A 1 342 ? -3.689 9.294 -3.666 1.00 98.56 342 ILE A O 1
ATOM 2690 N N . LEU A 1 343 ? -2.428 8.510 -5.374 1.00 98.44 343 LEU A N 1
ATOM 2691 C CA . LEU A 1 343 ? -3.471 7.764 -6.072 1.00 98.44 343 LEU A CA 1
ATOM 2692 C C . LEU A 1 343 ? -3.077 6.290 -6.165 1.00 98.44 343 LEU A C 1
ATOM 2694 O O . LEU A 1 343 ? -2.088 5.952 -6.817 1.00 98.44 343 LEU A O 1
ATOM 2698 N N . ASN A 1 344 ? -3.873 5.411 -5.558 1.00 98.69 344 ASN A N 1
ATOM 2699 C CA . ASN A 1 344 ? -3.731 3.968 -5.714 1.00 98.69 344 ASN A CA 1
ATOM 2700 C C . ASN A 1 344 ? -4.998 3.354 -6.315 1.00 98.69 344 ASN A C 1
ATOM 2702 O O . ASN A 1 344 ? -6.038 3.290 -5.660 1.00 98.69 344 ASN A O 1
ATOM 2706 N N . ILE A 1 345 ? -4.886 2.892 -7.560 1.00 98.00 345 ILE A N 1
ATOM 2707 C CA . ILE A 1 345 ? -5.929 2.178 -8.316 1.00 98.00 345 ILE A CA 1
ATOM 2708 C C . ILE A 1 345 ? -5.390 0.843 -8.857 1.00 98.00 345 ILE A C 1
ATOM 2710 O O . ILE A 1 345 ? -5.828 0.334 -9.887 1.00 98.00 345 ILE A O 1
ATOM 2714 N N . SER A 1 346 ? -4.426 0.260 -8.143 1.00 98.50 346 SER A N 1
ATOM 2715 C CA . SER A 1 346 ? -3.852 -1.054 -8.453 1.00 98.50 346 SER A CA 1
ATOM 2716 C C . SER A 1 346 ? -4.897 -2.172 -8.370 1.00 98.50 346 SER A C 1
ATOM 2718 O O . SER A 1 346 ? -5.853 -2.045 -7.615 1.00 98.50 346 SER A O 1
ATOM 2720 N N . TYR A 1 347 ? -4.705 -3.288 -9.070 1.00 98.25 347 TYR A N 1
ATOM 2721 C CA . TYR A 1 347 ? -5.593 -4.457 -9.040 1.00 98.25 347 TYR A CA 1
ATOM 2722 C C . TYR A 1 347 ? -7.049 -4.075 -9.364 1.00 98.25 347 TYR A C 1
ATOM 2724 O O . TYR A 1 347 ? -7.951 -4.179 -8.537 1.00 98.25 347 TYR A O 1
ATOM 2732 N N . ASN A 1 348 ? -7.242 -3.546 -10.570 1.00 98.31 348 ASN A N 1
ATOM 2733 C CA . ASN A 1 348 ? -8.530 -3.179 -11.153 1.00 98.31 348 ASN A CA 1
ATOM 2734 C C . ASN A 1 348 ? -8.569 -3.639 -12.626 1.00 98.31 348 ASN A C 1
ATOM 2736 O O . ASN A 1 348 ? -7.614 -4.231 -13.136 1.00 98.31 348 ASN A O 1
ATOM 2740 N N . ASP A 1 349 ? -9.669 -3.354 -13.320 1.00 97.06 349 ASP A N 1
ATOM 2741 C CA . ASP A 1 349 ? -9.913 -3.749 -14.710 1.00 97.06 349 ASP A CA 1
ATOM 2742 C C . ASP A 1 349 ? -9.570 -2.607 -15.701 1.00 97.06 349 ASP A C 1
ATOM 2744 O O . ASP A 1 349 ? -10.304 -2.373 -16.663 1.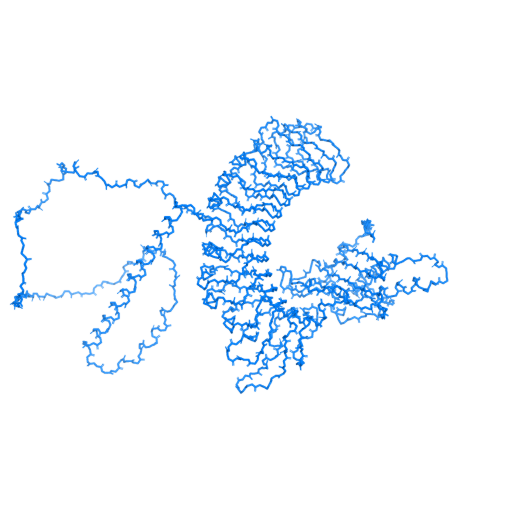00 97.06 349 ASP A O 1
ATOM 2748 N N . LEU A 1 350 ? -8.478 -1.861 -15.465 1.00 97.38 350 LEU A N 1
ATOM 2749 C CA . LEU A 1 350 ? -8.063 -0.733 -16.320 1.00 97.38 350 LEU A CA 1
ATOM 2750 C C . LEU A 1 350 ? -7.266 -1.204 -17.547 1.00 97.38 350 LEU A C 1
ATOM 2752 O O . LEU A 1 350 ? -6.244 -1.882 -17.405 1.00 97.38 350 LEU A O 1
ATOM 2756 N N . PHE A 1 351 ? -7.687 -0.797 -18.742 1.00 96.81 351 PHE A N 1
ATOM 2757 C CA . PHE A 1 351 ? -7.056 -1.115 -20.029 1.00 96.81 351 PHE A CA 1
ATOM 2758 C C . PHE A 1 351 ? -6.287 0.068 -20.620 1.00 96.81 351 PHE A C 1
ATOM 2760 O O . PHE A 1 351 ? -5.236 -0.144 -21.231 1.00 96.81 351 PHE A O 1
ATOM 2767 N N . ASP A 1 352 ? -6.771 1.293 -20.412 1.00 95.31 352 ASP A N 1
ATOM 2768 C CA . ASP A 1 352 ? -6.124 2.518 -20.885 1.00 95.31 352 ASP A CA 1
ATOM 2769 C C . ASP A 1 352 ? -6.311 3.687 -19.905 1.00 95.31 352 ASP A C 1
ATOM 2771 O O . ASP A 1 352 ? -7.228 3.706 -19.080 1.00 95.31 352 ASP A O 1
ATOM 2775 N N . ILE A 1 353 ? -5.433 4.685 -20.001 1.00 95.06 353 ILE A N 1
ATOM 2776 C CA . ILE A 1 353 ? -5.542 5.948 -19.264 1.00 95.06 353 ILE A CA 1
ATOM 2777 C C . ILE A 1 353 ? -5.628 7.068 -20.303 1.00 95.06 353 ILE A C 1
ATOM 2779 O O . ILE A 1 353 ? -4.598 7.442 -20.867 1.00 95.06 353 ILE A O 1
ATOM 2783 N N . PRO A 1 354 ? -6.825 7.624 -20.568 1.00 91.62 354 PRO A N 1
ATOM 2784 C CA . PRO A 1 354 ? -6.994 8.607 -21.630 1.00 91.62 354 PRO A CA 1
ATOM 2785 C C . PRO A 1 354 ? -6.167 9.878 -21.387 1.00 91.62 354 PRO A C 1
ATOM 2787 O O . PRO A 1 354 ? -6.296 10.512 -20.335 1.00 91.62 354 PRO A O 1
ATOM 2790 N N . SER A 1 355 ? -5.370 10.283 -22.382 1.00 89.31 355 SER A N 1
ATOM 2791 C CA . SER A 1 355 ? -4.476 11.449 -22.315 1.00 89.31 355 SER A CA 1
ATOM 2792 C C . SER A 1 355 ? -5.152 12.728 -21.806 1.00 89.31 355 SER A C 1
ATOM 2794 O O . SER A 1 355 ? -6.344 12.967 -22.026 1.00 89.31 355 SER A O 1
ATOM 2796 N N . GLY A 1 356 ? -4.375 13.569 -21.123 1.00 87.75 356 GLY A N 1
ATOM 2797 C CA . GLY A 1 356 ? -4.798 14.879 -20.626 1.00 87.75 356 GLY A CA 1
ATOM 2798 C C . GLY A 1 356 ? -5.591 14.837 -19.316 1.00 87.75 356 GLY A C 1
ATOM 2799 O O . GLY A 1 356 ? -5.844 15.893 -18.726 1.00 87.75 356 GLY A O 1
ATOM 2800 N N . HIS A 1 357 ? -5.998 13.662 -18.828 1.00 89.00 357 HIS A N 1
ATOM 2801 C CA . HIS A 1 357 ? -6.791 13.558 -17.603 1.00 89.00 357 HIS A CA 1
ATOM 2802 C C . HIS A 1 357 ? -5.930 13.676 -16.345 1.00 89.00 357 HIS A C 1
ATOM 2804 O O . HIS A 1 357 ? -6.308 14.423 -15.431 1.00 89.00 357 HIS A O 1
ATOM 2810 N N . LEU A 1 358 ? -4.770 13.013 -16.289 1.00 93.25 358 LEU A N 1
ATOM 2811 C CA . LEU A 1 358 ? -3.909 13.066 -15.104 1.00 93.25 358 LEU A CA 1
ATOM 2812 C C . LEU A 1 358 ? -3.168 14.409 -14.980 1.00 93.25 358 LEU A C 1
ATOM 2814 O O . LEU A 1 358 ? -2.778 14.768 -13.870 1.00 93.25 358 LEU A O 1
ATOM 2818 N N . SER A 1 359 ? -3.088 15.216 -16.047 1.00 90.88 359 SER A N 1
ATOM 2819 C CA . SER A 1 359 ? -2.488 16.564 -16.040 1.00 90.88 359 SER A CA 1
ATOM 2820 C C . SER A 1 359 ? -3.078 17.533 -15.001 1.00 90.88 359 SER A C 1
ATOM 2822 O O . SER A 1 359 ? -2.434 18.499 -14.584 1.00 90.88 359 SER A O 1
ATOM 2824 N N . ASN A 1 360 ? -4.309 17.279 -14.544 1.00 88.56 360 ASN A N 1
ATOM 2825 C CA . ASN A 1 360 ? -4.976 18.071 -13.508 1.00 88.56 360 ASN A CA 1
ATOM 2826 C C . ASN A 1 360 ? -4.437 17.793 -12.091 1.00 88.56 360 ASN A C 1
ATOM 2828 O O . ASN A 1 360 ? -4.647 18.604 -11.185 1.00 88.56 360 ASN A O 1
ATOM 2832 N N . LEU A 1 361 ? -3.746 16.668 -11.886 1.00 94.00 361 LEU A N 1
ATOM 2833 C CA . LEU A 1 361 ? -3.258 16.183 -10.592 1.00 94.00 361 LEU A CA 1
ATOM 2834 C C . LEU A 1 361 ? -1.850 16.725 -10.288 1.00 94.00 361 LEU A C 1
ATOM 2836 O O . LEU A 1 361 ? -0.930 15.974 -9.983 1.00 94.00 361 LEU A O 1
ATOM 2840 N N . LYS A 1 362 ? -1.670 18.050 -10.359 1.00 91.88 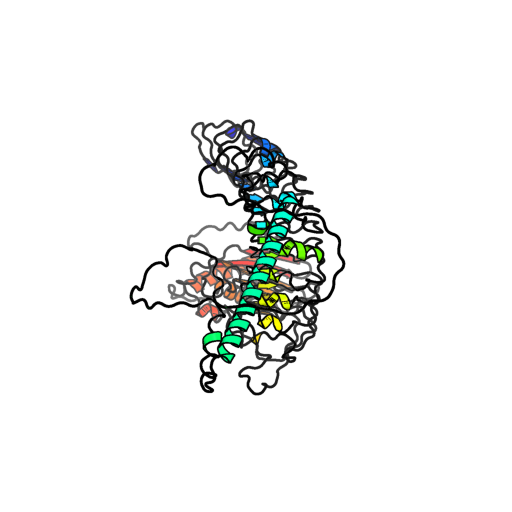362 LYS A N 1
ATOM 2841 C CA . LYS A 1 362 ? -0.351 18.719 -10.269 1.00 91.88 362 LYS A CA 1
ATOM 2842 C C . LYS A 1 362 ? 0.451 18.452 -8.981 1.00 91.88 362 LYS A C 1
ATOM 2844 O O . LYS A 1 362 ? 1.644 18.722 -8.950 1.00 91.88 362 LYS A O 1
ATOM 2849 N N . LYS A 1 363 ? -0.199 17.958 -7.921 1.00 96.38 363 LYS A N 1
ATOM 2850 C CA . LYS A 1 363 ? 0.419 17.613 -6.626 1.00 96.38 363 LYS A CA 1
ATOM 2851 C C . LYS A 1 363 ? 0.695 16.122 -6.447 1.00 96.38 363 LYS A C 1
ATOM 2853 O O . LYS A 1 363 ? 1.077 15.703 -5.356 1.00 96.38 363 LYS A O 1
ATOM 2858 N N . LEU A 1 364 ? 0.459 15.312 -7.478 1.00 97.69 364 LEU A N 1
ATOM 2859 C CA . LEU A 1 364 ? 0.622 13.869 -7.400 1.00 97.69 364 LEU A CA 1
ATOM 2860 C C . LEU A 1 364 ? 2.099 13.530 -7.166 1.00 97.69 364 LEU A C 1
ATOM 2862 O O . LEU A 1 364 ? 2.963 13.919 -7.944 1.00 97.69 364 LEU A O 1
ATOM 2866 N N . LYS A 1 365 ? 2.367 12.792 -6.090 1.00 97.56 365 LYS A N 1
ATOM 2867 C CA . LYS A 1 365 ? 3.693 12.314 -5.671 1.00 97.56 365 LYS A CA 1
ATOM 2868 C C . LYS A 1 365 ? 3.850 10.824 -5.917 1.00 97.56 365 LYS A C 1
ATOM 2870 O O . LYS A 1 365 ? 4.937 10.365 -6.264 1.00 97.56 365 LYS A O 1
ATOM 2875 N N . SER A 1 366 ? 2.776 10.057 -5.737 1.00 97.75 366 SER A N 1
ATOM 2876 C CA . SER A 1 366 ? 2.803 8.603 -5.910 1.00 97.75 366 SER A CA 1
ATOM 2877 C C . SER A 1 366 ? 1.592 8.104 -6.685 1.00 97.75 366 SER A C 1
ATOM 2879 O O . SER A 1 366 ? 0.446 8.353 -6.300 1.00 97.75 366 SER A O 1
ATOM 2881 N N . LEU A 1 367 ? 1.869 7.372 -7.762 1.00 97.88 367 LEU A N 1
ATOM 2882 C CA . LEU A 1 367 ? 0.880 6.777 -8.650 1.00 97.88 367 LEU A CA 1
ATOM 2883 C C . LEU A 1 367 ? 1.067 5.257 -8.681 1.00 97.88 367 LEU A C 1
ATOM 2885 O O . LEU A 1 367 ? 2.111 4.757 -9.107 1.00 97.88 367 LEU A O 1
ATOM 2889 N N . TYR A 1 368 ? 0.048 4.527 -8.229 1.00 98.38 368 TYR A N 1
ATOM 2890 C CA . TYR A 1 368 ? 0.031 3.066 -8.221 1.00 98.38 368 TYR A CA 1
ATOM 2891 C C . TYR A 1 368 ? -1.042 2.546 -9.185 1.00 98.38 368 TYR A C 1
ATOM 2893 O O . TYR A 1 368 ? -2.242 2.749 -8.973 1.00 98.38 368 TYR A O 1
ATOM 2901 N N . LEU A 1 369 ? -0.574 1.892 -10.249 1.00 98.06 369 LEU A N 1
ATOM 2902 C CA . LEU A 1 369 ? -1.341 1.309 -11.355 1.00 98.06 369 LEU A CA 1
ATOM 2903 C C . LEU A 1 369 ? -1.083 -0.204 -11.481 1.00 98.06 369 LEU A C 1
ATOM 2905 O O . LEU A 1 369 ? -1.393 -0.811 -12.509 1.00 98.06 369 LEU A O 1
ATOM 2909 N N . SER A 1 370 ? -0.480 -0.816 -10.462 1.00 98.12 370 SER A N 1
ATOM 2910 C CA . SER A 1 370 ? -0.028 -2.207 -10.473 1.00 98.12 370 SER A CA 1
ATOM 2911 C C . SER A 1 370 ? -1.176 -3.187 -10.734 1.00 98.12 370 SER A C 1
ATOM 2913 O O . SER A 1 370 ? -2.300 -2.921 -10.330 1.00 98.12 370 SER A O 1
ATOM 2915 N N . GLY A 1 371 ? -0.936 -4.331 -11.372 1.00 97.62 371 GLY A N 1
ATOM 2916 C CA . GLY A 1 371 ? -1.937 -5.401 -11.492 1.00 97.62 371 GLY A CA 1
ATOM 2917 C C . GLY A 1 371 ? -3.179 -5.058 -12.326 1.00 97.62 371 GLY A C 1
ATOM 2918 O O . GLY A 1 371 ? -4.250 -5.580 -12.037 1.00 97.62 371 GLY A O 1
ATOM 2919 N N . ASN A 1 372 ? -3.059 -4.164 -13.312 1.00 98.44 372 ASN A N 1
ATOM 2920 C CA . ASN A 1 372 ? -4.128 -3.802 -14.250 1.00 98.44 372 ASN A CA 1
ATOM 2921 C C . ASN A 1 372 ? -3.895 -4.479 -15.624 1.00 98.44 372 ASN A C 1
ATOM 2923 O O . ASN A 1 372 ? -3.221 -5.509 -15.739 1.00 98.44 372 ASN A O 1
ATOM 2927 N N . HIS A 1 373 ? -4.491 -3.963 -16.698 1.00 97.94 373 HIS A N 1
ATOM 2928 C CA . HIS A 1 373 ? -4.367 -4.482 -18.066 1.00 97.94 373 HIS A CA 1
ATOM 2929 C C . HIS A 1 373 ? -3.730 -3.485 -19.045 1.00 97.94 373 HIS A C 1
ATOM 2931 O O . HIS A 1 373 ? -3.773 -3.708 -20.257 1.00 97.94 373 HIS A O 1
ATOM 2937 N N . LEU A 1 374 ? -3.087 -2.440 -18.517 1.00 97.75 374 LEU A N 1
ATOM 2938 C CA . LEU A 1 374 ? -2.511 -1.330 -19.274 1.00 97.75 374 LEU A CA 1
ATOM 2939 C C . LEU A 1 374 ? -1.400 -1.795 -20.225 1.00 97.75 374 LEU A C 1
ATOM 2941 O O . LEU A 1 374 ? -0.537 -2.597 -19.852 1.00 97.75 374 LEU A O 1
ATOM 2945 N N . SER A 1 375 ? -1.392 -1.256 -21.445 1.00 95.62 375 SER A N 1
ATOM 2946 C CA . SER A 1 375 ? -0.338 -1.486 -22.450 1.00 95.62 375 SER A CA 1
ATOM 2947 C C . SER A 1 375 ? 0.432 -0.228 -22.866 1.00 95.62 375 SER A C 1
ATOM 2949 O O . SER A 1 375 ? 1.458 -0.344 -23.536 1.00 95.62 375 SER A O 1
ATOM 2951 N N . SER A 1 376 ? -0.053 0.952 -22.480 1.00 94.25 376 SER A N 1
ATOM 2952 C CA . SER A 1 376 ? 0.429 2.282 -22.878 1.00 94.25 376 SER A CA 1
ATOM 2953 C C . SER A 1 376 ? 0.306 3.271 -21.715 1.00 94.25 376 SER A C 1
ATOM 2955 O O . SER A 1 376 ? -0.498 3.065 -20.809 1.00 94.25 376 SER A O 1
ATOM 2957 N N . LEU A 1 377 ? 1.127 4.326 -21.724 1.00 93.75 377 LEU A N 1
ATOM 2958 C CA . LEU A 1 377 ? 1.096 5.408 -20.734 1.00 93.75 377 LEU A CA 1
ATOM 2959 C C . LEU A 1 377 ? 0.669 6.728 -21.403 1.00 93.75 377 LEU A C 1
ATOM 2961 O O . LEU A 1 377 ? 1.029 6.947 -22.563 1.00 93.75 377 LEU A O 1
ATOM 2965 N N . PRO A 1 378 ? -0.028 7.633 -20.689 1.00 94.12 378 PRO A N 1
ATOM 2966 C CA . PRO A 1 378 ? -0.454 8.926 -21.224 1.00 94.12 378 PRO A CA 1
ATOM 2967 C C . PRO A 1 378 ? 0.723 9.916 -21.272 1.00 94.12 378 PRO A C 1
ATOM 2969 O O . PRO A 1 378 ? 0.917 10.725 -20.366 1.00 94.12 378 PRO A O 1
ATOM 2972 N N . VAL A 1 379 ? 1.523 9.865 -22.340 1.00 92.56 379 VAL A N 1
ATOM 2973 C CA . VAL A 1 379 ? 2.751 10.681 -22.494 1.00 92.56 379 VAL A CA 1
ATOM 2974 C C . VAL A 1 379 ? 2.521 12.199 -22.429 1.00 92.56 379 VAL A C 1
ATOM 2976 O O . VAL A 1 379 ? 3.433 12.943 -22.070 1.00 92.56 379 VAL A O 1
ATOM 2979 N N . GLU A 1 380 ? 1.305 12.659 -22.739 1.00 91.94 380 GLU A N 1
ATOM 2980 C CA . GLU A 1 380 ? 0.886 14.067 -22.645 1.00 91.94 380 GLU A CA 1
ATOM 2981 C C . GLU A 1 380 ? 0.725 14.553 -21.193 1.00 91.94 380 GLU A C 1
ATOM 2983 O O . GLU A 1 380 ? 0.877 15.742 -20.923 1.00 91.94 380 GLU A O 1
ATOM 2988 N N . ASP A 1 381 ? 0.441 13.656 -20.241 1.00 93.88 381 ASP A N 1
ATOM 2989 C CA . ASP A 1 381 ? 0.263 14.025 -18.830 1.00 93.88 381 ASP A CA 1
ATOM 2990 C C . ASP A 1 381 ? 1.610 14.215 -18.100 1.00 93.88 381 ASP A C 1
ATOM 2992 O O . ASP A 1 381 ? 1.665 14.867 -17.056 1.00 93.88 381 ASP A O 1
ATOM 2996 N N . PHE A 1 382 ? 2.715 13.691 -18.645 1.00 94.81 382 PHE A N 1
ATOM 2997 C CA . PHE A 1 382 ? 4.020 13.679 -17.972 1.00 94.81 382 PHE A CA 1
ATOM 2998 C C . PHE A 1 382 ? 4.649 15.066 -17.787 1.00 94.81 382 PHE A C 1
ATOM 3000 O O . PHE A 1 382 ? 5.408 15.253 -16.838 1.00 94.81 382 PHE A O 1
ATOM 3007 N N . ASP A 1 383 ? 4.315 16.054 -18.623 1.00 92.19 383 ASP A N 1
ATOM 3008 C CA . ASP A 1 383 ? 4.771 17.442 -18.430 1.00 92.19 383 ASP A CA 1
ATOM 3009 C C . ASP A 1 383 ? 4.145 18.095 -17.178 1.00 92.19 383 ASP A C 1
ATOM 3011 O O . ASP A 1 383 ? 4.685 19.062 -16.643 1.00 92.19 383 ASP A O 1
ATOM 3015 N N . ALA A 1 384 ? 3.031 17.556 -16.667 1.00 92.12 384 ALA A N 1
ATOM 3016 C CA . ALA A 1 384 ? 2.391 18.011 -15.432 1.00 92.12 384 ALA A CA 1
ATOM 3017 C C . ALA A 1 384 ? 2.873 17.263 -14.173 1.00 92.12 384 ALA A C 1
ATOM 3019 O O . ALA A 1 384 ? 2.518 17.651 -13.058 1.00 92.12 384 ALA A O 1
ATOM 3020 N N . PHE A 1 385 ? 3.669 16.199 -14.319 1.00 94.44 385 PHE A N 1
ATOM 3021 C CA . PHE A 1 385 ? 4.142 15.348 -13.219 1.00 94.44 385 PHE A CA 1
ATOM 3022 C C . PHE A 1 385 ? 5.382 15.937 -12.525 1.00 94.44 385 PHE A C 1
ATOM 3024 O O . PHE A 1 385 ? 6.426 15.297 -12.397 1.00 94.44 385 PHE A O 1
ATOM 3031 N N . THR A 1 386 ? 5.256 17.176 -12.045 1.00 92.56 386 THR A N 1
ATOM 3032 C CA . THR A 1 386 ? 6.342 17.925 -11.394 1.00 92.56 386 THR A CA 1
ATOM 3033 C C . THR A 1 386 ? 6.691 17.397 -10.001 1.00 92.56 386 THR A C 1
ATOM 3035 O O . THR A 1 386 ? 7.854 17.451 -9.609 1.00 92.56 386 THR A O 1
ATOM 3038 N N . GLU A 1 387 ? 5.720 16.869 -9.249 1.00 96.38 387 GLU A N 1
ATOM 3039 C CA . GLU A 1 387 ? 5.929 16.320 -7.895 1.00 96.38 387 GLU A CA 1
ATOM 3040 C C . GLU A 1 387 ? 6.055 14.781 -7.851 1.00 96.38 387 GLU A C 1
ATOM 3042 O O . GLU A 1 387 ? 6.340 14.235 -6.785 1.00 96.38 387 GLU A O 1
ATOM 3047 N N . VAL A 1 388 ? 5.887 14.066 -8.975 1.00 97.44 388 VAL A N 1
ATOM 3048 C CA . VAL A 1 388 ? 5.866 12.591 -8.982 1.00 97.44 388 VAL A CA 1
ATOM 3049 C C . VAL A 1 388 ? 7.250 12.021 -8.666 1.00 97.44 388 VAL A C 1
ATOM 3051 O O . VAL A 1 388 ? 8.215 12.237 -9.400 1.00 97.44 388 VAL A O 1
ATOM 3054 N N . THR A 1 389 ? 7.319 11.238 -7.589 1.00 96.56 389 THR A N 1
ATOM 3055 C CA . THR A 1 389 ? 8.520 10.526 -7.134 1.00 96.56 389 THR A CA 1
ATOM 3056 C C . THR A 1 389 ? 8.401 9.010 -7.261 1.00 96.56 389 THR A C 1
ATOM 3058 O O . THR A 1 389 ? 9.416 8.347 -7.462 1.00 96.56 389 THR A O 1
ATOM 3061 N N . SER A 1 390 ? 7.188 8.453 -7.186 1.00 96.38 390 SER A N 1
ATOM 3062 C CA . SER A 1 390 ? 6.943 7.005 -7.224 1.00 96.38 390 SER A CA 1
ATOM 3063 C C . SER A 1 390 ? 5.898 6.637 -8.276 1.00 96.38 390 SER A C 1
ATOM 3065 O O . SER A 1 390 ? 4.773 7.145 -8.247 1.00 96.38 390 SER A O 1
ATOM 3067 N N . LEU A 1 391 ? 6.268 5.743 -9.194 1.00 97.31 391 LEU A N 1
ATOM 3068 C CA . LEU A 1 391 ? 5.416 5.247 -10.273 1.00 97.31 391 LEU A CA 1
ATOM 3069 C C . LEU A 1 391 ? 5.460 3.714 -10.304 1.00 97.31 391 LEU A C 1
ATOM 3071 O O . LEU A 1 391 ? 6.506 3.117 -10.548 1.00 97.31 391 LEU A O 1
ATOM 3075 N N . ASN A 1 392 ? 4.320 3.069 -10.055 1.00 97.38 392 ASN A N 1
ATOM 3076 C CA . ASN A 1 392 ? 4.233 1.613 -9.924 1.00 97.38 392 ASN A CA 1
ATOM 3077 C C . ASN A 1 392 ? 3.316 1.062 -11.019 1.00 97.38 392 ASN A C 1
ATOM 3079 O O . ASN A 1 392 ? 2.112 1.321 -11.031 1.00 97.38 392 ASN A O 1
ATOM 3083 N N . LEU A 1 393 ? 3.921 0.347 -11.965 1.00 97.44 393 LEU A N 1
ATOM 3084 C CA . LEU A 1 393 ? 3.351 -0.138 -13.227 1.00 97.44 393 LEU A CA 1
ATOM 3085 C C . LEU A 1 393 ? 3.431 -1.669 -13.346 1.00 97.44 393 LEU A C 1
ATOM 3087 O O . LEU A 1 393 ? 3.126 -2.235 -14.400 1.00 97.44 393 LEU A O 1
ATOM 3091 N N . ASN A 1 394 ? 3.871 -2.353 -12.296 1.00 96.00 394 ASN A N 1
ATOM 3092 C CA . ASN A 1 394 ? 4.113 -3.788 -12.295 1.00 96.00 394 ASN A CA 1
ATOM 3093 C C . ASN A 1 394 ? 2.841 -4.623 -12.488 1.00 96.00 394 ASN A C 1
ATOM 3095 O O . ASN A 1 394 ? 1.758 -4.210 -12.089 1.00 96.00 394 ASN A O 1
ATOM 3099 N N . GLY A 1 395 ? 2.950 -5.808 -13.089 1.00 96.19 395 GLY A N 1
ATOM 3100 C CA . GLY A 1 395 ? 1.790 -6.684 -13.310 1.00 96.19 395 GLY A CA 1
ATOM 3101 C C . GLY A 1 395 ? 0.805 -6.158 -14.362 1.00 96.19 395 GLY A C 1
ATOM 3102 O O . GLY A 1 395 ? -0.397 -6.340 -14.211 1.00 96.19 395 GLY A O 1
ATOM 3103 N N . ASN A 1 396 ? 1.303 -5.471 -15.393 1.00 98.19 396 ASN A N 1
ATOM 3104 C CA . ASN A 1 396 ? 0.523 -4.952 -16.520 1.00 98.19 396 ASN A CA 1
ATOM 3105 C C . ASN A 1 396 ? 0.930 -5.657 -17.835 1.00 98.19 396 ASN A C 1
ATOM 3107 O O . ASN A 1 396 ? 1.514 -6.745 -17.832 1.00 98.19 396 ASN A O 1
ATOM 3111 N N . ARG A 1 397 ? 0.593 -5.067 -18.987 1.00 96.56 397 ARG A N 1
ATOM 3112 C CA . ARG A 1 397 ? 0.839 -5.618 -20.331 1.00 96.56 397 ARG A CA 1
ATOM 3113 C C . ARG A 1 397 ? 1.813 -4.764 -21.152 1.00 96.56 397 ARG A C 1
ATOM 3115 O O . ARG A 1 397 ? 1.844 -4.890 -22.379 1.00 96.56 397 ARG A O 1
ATOM 3122 N N . TYR A 1 398 ? 2.622 -3.922 -20.503 1.00 95.00 398 TYR A N 1
ATOM 3123 C CA . TYR A 1 398 ? 3.617 -3.088 -21.180 1.00 95.00 398 TYR A CA 1
ATOM 3124 C C . TYR A 1 398 ? 4.620 -3.960 -21.944 1.00 95.00 398 TYR A C 1
ATOM 3126 O O . TYR A 1 398 ? 5.153 -4.936 -21.411 1.00 95.00 398 TYR A O 1
ATOM 3134 N N . GLN A 1 399 ? 4.864 -3.609 -23.208 1.00 92.94 399 GLN A N 1
ATOM 3135 C CA . GLN A 1 399 ? 5.866 -4.257 -24.069 1.00 92.94 399 GLN A CA 1
ATOM 3136 C C . GLN A 1 399 ? 7.122 -3.401 -24.246 1.00 92.94 399 GLN A C 1
ATOM 3138 O O . GLN A 1 399 ? 8.208 -3.947 -24.458 1.00 92.94 399 GLN A O 1
ATOM 3143 N N . THR A 1 400 ? 6.952 -2.084 -24.143 1.00 91.50 400 THR A N 1
ATOM 3144 C CA . THR A 1 400 ? 7.977 -1.043 -24.199 1.00 91.50 400 THR A CA 1
ATOM 3145 C C . THR A 1 400 ? 7.644 0.032 -23.158 1.00 91.50 400 THR A C 1
ATOM 3147 O O . THR A 1 400 ? 6.585 -0.029 -22.526 1.00 91.50 400 THR A O 1
ATOM 3150 N N . LEU A 1 401 ? 8.540 1.000 -22.966 1.00 92.81 401 LEU A N 1
ATOM 3151 C CA . LEU A 1 401 ? 8.318 2.166 -22.111 1.00 92.81 401 LEU A CA 1
ATOM 3152 C C . LEU A 1 401 ? 8.639 3.428 -22.930 1.00 92.81 401 LEU A C 1
ATOM 3154 O O . LEU A 1 401 ? 9.732 3.488 -23.496 1.00 92.81 401 LEU A O 1
ATOM 3158 N N . PRO A 1 402 ? 7.728 4.414 -23.020 1.00 92.94 402 PRO A N 1
ATOM 3159 C CA . PRO A 1 402 ? 7.923 5.604 -23.847 1.00 92.94 402 PRO A CA 1
ATOM 3160 C C . PRO A 1 402 ? 9.056 6.471 -23.296 1.00 92.94 402 PRO A C 1
ATOM 3162 O O . PRO A 1 402 ? 9.142 6.673 -22.080 1.00 92.94 402 PRO A O 1
ATOM 3165 N N . ALA A 1 403 ? 9.911 6.999 -24.177 1.00 92.00 403 ALA A N 1
ATOM 3166 C CA . ALA A 1 403 ? 11.059 7.814 -23.783 1.00 92.00 403 ALA A CA 1
ATOM 3167 C C . ALA A 1 403 ? 10.681 8.953 -22.823 1.00 92.00 403 ALA A C 1
ATOM 3169 O O . ALA A 1 403 ? 11.415 9.215 -21.867 1.00 92.00 403 ALA A O 1
ATOM 3170 N N . GLU A 1 404 ? 9.509 9.561 -23.019 1.00 94.38 404 GLU A N 1
ATOM 3171 C CA . GLU A 1 404 ? 8.940 10.686 -22.273 1.00 94.38 404 GLU A CA 1
ATOM 3172 C C . GLU A 1 404 ? 8.895 10.506 -20.745 1.00 94.38 404 GLU A C 1
ATOM 3174 O O . GLU A 1 404 ? 8.765 11.505 -20.041 1.00 94.38 404 GLU A O 1
ATOM 3179 N N . ILE A 1 405 ? 9.086 9.300 -20.194 1.00 94.81 405 ILE A N 1
ATOM 3180 C CA . ILE A 1 405 ? 9.352 9.104 -18.751 1.00 94.81 405 ILE A CA 1
ATOM 3181 C C . ILE A 1 405 ? 10.553 9.960 -18.275 1.00 94.81 405 ILE A C 1
ATOM 3183 O O . ILE A 1 405 ? 10.595 10.378 -17.113 1.00 94.81 405 ILE A O 1
ATOM 3187 N N . TYR A 1 406 ? 11.481 10.342 -19.170 1.00 92.31 406 TYR A N 1
ATOM 3188 C CA . TYR A 1 406 ? 12.550 11.309 -18.870 1.00 92.31 406 TYR A CA 1
ATOM 3189 C C . TYR A 1 406 ? 12.032 12.672 -18.375 1.00 92.31 406 TYR A C 1
ATOM 3191 O O . TYR A 1 406 ? 12.795 13.423 -17.756 1.00 92.31 406 TYR A O 1
ATOM 3199 N N . LYS A 1 407 ? 10.779 13.040 -18.678 1.00 95.38 407 LYS A N 1
ATOM 3200 C CA . LYS A 1 407 ? 10.148 14.296 -18.241 1.00 95.38 407 LYS A CA 1
ATOM 3201 C C . LYS A 1 407 ? 9.900 14.314 -16.731 1.00 95.38 407 LYS A C 1
ATOM 3203 O O . LYS A 1 407 ? 9.979 15.376 -16.122 1.00 95.38 407 LYS A O 1
ATOM 3208 N N . ILE A 1 408 ? 9.702 13.148 -16.110 1.00 95.88 408 ILE A N 1
ATOM 3209 C CA . ILE A 1 408 ? 9.450 12.999 -14.670 1.00 95.88 408 ILE A CA 1
ATOM 3210 C C . ILE A 1 408 ? 10.781 13.123 -13.898 1.00 95.88 408 ILE A C 1
ATOM 3212 O O . ILE A 1 408 ? 11.382 12.139 -13.461 1.00 95.88 408 ILE A O 1
ATOM 3216 N N . LYS A 1 409 ? 11.288 14.355 -13.759 1.00 92.31 409 LYS A N 1
ATOM 3217 C CA . LYS A 1 409 ? 12.631 14.646 -13.204 1.00 92.31 409 LYS A CA 1
ATOM 3218 C C . LYS A 1 409 ? 12.834 14.204 -11.754 1.00 92.31 409 LYS A C 1
ATOM 3220 O O . LYS A 1 409 ? 13.958 13.882 -11.364 1.00 92.31 409 LYS A O 1
ATOM 3225 N N . ASN A 1 410 ? 11.754 14.160 -10.979 1.00 94.81 410 ASN A N 1
ATOM 3226 C CA . ASN A 1 410 ? 11.773 13.819 -9.558 1.00 94.81 410 ASN A CA 1
ATOM 3227 C C . ASN A 1 410 ? 11.531 12.325 -9.278 1.00 94.81 410 ASN A C 1
ATOM 3229 O O . ASN A 1 410 ? 11.453 11.936 -8.115 1.00 94.81 410 ASN A O 1
ATOM 3233 N N . LEU A 1 411 ? 11.465 11.479 -10.315 1.00 96.31 411 LEU A N 1
ATOM 3234 C CA . LEU A 1 411 ? 11.259 10.037 -10.180 1.00 96.31 411 LEU A CA 1
ATOM 3235 C C . LEU A 1 411 ? 12.409 9.373 -9.396 1.00 96.31 411 LEU A C 1
ATOM 3237 O O . LEU A 1 411 ? 13.553 9.339 -9.856 1.00 96.31 411 LEU A O 1
ATOM 3241 N N . THR A 1 412 ? 12.090 8.824 -8.223 1.00 95.44 412 THR A N 1
ATOM 3242 C CA . THR A 1 412 ? 13.009 8.078 -7.348 1.00 95.44 412 THR A CA 1
ATOM 3243 C C . THR A 1 412 ? 12.661 6.593 -7.253 1.00 95.44 412 THR A C 1
ATOM 3245 O O . THR A 1 412 ? 13.544 5.790 -6.953 1.00 95.44 412 THR A O 1
ATOM 3248 N N . ALA A 1 413 ? 11.417 6.202 -7.536 1.00 95.44 413 ALA A N 1
ATOM 3249 C CA . ALA A 1 413 ? 10.979 4.812 -7.545 1.00 95.44 413 ALA A CA 1
ATOM 3250 C C . ALA A 1 413 ? 10.170 4.490 -8.807 1.00 95.44 413 ALA A C 1
ATOM 3252 O O . ALA A 1 413 ? 9.154 5.132 -9.082 1.00 95.44 413 ALA A O 1
ATOM 3253 N N . LEU A 1 414 ? 10.612 3.473 -9.549 1.00 96.38 414 LEU A N 1
ATOM 3254 C CA . LEU A 1 414 ? 9.901 2.929 -10.702 1.00 96.38 414 LEU A CA 1
ATOM 3255 C C . LEU A 1 414 ? 9.815 1.401 -10.607 1.00 96.38 414 LEU A C 1
ATOM 3257 O O . LEU A 1 414 ? 10.831 0.712 -10.718 1.00 96.38 414 LEU A O 1
ATOM 3261 N N . ASP A 1 415 ? 8.602 0.870 -10.455 1.00 96.00 415 ASP A N 1
ATOM 3262 C CA . ASP A 1 415 ? 8.350 -0.567 -10.605 1.00 96.00 415 ASP A CA 1
ATOM 3263 C C . ASP A 1 415 ? 7.685 -0.857 -11.954 1.00 96.00 415 ASP A C 1
ATOM 3265 O O . ASP A 1 415 ? 6.575 -0.402 -12.222 1.00 96.00 415 ASP A O 1
ATOM 3269 N N . VAL A 1 416 ? 8.360 -1.630 -12.804 1.00 95.50 416 VAL A N 1
ATOM 3270 C CA . VAL A 1 416 ? 7.867 -2.126 -14.099 1.00 95.50 416 VAL A CA 1
ATOM 3271 C C . VAL A 1 416 ? 7.953 -3.657 -14.182 1.00 95.50 416 VAL A C 1
ATOM 3273 O O . VAL A 1 416 ? 7.885 -4.240 -15.269 1.00 95.50 416 VAL A O 1
ATOM 3276 N N . GLY A 1 417 ? 8.066 -4.340 -13.039 1.00 94.19 417 GLY A N 1
ATOM 3277 C CA . GLY A 1 417 ? 8.134 -5.795 -12.946 1.00 94.19 417 GLY A CA 1
ATOM 3278 C C . GLY A 1 417 ? 6.871 -6.512 -13.443 1.00 94.19 417 GLY A C 1
ATOM 3279 O O . GLY A 1 417 ? 5.812 -5.918 -13.614 1.00 94.19 417 GLY A O 1
ATOM 3280 N N . SER A 1 418 ? 6.958 -7.818 -13.684 1.00 94.19 418 SER A N 1
ATOM 3281 C CA . SER A 1 418 ? 5.858 -8.691 -14.124 1.00 94.19 418 SER A CA 1
ATOM 3282 C C . SER A 1 418 ? 5.062 -8.129 -15.311 1.00 94.19 418 SER A C 1
ATOM 3284 O O . SER A 1 418 ? 3.837 -8.196 -15.342 1.00 94.19 418 SER A O 1
ATOM 3286 N N . ASN A 1 419 ? 5.769 -7.537 -16.273 1.00 95.12 419 ASN A N 1
ATOM 3287 C CA . ASN A 1 419 ? 5.218 -7.041 -17.529 1.00 95.12 419 ASN A CA 1
ATOM 3288 C C . ASN A 1 419 ? 5.626 -7.960 -18.694 1.00 95.12 419 ASN A C 1
ATOM 3290 O O . ASN A 1 419 ? 6.173 -9.049 -18.509 1.00 95.12 419 ASN A O 1
ATOM 3294 N N . SER A 1 420 ? 5.330 -7.537 -19.922 1.00 93.44 420 SER A N 1
ATOM 3295 C CA . SER A 1 420 ? 5.734 -8.223 -21.151 1.00 93.44 420 SER A CA 1
ATOM 3296 C C . SER A 1 420 ? 6.836 -7.464 -21.892 1.00 93.44 420 SER A C 1
ATOM 3298 O O . SER A 1 420 ? 6.847 -7.483 -23.126 1.00 93.44 420 SER A O 1
ATOM 3300 N N . LEU A 1 421 ? 7.747 -6.792 -21.171 1.00 92.31 421 LEU A N 1
ATOM 3301 C CA . LEU A 1 421 ? 8.814 -6.006 -21.788 1.00 92.31 421 LEU A CA 1
ATOM 3302 C C . LEU A 1 421 ? 9.694 -6.916 -22.657 1.00 92.31 421 LEU A C 1
ATOM 3304 O O . LEU A 1 421 ? 10.260 -7.902 -22.187 1.00 92.31 421 LEU A O 1
ATOM 3308 N N . LYS A 1 422 ? 9.779 -6.580 -23.946 1.00 83.75 422 LYS A N 1
ATOM 3309 C CA . LYS A 1 422 ? 10.631 -7.257 -24.946 1.00 83.75 422 LYS A CA 1
ATOM 3310 C C . LYS A 1 422 ? 11.809 -6.383 -25.370 1.00 83.75 422 LYS A C 1
ATOM 3312 O O . LYS A 1 422 ? 12.568 -6.769 -26.254 1.00 83.75 422 LYS A O 1
ATOM 3317 N N . TYR A 1 423 ? 11.841 -5.145 -24.880 1.00 68.06 423 TYR A N 1
ATOM 3318 C CA . TYR A 1 423 ? 12.395 -4.054 -25.659 1.00 68.06 423 TYR A CA 1
ATOM 3319 C C . TYR A 1 423 ? 13.828 -3.691 -25.300 1.00 68.06 423 TYR A C 1
ATOM 3321 O O . TYR A 1 423 ? 14.286 -3.841 -24.171 1.00 68.06 423 TYR A O 1
ATOM 3329 N N . ASN A 1 424 ? 14.527 -3.220 -26.323 1.00 60.22 424 ASN A N 1
ATOM 3330 C CA . ASN A 1 424 ? 15.950 -2.974 -26.315 1.00 60.22 424 ASN A CA 1
ATOM 3331 C C . ASN A 1 424 ? 16.249 -1.538 -25.865 1.00 60.22 424 ASN A C 1
ATOM 3333 O O . ASN A 1 424 ? 15.896 -0.580 -26.555 1.00 60.22 424 ASN A O 1
ATOM 3337 N N . ILE A 1 425 ? 17.006 -1.415 -24.776 1.00 67.62 425 ILE A N 1
ATOM 3338 C CA . ILE A 1 425 ? 17.601 -0.175 -24.245 1.00 67.62 425 ILE A CA 1
ATOM 3339 C C . ILE A 1 425 ? 18.446 0.634 -25.258 1.00 67.62 425 ILE A C 1
ATOM 3341 O O . ILE A 1 425 ? 18.886 1.739 -24.948 1.00 67.62 425 ILE A O 1
ATOM 3345 N N . ALA A 1 426 ? 18.695 0.101 -26.462 1.00 66.06 426 ALA A N 1
ATOM 3346 C CA . ALA A 1 426 ? 19.371 0.768 -27.578 1.00 66.06 426 ALA A CA 1
ATOM 3347 C C . ALA A 1 426 ? 18.505 1.730 -28.404 1.00 66.06 426 ALA A C 1
ATOM 3349 O O . ALA A 1 426 ? 19.064 2.547 -29.138 1.00 66.06 426 ALA A O 1
ATOM 3350 N N . ASN A 1 427 ? 17.171 1.624 -28.375 1.00 79.31 427 ASN A N 1
ATOM 3351 C CA . ASN A 1 427 ? 16.302 2.292 -29.362 1.00 79.31 427 ASN A CA 1
ATOM 3352 C C . ASN A 1 427 ? 16.027 3.779 -29.068 1.00 79.31 427 ASN A C 1
ATOM 3354 O O . ASN A 1 427 ? 14.947 4.310 -29.319 1.00 79.31 427 ASN A O 1
ATOM 3358 N N . ILE A 1 428 ? 17.028 4.470 -28.535 1.00 74.19 428 ILE A N 1
ATOM 3359 C CA . ILE A 1 428 ? 17.007 5.913 -28.315 1.00 74.19 428 ILE A CA 1
ATOM 3360 C C . ILE A 1 428 ? 16.960 6.612 -29.682 1.00 74.19 428 ILE A C 1
ATOM 3362 O O . ILE A 1 428 ? 17.828 6.315 -30.521 1.00 74.19 428 ILE A O 1
ATOM 3366 N N . PRO A 1 429 ? 16.010 7.546 -29.907 1.00 81.50 429 PRO A N 1
ATOM 3367 C CA . PRO A 1 429 ? 15.284 8.308 -28.876 1.00 81.50 429 PRO A CA 1
ATOM 3368 C C . PRO A 1 429 ? 13.845 7.855 -28.551 1.00 81.50 429 PRO A C 1
ATOM 3370 O O . PRO A 1 429 ? 13.147 8.594 -27.868 1.00 81.50 429 PRO A O 1
ATOM 3373 N N . TYR A 1 430 ? 13.372 6.708 -29.043 1.00 86.38 430 TYR A N 1
ATOM 3374 C CA . TYR A 1 430 ? 11.951 6.331 -28.954 1.00 86.38 430 TYR A CA 1
ATOM 3375 C C . TYR A 1 430 ? 11.566 5.650 -27.637 1.00 86.38 430 TYR A C 1
ATOM 3377 O O . TYR A 1 430 ? 10.476 5.879 -27.115 1.00 86.38 430 TYR A O 1
ATOM 3385 N N . ASP A 1 431 ? 12.465 4.835 -27.089 1.00 89.19 431 ASP A N 1
ATOM 3386 C CA . ASP A 1 431 ? 12.217 4.065 -25.871 1.00 89.19 431 ASP A CA 1
ATOM 3387 C C . ASP A 1 431 ? 13.019 4.598 -24.688 1.00 89.19 431 ASP A C 1
ATOM 3389 O O . ASP A 1 431 ? 14.121 5.138 -24.830 1.00 89.19 431 ASP A O 1
ATOM 3393 N N . TRP A 1 432 ? 12.446 4.437 -23.499 1.00 91.88 432 TRP A N 1
ATOM 3394 C CA . TRP A 1 432 ? 13.028 4.918 -22.259 1.00 91.88 432 TRP A CA 1
ATOM 3395 C C . TRP A 1 432 ? 14.330 4.199 -21.897 1.00 91.88 432 TRP A C 1
ATOM 3397 O O . TRP A 1 432 ? 14.450 2.977 -21.993 1.00 91.88 432 TRP A O 1
ATOM 3407 N N . ASN A 1 433 ? 15.285 4.981 -21.396 1.00 89.81 433 ASN A N 1
ATOM 3408 C CA . ASN A 1 433 ? 16.496 4.492 -20.760 1.00 89.81 433 ASN A CA 1
ATOM 3409 C C . ASN A 1 433 ? 16.636 5.153 -19.381 1.00 89.81 433 ASN A C 1
ATOM 3411 O O . ASN A 1 433 ? 16.453 6.365 -19.240 1.00 89.81 433 ASN A O 1
ATOM 3415 N N . TRP A 1 434 ? 16.984 4.359 -18.367 1.00 91.31 434 TRP A N 1
ATOM 3416 C CA . TRP A 1 434 ? 17.114 4.813 -16.983 1.00 91.31 434 TRP A CA 1
ATOM 3417 C C . TRP A 1 434 ? 18.169 5.906 -16.784 1.00 91.31 434 TRP A C 1
ATOM 3419 O O . TRP A 1 434 ? 18.054 6.681 -15.835 1.00 91.31 434 TRP A O 1
ATOM 3429 N N . CYS A 1 435 ? 19.158 6.029 -17.678 1.00 88.06 435 CYS A N 1
ATOM 3430 C CA . CYS A 1 435 ? 20.180 7.076 -17.606 1.00 88.06 435 CYS A CA 1
ATOM 3431 C C . CYS A 1 435 ? 19.590 8.501 -17.592 1.00 88.06 435 CYS A C 1
ATOM 3433 O O . CYS A 1 435 ? 20.210 9.415 -17.047 1.00 88.06 435 CYS A O 1
ATOM 3435 N N . TYR A 1 436 ? 18.372 8.688 -18.114 1.00 89.75 436 TYR A N 1
ATOM 3436 C CA . TYR A 1 436 ? 17.675 9.974 -18.121 1.00 89.75 436 TYR A CA 1
ATOM 3437 C C . TYR A 1 436 ? 16.953 10.325 -16.804 1.00 89.75 436 TYR A C 1
ATOM 3439 O O . TYR A 1 436 ? 16.476 11.454 -16.658 1.00 89.75 436 TYR A O 1
ATOM 3447 N N . ASN A 1 437 ? 16.910 9.410 -15.826 1.00 93.19 437 ASN A N 1
ATOM 3448 C CA . ASN A 1 437 ? 16.335 9.622 -14.493 1.00 93.19 437 ASN A CA 1
ATOM 3449 C C . ASN A 1 437 ? 17.375 9.267 -13.394 1.00 93.19 437 ASN A C 1
ATOM 3451 O O . ASN A 1 437 ? 17.202 8.296 -12.656 1.00 93.19 437 ASN A O 1
ATOM 3455 N N . PRO A 1 438 ? 18.463 10.053 -13.230 1.00 92.62 438 PRO A N 1
ATOM 3456 C CA . PRO A 1 438 ? 19.582 9.740 -12.319 1.00 92.62 438 PRO A CA 1
ATOM 3457 C C . PRO A 1 438 ? 19.232 9.776 -10.815 1.00 92.62 438 PRO A C 1
ATOM 3459 O O . PRO A 1 438 ? 20.051 9.408 -9.969 1.00 92.62 438 PRO A O 1
ATOM 3462 N N . ASN A 1 439 ? 18.019 10.216 -10.471 1.00 94.00 439 ASN A N 1
ATOM 3463 C CA . ASN A 1 439 ? 17.493 10.263 -9.105 1.00 94.00 439 ASN A CA 1
ATOM 3464 C C . ASN A 1 439 ? 16.872 8.929 -8.642 1.00 94.00 439 ASN A C 1
ATOM 3466 O O . ASN A 1 439 ? 16.471 8.823 -7.481 1.00 94.00 439 ASN A O 1
ATOM 3470 N N . LEU A 1 440 ? 16.804 7.913 -9.514 1.00 95.00 440 LEU A N 1
ATOM 3471 C CA . LEU A 1 440 ? 16.275 6.591 -9.178 1.00 95.00 440 LEU A CA 1
ATOM 3472 C C . LEU A 1 440 ? 17.049 5.939 -8.018 1.00 95.00 440 LEU A C 1
ATOM 3474 O O . LEU A 1 440 ? 18.258 5.720 -8.087 1.00 95.00 440 LEU A O 1
ATOM 3478 N N . LYS A 1 441 ? 16.298 5.597 -6.968 1.00 94.31 441 LYS A N 1
ATOM 3479 C CA . LYS A 1 441 ? 16.698 4.799 -5.802 1.00 94.31 441 LYS A CA 1
ATOM 3480 C C . LYS A 1 441 ? 16.143 3.376 -5.865 1.00 94.31 441 LYS A C 1
ATOM 3482 O O . LYS A 1 441 ? 16.805 2.449 -5.408 1.00 94.31 441 LYS A O 1
ATOM 3487 N N . TYR A 1 442 ? 14.949 3.203 -6.429 1.00 94.44 442 TYR A N 1
ATOM 3488 C CA . TYR A 1 442 ? 14.298 1.912 -6.644 1.00 94.44 442 TYR A CA 1
ATOM 3489 C C . TYR A 1 442 ? 13.988 1.738 -8.133 1.00 94.44 442 TYR A C 1
ATOM 3491 O O . TYR A 1 442 ? 13.324 2.589 -8.730 1.00 94.44 442 TYR A O 1
ATOM 3499 N N . LEU A 1 443 ? 14.438 0.631 -8.721 1.00 94.88 443 LEU A N 1
ATOM 3500 C CA . LEU A 1 443 ? 14.125 0.246 -10.096 1.00 94.88 443 LEU A CA 1
ATOM 3501 C C . LEU A 1 443 ? 13.887 -1.264 -10.166 1.00 94.88 443 LEU A C 1
ATOM 3503 O O . LEU A 1 443 ? 14.762 -2.042 -9.795 1.00 94.88 443 LEU A O 1
ATOM 3507 N N . ASN A 1 444 ? 12.727 -1.695 -10.658 1.00 94.38 444 ASN A N 1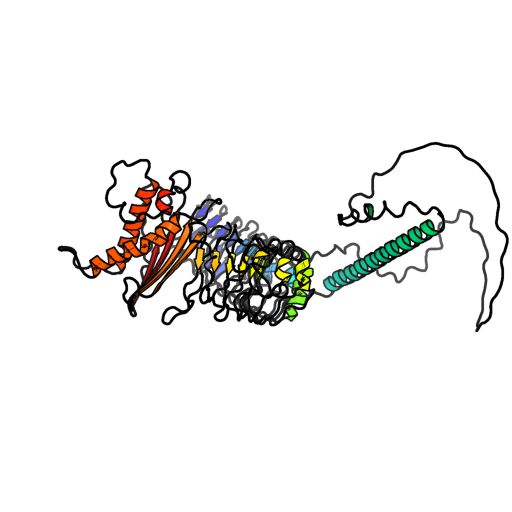
ATOM 3508 C CA . ASN A 1 444 ? 12.384 -3.117 -10.729 1.00 94.38 444 ASN A CA 1
ATOM 3509 C C . ASN A 1 444 ? 11.898 -3.529 -12.127 1.00 94.38 444 ASN A C 1
ATOM 3511 O O . ASN A 1 444 ? 10.853 -3.087 -12.592 1.00 94.38 444 ASN A O 1
ATOM 3515 N N . PHE A 1 445 ? 12.654 -4.420 -12.771 1.00 93.94 445 PHE A N 1
ATOM 3516 C CA . PHE A 1 445 ? 12.342 -5.088 -14.038 1.00 93.94 445 PHE A CA 1
ATOM 3517 C C . PHE A 1 445 ? 11.975 -6.575 -13.865 1.00 93.94 445 PHE A C 1
ATOM 3519 O O . PHE A 1 445 ? 11.710 -7.256 -14.858 1.00 93.94 445 PHE A O 1
ATOM 3526 N N . SER A 1 446 ? 11.951 -7.095 -12.637 1.00 93.50 446 SER A N 1
ATOM 3527 C CA . SER A 1 446 ? 11.768 -8.523 -12.332 1.00 93.50 446 SER A CA 1
ATOM 3528 C C . SER A 1 446 ? 10.547 -9.146 -13.006 1.00 93.50 446 SER A C 1
ATOM 3530 O O . SER A 1 446 ? 9.507 -8.510 -13.095 1.00 93.50 446 SER A O 1
ATOM 3532 N N . GLY A 1 447 ? 10.626 -10.395 -13.458 1.00 91.62 447 GLY A N 1
ATOM 3533 C CA . GLY A 1 447 ? 9.531 -11.120 -14.111 1.00 91.62 447 GLY A CA 1
ATOM 3534 C C . GLY A 1 447 ? 9.320 -10.773 -15.591 1.00 91.62 447 GLY A C 1
ATOM 3535 O O . GLY A 1 447 ? 8.521 -11.430 -16.259 1.00 91.62 447 GLY A O 1
ATOM 3536 N N . ASN A 1 448 ? 10.053 -9.804 -16.152 1.00 92.50 448 ASN A N 1
ATOM 3537 C CA . ASN A 1 448 ? 10.050 -9.530 -17.592 1.00 92.50 448 ASN A CA 1
ATOM 3538 C C . ASN A 1 448 ? 10.917 -10.553 -18.351 1.00 92.50 448 ASN A C 1
ATOM 3540 O O . ASN A 1 448 ? 11.970 -10.219 -18.884 1.00 92.50 448 ASN A O 1
ATOM 3544 N N . LYS A 1 449 ? 10.442 -11.803 -18.451 1.00 90.38 449 LYS A N 1
ATOM 3545 C CA . LYS A 1 449 ? 11.155 -12.975 -19.024 1.00 90.38 449 LYS A CA 1
ATOM 3546 C C . LYS A 1 449 ? 11.639 -12.841 -20.483 1.00 90.38 449 LYS A C 1
ATOM 3548 O O . LYS A 1 449 ? 12.230 -13.772 -21.021 1.00 90.38 449 LYS A O 1
ATOM 3553 N N . ARG A 1 450 ? 11.318 -11.736 -21.166 1.00 90.31 450 ARG A N 1
ATOM 3554 C CA . ARG A 1 450 ? 11.731 -11.426 -22.550 1.00 90.31 450 ARG A CA 1
ATOM 3555 C C . ARG A 1 450 ? 12.631 -10.190 -22.647 1.00 90.31 450 ARG A C 1
ATOM 3557 O O . ARG A 1 450 ? 13.018 -9.829 -23.755 1.00 90.31 450 ARG A O 1
ATOM 3564 N N . LEU A 1 451 ? 12.930 -9.542 -21.523 1.00 90.44 451 LEU A N 1
ATOM 3565 C CA . LEU A 1 451 ? 13.821 -8.395 -21.460 1.00 90.44 451 LEU A CA 1
ATOM 3566 C C . LEU A 1 451 ? 15.268 -8.890 -21.454 1.00 90.44 451 LEU A C 1
ATOM 3568 O O . LEU A 1 451 ? 15.653 -9.718 -20.624 1.00 90.44 451 LEU A O 1
ATOM 3572 N N . GLU A 1 452 ? 16.057 -8.364 -22.384 1.00 88.50 452 GLU A N 1
ATOM 3573 C CA . GLU A 1 452 ? 17.462 -8.709 -22.549 1.00 88.50 452 GLU A CA 1
ATOM 3574 C C . GLU A 1 452 ? 18.313 -7.434 -22.560 1.00 88.50 452 GLU A C 1
ATOM 3576 O O . GLU A 1 452 ? 18.132 -6.552 -23.402 1.00 88.50 452 GLU A O 1
ATOM 3581 N N . ILE A 1 453 ? 19.245 -7.337 -21.614 1.00 87.56 453 ILE A N 1
ATOM 3582 C CA . ILE A 1 453 ? 20.151 -6.202 -21.441 1.00 87.56 453 ILE A CA 1
ATOM 3583 C C . ILE A 1 453 ? 21.520 -6.605 -21.993 1.00 87.56 453 ILE A C 1
ATOM 3585 O O . ILE A 1 453 ? 22.204 -7.477 -21.444 1.00 87.56 453 ILE A O 1
ATOM 3589 N N . LYS A 1 454 ? 21.899 -5.978 -23.110 1.00 84.19 454 LYS A N 1
ATOM 3590 C CA . LYS A 1 454 ? 23.143 -6.236 -23.847 1.00 84.19 454 LYS A CA 1
ATOM 3591 C C . LYS A 1 454 ? 24.118 -5.066 -23.741 1.00 84.19 454 LYS A C 1
ATOM 3593 O O . LYS A 1 454 ? 23.652 -3.928 -23.829 1.00 84.19 454 LYS A O 1
ATOM 3598 N N . PRO A 1 455 ? 25.438 -5.326 -23.651 1.00 81.44 455 PRO A N 1
ATOM 3599 C CA . PRO A 1 455 ? 26.461 -4.309 -23.840 1.00 81.44 455 PRO A CA 1
ATOM 3600 C C . PRO A 1 455 ? 26.246 -3.558 -25.148 1.00 81.44 455 PRO A C 1
ATOM 3602 O O . PRO A 1 455 ? 25.985 -4.174 -26.187 1.00 81.44 455 PRO A O 1
ATOM 3605 N N . GLN A 1 456 ? 26.389 -2.238 -25.116 1.00 74.38 456 GLN A N 1
ATOM 3606 C CA . GLN A 1 456 ? 26.350 -1.418 -26.321 1.00 74.38 456 GLN A CA 1
ATOM 3607 C C . GLN A 1 456 ? 27.660 -0.671 -26.517 1.00 74.38 456 GLN A C 1
ATOM 3609 O O . GLN A 1 456 ? 28.308 -0.229 -25.573 1.00 74.38 456 GLN A O 1
ATOM 3614 N N . HIS A 1 457 ? 28.051 -0.494 -27.777 1.00 65.62 457 HIS A N 1
ATOM 3615 C CA . HIS A 1 457 ? 29.135 0.423 -28.095 1.00 65.62 457 HIS A CA 1
ATOM 3616 C C . HIS A 1 457 ? 28.701 1.851 -27.750 1.00 65.62 457 HIS A C 1
ATOM 3618 O O . HIS A 1 457 ? 27.604 2.277 -28.123 1.00 65.62 457 HIS A O 1
ATOM 3624 N N . LYS A 1 458 ? 29.570 2.595 -27.053 1.00 62.81 458 LYS A N 1
ATOM 3625 C CA . LYS A 1 458 ? 29.340 4.012 -26.750 1.00 62.81 458 LYS A CA 1
ATOM 3626 C C . LYS A 1 458 ? 29.049 4.767 -28.049 1.00 62.81 458 LYS A C 1
ATOM 3628 O O . LYS A 1 458 ? 29.874 4.755 -28.961 1.00 62.81 458 LYS A O 1
ATOM 3633 N N . ARG A 1 459 ? 27.887 5.425 -28.129 1.00 62.03 459 ARG A N 1
ATOM 3634 C CA . ARG A 1 459 ? 27.602 6.387 -29.204 1.00 62.03 459 ARG A CA 1
ATOM 3635 C C . ARG A 1 459 ? 28.535 7.589 -29.038 1.00 62.03 459 ARG A C 1
ATOM 3637 O O . ARG A 1 459 ? 28.799 8.013 -27.912 1.00 62.03 459 ARG A O 1
ATOM 3644 N N . GLU A 1 460 ? 29.030 8.131 -30.149 1.00 52.66 460 GLU A N 1
ATOM 3645 C CA . GLU A 1 460 ? 29.869 9.332 -30.127 1.00 52.66 460 GLU A CA 1
ATOM 3646 C C . GLU A 1 460 ? 29.141 10.478 -29.403 1.00 52.66 460 GLU A C 1
ATOM 3648 O O . GLU A 1 460 ? 27.964 10.735 -29.650 1.00 52.66 460 GLU A O 1
ATOM 3653 N N . GLY A 1 461 ? 29.837 11.138 -28.472 1.00 60.66 461 GLY A N 1
ATOM 3654 C CA . GLY A 1 461 ? 29.292 12.237 -27.666 1.00 60.66 461 GLY A CA 1
ATOM 3655 C C . GLY A 1 461 ? 28.706 11.855 -26.298 1.00 60.66 461 GLY A C 1
ATOM 3656 O O . GLY A 1 461 ? 28.441 12.758 -25.509 1.00 60.66 461 GLY A O 1
ATOM 3657 N N . MET A 1 462 ? 28.549 10.568 -25.961 1.00 59.50 462 MET A N 1
ATOM 3658 C CA . MET A 1 462 ? 28.097 10.139 -24.624 1.00 59.50 462 MET A CA 1
ATOM 3659 C C . MET A 1 462 ? 29.235 9.591 -23.755 1.00 59.50 462 MET A C 1
ATOM 3661 O O . MET A 1 462 ? 30.041 8.767 -24.187 1.00 59.50 462 MET A O 1
ATOM 3665 N N . THR A 1 463 ? 29.282 10.049 -22.501 1.00 58.69 463 THR A N 1
ATOM 3666 C CA . THR A 1 463 ? 30.294 9.661 -21.505 1.00 58.69 463 THR A CA 1
ATOM 3667 C C . THR A 1 463 ? 30.152 8.205 -21.077 1.00 58.69 463 THR A C 1
ATOM 3669 O O . THR A 1 463 ? 31.150 7.486 -20.985 1.00 58.69 463 THR A O 1
ATOM 3672 N N . ASP A 1 464 ? 28.915 7.760 -20.869 1.00 65.75 464 ASP A N 1
ATOM 3673 C CA . ASP A 1 464 ? 28.573 6.495 -20.225 1.00 65.75 464 ASP A CA 1
ATOM 3674 C C . ASP A 1 464 ? 27.822 5.546 -21.166 1.00 65.75 464 ASP A C 1
ATOM 3676 O O . ASP A 1 464 ? 27.207 5.964 -22.149 1.00 65.75 464 ASP A O 1
ATOM 3680 N N . SER A 1 465 ? 27.910 4.244 -20.882 1.00 74.31 465 SER A N 1
ATOM 3681 C CA . SER A 1 465 ? 27.244 3.217 -21.689 1.00 74.31 465 SER A CA 1
ATOM 3682 C C . SER A 1 465 ? 25.754 3.143 -21.365 1.00 74.31 465 SER A C 1
ATOM 3684 O O . SER A 1 465 ? 25.376 3.182 -20.197 1.00 74.31 465 SER A O 1
ATOM 3686 N N . LEU A 1 466 ? 24.910 2.987 -22.387 1.00 79.94 466 LEU A N 1
ATOM 3687 C CA . LEU A 1 466 ? 23.445 2.937 -22.248 1.00 79.94 466 LEU A CA 1
ATOM 3688 C C . LEU A 1 466 ? 22.922 1.714 -21.491 1.00 79.94 466 LEU A C 1
ATOM 3690 O O . LEU A 1 466 ? 21.791 1.717 -21.017 1.00 79.94 466 LEU A O 1
ATOM 3694 N N . ASP A 1 467 ? 23.733 0.669 -21.409 1.00 82.00 467 ASP A N 1
ATOM 3695 C CA . ASP A 1 467 ? 23.479 -0.554 -20.656 1.00 82.00 467 ASP A CA 1
ATOM 3696 C C . ASP A 1 467 ? 24.000 -0.501 -19.211 1.00 82.00 467 ASP A C 1
ATOM 3698 O O . ASP A 1 467 ? 23.751 -1.422 -18.438 1.00 82.00 467 ASP A O 1
ATOM 3702 N N . SER A 1 468 ? 24.688 0.578 -18.824 1.00 88.31 468 SER A N 1
ATOM 3703 C CA . SER A 1 468 ? 25.254 0.721 -17.486 1.00 88.31 468 SER A CA 1
ATOM 3704 C C . SER A 1 468 ? 24.213 1.175 -16.470 1.00 88.31 468 SER A C 1
ATOM 3706 O O . SER A 1 468 ? 23.630 2.252 -16.590 1.00 88.31 468 SER A O 1
ATOM 3708 N N . PHE A 1 469 ? 24.034 0.390 -15.410 1.00 90.94 469 PHE A N 1
ATOM 3709 C CA . PHE A 1 469 ? 23.302 0.809 -14.215 1.00 90.94 469 PHE A CA 1
ATOM 3710 C C . PHE A 1 469 ? 24.170 1.654 -13.270 1.00 90.94 469 PHE A C 1
ATOM 3712 O O . PHE A 1 469 ? 23.633 2.360 -12.418 1.00 90.94 469 PHE A O 1
ATOM 3719 N N . LEU A 1 470 ? 25.499 1.652 -13.442 1.00 89.88 470 LEU A N 1
ATOM 3720 C CA . LEU A 1 470 ? 26.446 2.419 -12.616 1.00 89.88 470 LEU A CA 1
ATOM 3721 C C . LEU A 1 470 ? 26.280 3.946 -12.765 1.00 89.88 470 LEU A C 1
ATOM 3723 O O . LEU A 1 470 ? 26.796 4.711 -11.950 1.00 89.88 470 LEU A O 1
ATOM 3727 N N . THR A 1 471 ? 25.536 4.411 -13.776 1.00 88.19 471 THR A N 1
ATOM 3728 C CA . THR A 1 471 ? 25.131 5.822 -13.903 1.00 88.19 471 THR A CA 1
ATOM 3729 C C . THR A 1 471 ? 24.163 6.248 -12.794 1.00 88.19 471 THR A C 1
ATOM 3731 O O . THR A 1 471 ? 24.112 7.426 -12.436 1.00 88.19 471 THR A O 1
ATOM 3734 N N . LEU A 1 472 ? 23.397 5.307 -12.230 1.00 91.94 472 LEU A N 1
ATOM 3735 C CA . LEU A 1 472 ? 22.412 5.538 -11.173 1.00 91.94 472 LEU A CA 1
ATOM 3736 C C . LEU A 1 472 ? 23.087 5.519 -9.794 1.00 91.94 472 LEU A C 1
ATOM 3738 O O . LEU A 1 472 ? 22.898 4.609 -8.993 1.00 91.94 472 LEU A O 1
ATOM 3742 N N . LYS A 1 473 ? 23.872 6.559 -9.498 1.00 90.00 473 LYS A N 1
ATOM 3743 C CA . LYS A 1 473 ? 24.658 6.680 -8.249 1.00 90.00 473 LYS A CA 1
ATOM 3744 C C . LYS A 1 473 ? 23.832 6.608 -6.955 1.00 90.00 473 LYS A C 1
ATOM 3746 O O . LYS A 1 473 ? 24.392 6.366 -5.894 1.00 90.00 473 LYS A O 1
ATOM 3751 N N . ASN A 1 474 ? 22.522 6.843 -7.042 1.00 91.00 474 ASN A N 1
ATOM 3752 C CA . ASN A 1 474 ? 21.590 6.821 -5.914 1.00 91.00 474 ASN A CA 1
ATOM 3753 C C . ASN A 1 474 ? 20.837 5.486 -5.759 1.00 91.00 474 ASN A C 1
ATOM 3755 O O . ASN A 1 474 ? 19.997 5.376 -4.865 1.00 91.00 474 ASN A O 1
ATOM 3759 N N . LEU A 1 475 ? 21.093 4.494 -6.620 1.00 93.19 475 LEU A N 1
ATOM 3760 C CA . LEU A 1 475 ? 20.324 3.253 -6.677 1.00 93.19 475 LEU A CA 1
ATOM 3761 C C . LEU A 1 475 ? 20.555 2.392 -5.427 1.00 93.19 475 LEU A C 1
ATOM 3763 O O . LEU A 1 475 ? 21.668 1.955 -5.157 1.00 93.19 475 LEU A O 1
ATOM 3767 N N . LYS A 1 476 ? 19.482 2.138 -4.676 1.00 92.44 476 LYS A N 1
ATOM 3768 C CA . LYS A 1 476 ? 19.459 1.319 -3.454 1.00 92.44 476 LYS A CA 1
ATOM 3769 C C . LYS A 1 476 ? 18.869 -0.074 -3.701 1.00 92.44 476 LYS A C 1
ATOM 3771 O O . LYS A 1 476 ? 19.244 -1.029 -3.027 1.00 92.44 476 LYS A O 1
ATOM 3776 N N . LEU A 1 477 ? 17.954 -0.216 -4.662 1.00 93.25 477 LEU A N 1
ATOM 3777 C CA . LEU A 1 477 ? 17.316 -1.494 -4.991 1.00 93.25 477 LEU A CA 1
ATOM 3778 C C . LEU A 1 477 ? 17.124 -1.632 -6.506 1.00 93.25 477 LEU A C 1
ATOM 3780 O O . LEU A 1 477 ? 16.475 -0.795 -7.136 1.00 93.25 477 LEU A O 1
ATOM 3784 N N . LEU A 1 478 ? 17.680 -2.709 -7.063 1.00 94.25 478 LEU A N 1
ATOM 3785 C CA . LEU A 1 478 ? 17.602 -3.086 -8.470 1.00 94.25 478 LEU A CA 1
ATOM 3786 C C . LEU A 1 478 ? 17.033 -4.506 -8.627 1.00 94.25 478 LEU A C 1
ATOM 3788 O O . LEU A 1 478 ? 17.702 -5.505 -8.345 1.00 94.25 478 LEU A O 1
ATOM 3792 N N . GLY A 1 479 ? 15.788 -4.596 -9.085 1.00 94.06 479 GLY A N 1
ATOM 3793 C CA . GLY A 1 479 ? 15.096 -5.852 -9.360 1.00 94.06 479 GLY A CA 1
ATOM 3794 C C . GLY A 1 479 ? 15.308 -6.335 -10.794 1.00 94.06 479 GLY A C 1
ATOM 3795 O O . GLY A 1 479 ? 14.920 -5.648 -11.734 1.00 94.06 479 GLY A O 1
ATOM 3796 N N . LEU A 1 480 ? 15.906 -7.513 -10.971 1.00 92.88 480 LEU A N 1
ATOM 3797 C CA . LEU A 1 480 ? 16.290 -8.095 -12.266 1.00 92.88 480 LEU A CA 1
ATOM 3798 C C . LEU A 1 480 ? 15.961 -9.602 -12.345 1.00 92.88 480 LEU A C 1
ATOM 3800 O O . LEU A 1 480 ? 16.573 -10.341 -13.115 1.00 92.88 480 LEU A O 1
ATOM 3804 N N . MET A 1 481 ? 15.008 -10.086 -11.542 1.00 91.69 481 MET A N 1
ATOM 3805 C CA . MET A 1 481 ? 14.667 -11.512 -11.506 1.00 91.69 481 MET A CA 1
ATOM 3806 C C . MET A 1 481 ? 14.087 -11.957 -12.856 1.00 91.69 481 MET A C 1
ATOM 3808 O O . MET A 1 481 ? 13.244 -11.268 -13.424 1.00 91.69 481 MET A O 1
ATOM 3812 N N . ASP A 1 482 ? 14.546 -13.086 -13.391 1.00 90.69 482 ASP A N 1
ATOM 3813 C CA . ASP A 1 482 ? 14.287 -13.560 -14.766 1.00 90.69 482 ASP A CA 1
ATOM 3814 C C . ASP A 1 482 ? 14.653 -12.598 -15.923 1.00 90.69 482 ASP A C 1
ATOM 3816 O O . ASP A 1 482 ? 14.264 -12.845 -17.069 1.00 90.69 482 ASP A O 1
ATOM 3820 N N . VAL A 1 483 ? 15.386 -11.508 -15.673 1.00 90.75 483 VAL A N 1
ATOM 3821 C CA . VAL A 1 483 ? 15.887 -10.628 -16.742 1.00 90.75 483 VAL A CA 1
ATOM 3822 C C . VAL A 1 483 ? 17.184 -11.215 -17.292 1.00 90.75 483 VAL A C 1
ATOM 3824 O O . VAL A 1 483 ? 18.080 -11.579 -16.533 1.00 90.75 483 VAL A O 1
ATOM 3827 N N . THR A 1 484 ? 17.315 -11.304 -18.618 1.00 88.88 484 THR A N 1
ATOM 3828 C CA . THR A 1 484 ? 18.562 -11.787 -19.233 1.00 88.88 484 THR A CA 1
ATOM 3829 C C . THR A 1 484 ? 19.556 -10.633 -19.317 1.00 88.88 484 THR A C 1
ATOM 3831 O O . THR A 1 484 ? 19.266 -9.613 -19.937 1.00 88.88 484 THR A O 1
ATOM 3834 N N . ILE A 1 485 ? 20.731 -10.773 -18.705 1.00 87.38 485 ILE A N 1
ATOM 3835 C CA . ILE A 1 485 ? 21.754 -9.720 -18.659 1.00 87.38 485 ILE A CA 1
ATOM 3836 C C . ILE A 1 485 ? 23.071 -10.284 -19.167 1.00 87.38 485 ILE A C 1
ATOM 3838 O O . ILE A 1 485 ? 23.487 -11.369 -18.771 1.00 87.38 485 ILE A O 1
ATOM 3842 N N . THR A 1 486 ? 23.715 -9.533 -20.055 1.00 84.88 486 THR A N 1
ATOM 3843 C CA . THR A 1 486 ? 25.028 -9.864 -20.636 1.00 84.88 486 THR A CA 1
ATOM 3844 C C . THR A 1 486 ? 26.031 -8.713 -20.511 1.00 84.88 486 THR A C 1
ATOM 3846 O O . THR A 1 486 ? 27.093 -8.759 -21.122 1.00 84.88 486 THR A O 1
ATOM 3849 N N . THR A 1 487 ? 25.687 -7.673 -19.741 1.00 83.62 487 THR A N 1
ATOM 3850 C CA . THR A 1 487 ? 26.591 -6.582 -19.358 1.00 83.62 487 THR A CA 1
ATOM 3851 C C . THR A 1 487 ? 27.062 -6.749 -17.920 1.00 83.62 487 THR A C 1
ATOM 3853 O O . THR A 1 487 ? 26.276 -7.102 -17.040 1.00 83.62 487 THR A O 1
ATOM 3856 N N . ASP A 1 488 ? 28.336 -6.446 -17.689 1.00 81.38 488 ASP A N 1
ATOM 3857 C CA . ASP A 1 488 ? 28.967 -6.460 -16.368 1.00 81.38 488 ASP A CA 1
ATOM 3858 C C . ASP A 1 488 ? 28.713 -5.149 -15.591 1.00 81.38 488 ASP A C 1
ATOM 3860 O O . ASP A 1 488 ? 29.110 -5.009 -14.438 1.00 81.38 488 ASP A O 1
ATOM 3864 N N . ALA A 1 489 ? 28.047 -4.163 -16.207 1.00 86.25 489 ALA A N 1
ATOM 3865 C CA . ALA A 1 489 ? 27.844 -2.819 -15.661 1.00 86.25 489 ALA A CA 1
ATOM 3866 C C . ALA A 1 489 ? 26.666 -2.724 -14.662 1.00 86.25 489 ALA A C 1
ATOM 3868 O O . ALA A 1 489 ? 25.822 -1.823 -14.742 1.00 86.25 489 ALA A O 1
ATOM 3869 N N . VAL A 1 490 ? 26.615 -3.660 -13.712 1.00 89.31 490 VAL A N 1
ATOM 3870 C CA . VAL A 1 490 ? 25.603 -3.773 -12.649 1.00 89.31 490 VAL A CA 1
ATOM 3871 C C . VAL A 1 490 ? 26.254 -3.454 -11.288 1.00 89.31 490 VAL A C 1
ATOM 3873 O O . VAL A 1 490 ? 27.375 -3.901 -11.057 1.00 89.31 490 VAL A O 1
ATOM 3876 N N . PRO A 1 491 ? 25.608 -2.697 -10.376 1.00 91.12 491 PRO A N 1
ATOM 3877 C CA . PRO A 1 491 ? 26.169 -2.404 -9.056 1.00 91.12 491 PRO A CA 1
ATOM 3878 C C . PRO A 1 491 ? 26.455 -3.655 -8.219 1.00 91.12 491 PRO A C 1
ATOM 3880 O O . PRO A 1 491 ? 25.719 -4.641 -8.271 1.00 91.12 491 PRO A O 1
ATOM 3883 N N . GLU A 1 492 ? 27.485 -3.580 -7.379 1.00 87.56 492 GLU A N 1
ATOM 3884 C CA . GLU A 1 492 ? 27.743 -4.597 -6.360 1.00 87.56 492 GLU A CA 1
ATOM 3885 C C . GLU A 1 492 ? 26.687 -4.556 -5.242 1.00 87.56 492 GLU A C 1
ATOM 3887 O O . GLU A 1 492 ? 26.048 -3.533 -4.982 1.00 87.56 492 GLU A O 1
ATOM 3892 N N . GLN A 1 493 ? 26.501 -5.688 -4.560 1.00 87.31 493 GLN A N 1
ATOM 3893 C CA . GLN A 1 493 ? 25.603 -5.770 -3.409 1.00 87.31 493 GLN A CA 1
ATOM 3894 C C . GLN A 1 493 ? 26.318 -5.292 -2.145 1.00 87.31 493 GLN A C 1
ATOM 3896 O O . GLN A 1 493 ? 27.346 -5.845 -1.764 1.00 87.31 493 GLN A O 1
ATOM 3901 N N . THR A 1 494 ? 25.741 -4.308 -1.464 1.00 88.25 494 THR A N 1
ATOM 3902 C CA . THR A 1 494 ? 26.305 -3.677 -0.263 1.00 88.25 494 THR A CA 1
ATOM 3903 C C . THR A 1 494 ? 25.256 -3.609 0.854 1.00 88.25 494 THR A C 1
ATOM 3905 O O . THR A 1 494 ? 24.167 -4.182 0.745 1.00 88.25 494 THR A O 1
ATOM 3908 N N . VAL A 1 495 ? 25.560 -2.915 1.953 1.00 86.25 495 VAL A N 1
ATOM 3909 C CA . VAL A 1 495 ? 24.555 -2.569 2.974 1.00 86.25 495 VAL A CA 1
ATOM 3910 C C . VAL A 1 495 ? 23.450 -1.697 2.360 1.00 86.25 495 VAL A C 1
ATOM 3912 O O . VAL A 1 495 ? 22.264 -1.930 2.598 1.00 86.25 495 VAL A O 1
ATOM 3915 N N . ASP A 1 496 ? 23.829 -0.739 1.516 1.00 87.25 496 ASP A N 1
ATOM 3916 C CA . ASP A 1 496 ? 22.930 0.243 0.908 1.00 87.25 496 ASP A CA 1
ATOM 3917 C C . ASP A 1 496 ? 22.287 -0.201 -0.409 1.00 87.25 496 ASP A C 1
ATOM 3919 O O . ASP A 1 496 ? 21.220 0.299 -0.754 1.00 87.25 496 ASP A O 1
ATOM 3923 N N . THR A 1 497 ? 22.935 -1.090 -1.165 1.00 90.12 497 THR A N 1
ATOM 3924 C CA . THR A 1 497 ? 22.525 -1.467 -2.528 1.00 90.12 497 THR A CA 1
ATOM 3925 C C . THR A 1 497 ? 22.198 -2.953 -2.62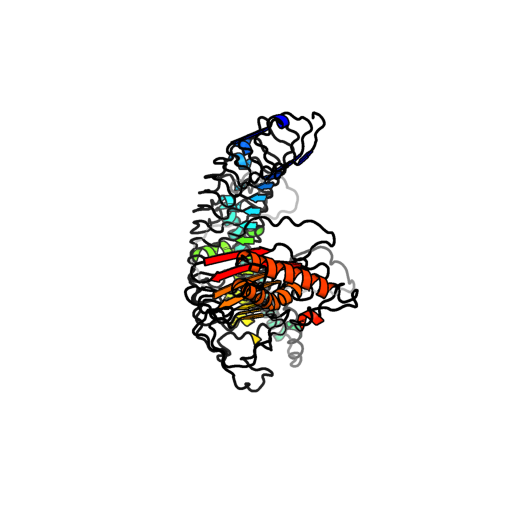5 1.00 90.12 497 THR A C 1
ATOM 3927 O O . THR A 1 497 ? 23.042 -3.807 -2.355 1.00 90.12 497 THR A O 1
ATOM 3930 N N . ARG A 1 498 ? 20.979 -3.278 -3.062 1.00 90.69 498 ARG A N 1
ATOM 3931 C CA . ARG A 1 498 ? 20.512 -4.644 -3.328 1.00 90.69 498 ARG A CA 1
ATOM 3932 C C . ARG A 1 498 ? 20.254 -4.842 -4.809 1.00 90.69 498 ARG A C 1
ATOM 3934 O O . ARG A 1 498 ? 19.492 -4.097 -5.413 1.00 90.69 498 ARG A O 1
ATOM 3941 N N . VAL A 1 499 ? 20.826 -5.905 -5.361 1.00 92.19 499 VAL A N 1
ATOM 3942 C CA . VAL A 1 499 ? 20.571 -6.350 -6.733 1.00 92.19 499 VAL A CA 1
ATOM 3943 C C . VAL A 1 499 ? 19.980 -7.756 -6.695 1.00 92.19 499 VAL A C 1
ATOM 3945 O O . VAL A 1 499 ? 20.489 -8.624 -5.982 1.00 92.19 499 VAL A O 1
ATOM 3948 N N . ARG A 1 500 ? 18.887 -7.982 -7.432 1.00 90.12 500 ARG A N 1
ATOM 3949 C CA . ARG A 1 500 ? 18.128 -9.244 -7.439 1.00 90.12 500 ARG A CA 1
ATOM 3950 C C . ARG A 1 500 ? 18.153 -9.908 -8.805 1.00 90.12 500 ARG A C 1
ATOM 3952 O O . ARG A 1 500 ? 17.387 -9.525 -9.673 1.00 90.12 500 ARG A O 1
ATOM 3959 N N . THR A 1 501 ? 18.976 -10.938 -8.967 1.00 88.38 501 THR A N 1
ATOM 3960 C CA . THR A 1 501 ? 19.094 -11.745 -10.202 1.00 88.38 501 THR A CA 1
ATOM 3961 C C . THR A 1 501 ? 18.581 -13.184 -10.041 1.00 88.38 501 THR A C 1
ATOM 3963 O O . THR A 1 501 ? 18.772 -14.019 -10.919 1.00 88.38 501 THR A O 1
ATOM 3966 N N . THR A 1 502 ? 17.937 -13.494 -8.912 1.00 84.00 502 THR A N 1
ATOM 3967 C CA . THR A 1 502 ? 17.321 -14.801 -8.631 1.00 84.00 502 THR A CA 1
ATOM 3968 C C . THR A 1 502 ? 16.167 -15.107 -9.591 1.00 84.00 502 THR A C 1
ATOM 3970 O O . THR A 1 502 ? 15.555 -14.194 -10.133 1.00 84.00 502 THR A O 1
ATOM 3973 N N . ALA A 1 503 ? 15.845 -16.384 -9.809 1.00 85.00 503 ALA A N 1
ATOM 3974 C CA . ALA A 1 503 ? 14.660 -16.749 -10.587 1.00 85.00 503 ALA A CA 1
ATOM 3975 C C . ALA A 1 503 ? 13.368 -16.385 -9.826 1.00 85.00 503 ALA A C 1
ATOM 3977 O O . ALA A 1 503 ? 13.324 -16.504 -8.599 1.00 85.00 503 ALA A O 1
ATOM 3978 N N . SER A 1 504 ? 12.303 -15.990 -10.535 1.00 83.75 504 SER A N 1
ATOM 3979 C CA . SER A 1 504 ? 10.968 -15.778 -9.933 1.00 83.75 504 SER A CA 1
ATOM 3980 C C . SER A 1 504 ? 10.180 -17.070 -9.704 1.00 83.75 504 SER A C 1
ATOM 3982 O O . SER A 1 504 ? 9.080 -17.056 -9.155 1.00 83.75 504 SER A O 1
ATOM 3984 N N . GLN A 1 505 ? 10.729 -18.205 -10.131 1.00 83.44 505 GLN A N 1
ATOM 3985 C CA . GLN A 1 505 ? 10.170 -19.527 -9.904 1.00 83.44 505 GLN A CA 1
ATOM 3986 C C . GLN A 1 505 ? 11.252 -20.402 -9.279 1.00 83.44 505 GLN A C 1
ATOM 3988 O O . GLN A 1 505 ? 12.309 -20.591 -9.880 1.00 83.44 505 GLN A O 1
ATOM 3993 N N . LEU A 1 506 ? 10.973 -20.916 -8.084 1.00 76.75 506 LEU A N 1
ATOM 3994 C CA . LEU A 1 506 ? 11.880 -21.742 -7.293 1.00 76.75 506 LEU A CA 1
ATOM 3995 C C . LEU A 1 506 ? 11.173 -23.074 -7.043 1.00 76.75 506 LEU A C 1
ATOM 3997 O O . LEU A 1 506 ? 10.134 -23.128 -6.384 1.00 76.75 506 LEU A O 1
ATOM 4001 N N . GLY A 1 507 ? 11.675 -24.142 -7.665 1.00 75.06 507 GLY A N 1
ATOM 4002 C CA . GLY A 1 507 ? 10.983 -25.432 -7.709 1.00 75.06 507 GLY A CA 1
ATOM 4003 C C . GLY A 1 507 ? 9.523 -25.317 -8.184 1.00 75.06 507 GLY A C 1
ATOM 4004 O O . GLY A 1 507 ? 9.244 -25.027 -9.351 1.00 75.06 507 GLY A O 1
ATOM 4005 N N . SER A 1 508 ? 8.588 -25.582 -7.270 1.00 72.19 508 SER A N 1
ATOM 4006 C CA . SER A 1 508 ? 7.139 -25.620 -7.509 1.00 72.19 508 SER A CA 1
ATOM 4007 C C . SER A 1 508 ? 6.394 -24.312 -7.206 1.00 72.19 508 SER A C 1
ATOM 4009 O O . SER A 1 508 ? 5.217 -24.213 -7.556 1.00 72.19 508 SER A O 1
ATOM 4011 N N . PHE A 1 509 ? 7.034 -23.314 -6.588 1.00 77.75 509 PHE A N 1
ATOM 4012 C CA . PHE A 1 509 ? 6.380 -22.077 -6.145 1.00 77.75 509 PHE A CA 1
ATOM 4013 C C . PHE A 1 509 ? 6.970 -20.818 -6.799 1.00 77.75 509 PHE A C 1
ATOM 4015 O O . PHE A 1 509 ? 8.126 -20.765 -7.223 1.00 77.75 509 PHE A O 1
ATOM 4022 N N . GLY A 1 510 ? 6.126 -19.791 -6.911 1.00 77.06 510 GLY A N 1
ATOM 4023 C CA . GLY A 1 510 ? 6.533 -18.458 -7.346 1.00 77.06 510 GLY A CA 1
ATOM 4024 C C . GLY A 1 510 ? 7.157 -17.674 -6.194 1.00 77.06 510 GLY A C 1
ATOM 4025 O O . GLY A 1 510 ? 6.705 -17.772 -5.054 1.00 77.06 510 GLY A O 1
ATOM 4026 N N . TYR A 1 511 ? 8.173 -16.879 -6.503 1.00 82.19 511 TYR A N 1
ATOM 4027 C CA . TYR A 1 511 ? 8.890 -16.029 -5.566 1.00 82.19 511 TYR A CA 1
ATOM 4028 C C . TYR A 1 511 ? 9.099 -14.636 -6.177 1.00 82.19 511 TYR A C 1
ATOM 4030 O O . TYR A 1 511 ? 9.428 -14.497 -7.355 1.00 82.19 511 TYR A O 1
ATOM 4038 N N . GLY A 1 512 ? 8.877 -13.594 -5.379 1.00 80.06 512 GLY A N 1
ATOM 4039 C CA . GLY A 1 512 ? 8.997 -12.195 -5.785 1.00 80.06 512 GLY A CA 1
ATOM 4040 C C . GLY A 1 512 ? 9.844 -11.400 -4.798 1.00 80.06 512 GLY A C 1
ATOM 4041 O O . GLY A 1 512 ? 10.167 -11.882 -3.718 1.00 80.06 512 GLY A O 1
ATOM 4042 N N . ILE A 1 513 ? 10.199 -10.172 -5.174 1.00 81.62 513 ILE A N 1
ATOM 4043 C CA . ILE A 1 513 ? 10.970 -9.271 -4.313 1.00 81.62 513 ILE A CA 1
ATOM 4044 C C . ILE A 1 513 ? 10.091 -8.792 -3.156 1.00 81.62 513 ILE A C 1
ATOM 4046 O O . ILE A 1 513 ? 9.081 -8.129 -3.395 1.00 81.62 513 ILE A O 1
ATOM 4050 N N . SER A 1 514 ? 10.519 -9.072 -1.923 1.00 81.31 514 SER A N 1
ATOM 4051 C CA . SER A 1 514 ? 9.953 -8.474 -0.702 1.00 81.31 514 SER A CA 1
ATOM 4052 C C . SER A 1 514 ? 10.878 -7.419 -0.072 1.00 81.31 514 SER A C 1
ATOM 4054 O O . SER A 1 514 ? 10.506 -6.803 0.926 1.00 81.31 514 SER A O 1
ATOM 4056 N N . ASP A 1 515 ? 12.074 -7.197 -0.639 1.00 83.81 515 ASP A N 1
ATOM 4057 C CA . ASP A 1 515 ? 12.975 -6.098 -0.263 1.00 83.81 515 ASP A CA 1
ATOM 4058 C C . ASP A 1 515 ? 12.243 -4.731 -0.361 1.00 83.81 515 ASP A C 1
ATOM 4060 O O . ASP A 1 515 ? 11.590 -4.437 -1.368 1.00 83.81 515 ASP A O 1
ATOM 4064 N N . THR A 1 516 ? 12.385 -3.854 0.644 1.00 79.31 516 THR A N 1
ATOM 4065 C CA . THR A 1 516 ? 11.799 -2.495 0.628 1.00 79.31 516 THR A CA 1
ATOM 4066 C C . THR A 1 516 ? 12.735 -1.422 1.196 1.00 79.31 516 THR A C 1
ATOM 4068 O O . THR A 1 516 ? 13.580 -1.677 2.058 1.00 79.31 516 THR A O 1
ATOM 4071 N N . LEU A 1 517 ? 12.572 -0.189 0.703 1.00 80.25 517 LEU A N 1
ATOM 4072 C CA . LEU A 1 517 ? 13.271 1.007 1.191 1.00 80.25 517 LEU A CA 1
ATOM 4073 C C . LEU A 1 517 ? 12.561 1.687 2.383 1.00 80.25 517 LEU A C 1
ATOM 4075 O O . LEU A 1 517 ? 13.058 2.686 2.913 1.00 80.25 517 LEU A O 1
ATOM 4079 N N . GLY A 1 518 ? 11.387 1.178 2.779 1.00 71.62 518 GLY A N 1
ATOM 4080 C CA . GLY A 1 518 ? 10.544 1.753 3.831 1.00 71.62 518 GLY A CA 1
ATOM 4081 C C . GLY A 1 518 ? 10.236 3.246 3.634 1.00 71.62 518 GLY A C 1
ATOM 4082 O O . GLY A 1 518 ? 10.399 3.807 2.550 1.00 71.62 518 GLY A O 1
ATOM 4083 N N . ASP A 1 519 ? 9.849 3.917 4.720 1.00 66.19 519 ASP A N 1
ATOM 4084 C CA . ASP A 1 519 ? 9.576 5.365 4.716 1.00 66.19 519 ASP A CA 1
ATOM 4085 C C . ASP A 1 519 ? 10.853 6.228 4.625 1.00 66.19 519 ASP A C 1
ATOM 4087 O O . ASP A 1 519 ? 10.783 7.441 4.433 1.00 66.19 519 ASP A O 1
ATOM 4091 N N . ARG A 1 520 ? 12.035 5.614 4.781 1.00 68.75 520 ARG A N 1
ATOM 4092 C CA . ARG A 1 520 ? 13.335 6.299 4.922 1.00 68.75 520 ARG A CA 1
ATOM 4093 C C . ARG A 1 520 ? 14.145 6.372 3.628 1.00 68.75 520 ARG A C 1
ATOM 4095 O O . ARG A 1 520 ? 15.204 6.992 3.603 1.00 68.75 520 ARG A O 1
ATOM 4102 N N . LEU A 1 521 ? 13.661 5.757 2.544 1.00 74.44 521 LEU A N 1
ATOM 4103 C CA . LEU A 1 521 ? 14.337 5.690 1.239 1.00 74.44 521 LEU A CA 1
ATOM 4104 C C . LEU A 1 521 ? 15.733 5.023 1.278 1.00 74.44 521 LEU A C 1
ATOM 4106 O O . LEU A 1 521 ? 16.549 5.268 0.385 1.00 74.44 521 LEU A O 1
ATOM 4110 N N . ASN A 1 522 ? 15.975 4.179 2.286 1.00 82.00 522 ASN A N 1
ATOM 4111 C CA . ASN A 1 522 ? 17.180 3.374 2.500 1.00 82.00 522 ASN A CA 1
ATOM 4112 C C . ASN A 1 522 ? 16.762 1.924 2.759 1.00 82.00 522 ASN A C 1
ATOM 4114 O O . ASN A 1 522 ? 15.684 1.661 3.285 1.00 82.00 522 ASN A O 1
ATOM 4118 N N . LEU A 1 523 ? 17.607 0.968 2.391 1.00 83.75 523 LEU A N 1
ATOM 4119 C CA . LEU A 1 523 ? 17.247 -0.444 2.437 1.00 83.75 523 LEU A CA 1
ATOM 4120 C C . LEU A 1 523 ? 17.139 -0.963 3.884 1.00 83.75 523 LEU A C 1
ATOM 4122 O O . LEU A 1 523 ? 18.136 -1.023 4.607 1.00 83.75 523 LEU A O 1
ATOM 4126 N N . THR A 1 524 ? 15.917 -1.326 4.285 1.00 81.62 524 THR A N 1
ATOM 4127 C CA . THR A 1 524 ? 15.555 -1.727 5.661 1.00 81.62 524 THR A CA 1
ATOM 4128 C C . THR A 1 524 ? 15.192 -3.201 5.760 1.00 81.62 524 THR A C 1
ATOM 4130 O O . THR A 1 524 ? 15.642 -3.882 6.681 1.00 81.62 524 THR A O 1
ATOM 4133 N N . THR A 1 525 ? 14.415 -3.701 4.800 1.00 87.06 525 THR A N 1
ATOM 4134 C CA . THR A 1 525 ? 13.958 -5.092 4.767 1.00 87.06 525 THR A CA 1
ATOM 4135 C C . THR A 1 525 ? 14.668 -5.853 3.655 1.00 87.06 525 THR A C 1
ATOM 4137 O O . THR A 1 525 ? 14.767 -5.360 2.528 1.00 87.06 525 THR A O 1
ATOM 4140 N N . ARG A 1 526 ? 15.161 -7.052 3.971 1.00 89.12 526 ARG A N 1
ATOM 4141 C CA . ARG A 1 526 ? 15.931 -7.923 3.075 1.00 89.12 526 ARG A CA 1
ATOM 4142 C C . ARG A 1 526 ? 15.320 -9.309 3.075 1.00 89.12 526 ARG A C 1
ATOM 4144 O O . ARG A 1 526 ? 15.254 -9.932 4.135 1.00 89.12 526 ARG A O 1
ATOM 4151 N N . ASP A 1 527 ? 14.936 -9.816 1.913 1.00 89.88 527 ASP A N 1
ATOM 4152 C CA . ASP A 1 527 ? 14.502 -11.204 1.778 1.00 89.88 527 ASP A CA 1
ATOM 4153 C C . ASP A 1 527 ? 15.546 -12.063 1.049 1.00 89.88 527 ASP A C 1
ATOM 4155 O O . ASP A 1 527 ? 16.289 -11.613 0.167 1.00 89.88 527 ASP A O 1
ATOM 4159 N N . VAL A 1 528 ? 15.646 -13.322 1.464 1.00 88.69 528 VAL A N 1
ATOM 4160 C CA . VAL A 1 528 ? 16.557 -14.316 0.894 1.00 88.69 528 VAL A CA 1
ATOM 4161 C C . VAL A 1 528 ? 15.808 -15.624 0.724 1.00 88.69 528 VAL A C 1
ATOM 4163 O O . VAL A 1 528 ? 15.102 -16.068 1.623 1.00 88.69 528 VAL A O 1
ATOM 4166 N N . VAL A 1 529 ? 16.015 -16.268 -0.422 1.00 88.81 529 VAL A N 1
ATOM 4167 C CA . VAL A 1 529 ? 15.642 -17.667 -0.615 1.00 88.81 529 VAL A CA 1
ATOM 4168 C C . VAL A 1 529 ? 16.852 -18.440 -1.112 1.00 88.81 529 VAL A C 1
ATOM 4170 O O . VAL A 1 529 ? 17.551 -17.994 -2.024 1.00 88.81 529 VAL A O 1
ATOM 4173 N N . ILE A 1 530 ? 17.092 -19.592 -0.493 1.00 89.00 530 ILE A N 1
ATOM 4174 C CA . ILE A 1 530 ? 18.110 -20.564 -0.877 1.00 89.00 530 ILE A CA 1
ATOM 4175 C C . ILE A 1 530 ? 17.374 -21.842 -1.275 1.00 89.00 530 ILE A C 1
ATOM 4177 O O . ILE A 1 530 ? 16.926 -22.608 -0.419 1.00 89.00 530 ILE A O 1
ATOM 4181 N N . GLU A 1 531 ? 17.233 -22.049 -2.584 1.00 83.88 531 GLU A N 1
ATOM 4182 C CA . GLU A 1 531 ? 16.828 -23.339 -3.144 1.00 83.88 531 GLU A CA 1
ATOM 4183 C C . GLU A 1 531 ? 17.980 -24.335 -2.942 1.00 83.88 531 GLU A C 1
ATOM 4185 O O . GLU A 1 531 ? 19.137 -24.008 -3.219 1.00 83.88 531 GLU A O 1
ATOM 4190 N N . LYS A 1 532 ? 17.670 -25.549 -2.480 1.00 88.88 532 LYS A N 1
ATOM 4191 C CA . LYS A 1 532 ? 18.648 -26.600 -2.155 1.00 88.88 532 LYS A CA 1
ATOM 4192 C C . LYS A 1 532 ? 19.594 -26.200 -1.022 1.00 88.88 532 LYS A C 1
ATOM 4194 O O . LYS A 1 532 ? 20.821 -26.224 -1.158 1.00 88.88 532 LYS A O 1
ATOM 4199 N N . PHE A 1 533 ? 19.016 -25.785 0.102 1.00 91.62 533 PHE A N 1
ATOM 4200 C CA . PHE A 1 533 ? 19.773 -25.420 1.296 1.00 91.62 533 PHE A CA 1
ATOM 4201 C C . PHE A 1 533 ? 20.678 -26.586 1.743 1.00 91.62 533 PHE A C 1
ATOM 4203 O O . PHE A 1 533 ? 20.337 -27.756 1.586 1.00 91.62 533 PHE A O 1
ATOM 4210 N N . ARG A 1 534 ? 21.898 -26.268 2.198 1.00 91.56 534 ARG A N 1
ATOM 4211 C CA . ARG A 1 534 ? 22.993 -27.234 2.464 1.00 91.56 534 ARG A CA 1
ATOM 4212 C C . ARG A 1 534 ? 23.408 -28.124 1.270 1.00 91.56 534 ARG A C 1
ATOM 4214 O O . ARG A 1 534 ? 24.245 -29.003 1.439 1.00 91.56 534 ARG A O 1
ATOM 4221 N N . GLY A 1 535 ? 22.887 -27.874 0.064 1.00 89.31 535 GLY A N 1
ATOM 4222 C CA . GLY A 1 535 ? 23.056 -28.720 -1.124 1.00 89.31 535 GLY A CA 1
ATOM 4223 C C . GLY A 1 535 ? 21.980 -29.804 -1.288 1.00 89.31 535 GLY A C 1
ATOM 4224 O O . GLY A 1 535 ? 21.984 -30.505 -2.301 1.00 89.31 535 GLY A O 1
ATOM 4225 N N . ASN A 1 536 ? 21.047 -29.923 -0.339 1.00 89.38 536 ASN A N 1
ATOM 4226 C CA . ASN A 1 536 ? 20.019 -30.962 -0.306 1.00 89.38 536 ASN A CA 1
ATOM 4227 C C . ASN A 1 536 ? 18.789 -30.524 -1.121 1.00 89.38 536 ASN A C 1
ATOM 4229 O O . ASN A 1 536 ? 18.216 -29.478 -0.824 1.00 89.38 536 ASN A O 1
ATOM 4233 N N . PRO A 1 537 ? 18.360 -31.266 -2.162 1.00 87.81 537 PRO A N 1
ATOM 4234 C CA . PRO A 1 537 ? 17.307 -30.821 -3.082 1.00 87.81 537 PRO A CA 1
ATOM 4235 C C . PRO A 1 537 ? 15.904 -30.771 -2.459 1.00 87.81 537 PRO A C 1
ATOM 4237 O O . PRO A 1 537 ? 15.018 -30.134 -3.021 1.00 87.81 537 PRO A O 1
ATOM 4240 N N . ASP A 1 538 ? 15.712 -31.445 -1.330 1.00 89.44 538 ASP A N 1
ATOM 4241 C CA . ASP A 1 538 ? 14.515 -31.457 -0.491 1.00 89.44 538 ASP A CA 1
ATOM 4242 C C . ASP A 1 538 ? 14.494 -30.328 0.554 1.00 89.44 538 ASP A C 1
ATOM 4244 O O . ASP A 1 538 ? 13.491 -30.168 1.247 1.00 89.44 538 ASP A O 1
ATOM 4248 N N . GLU A 1 539 ? 15.559 -29.525 0.658 1.00 91.81 539 GLU A N 1
ATOM 4249 C CA . GLU A 1 539 ? 15.661 -28.428 1.620 1.00 91.81 539 GLU A CA 1
ATOM 4250 C C . GLU A 1 539 ? 15.558 -27.053 0.954 1.00 91.81 539 GLU A C 1
ATOM 4252 O O . GLU A 1 539 ? 16.276 -26.727 0.006 1.00 91.81 539 GLU A O 1
ATOM 4257 N N . THR A 1 540 ? 14.695 -26.194 1.492 1.00 90.56 540 THR A N 1
ATOM 4258 C CA . THR A 1 540 ? 14.601 -24.780 1.100 1.00 90.56 540 THR A CA 1
ATOM 4259 C C . THR A 1 540 ? 14.604 -23.901 2.338 1.00 90.56 540 THR A C 1
ATOM 4261 O O . THR A 1 540 ? 13.881 -24.162 3.296 1.00 90.56 540 THR A O 1
ATOM 4264 N N . LEU A 1 541 ? 15.383 -22.823 2.300 1.00 91.69 541 LEU A N 1
ATOM 4265 C CA . LEU A 1 541 ? 15.379 -21.796 3.336 1.00 91.69 541 LEU A CA 1
ATOM 4266 C C . LEU A 1 541 ? 14.857 -20.481 2.748 1.00 91.69 541 LEU A C 1
ATOM 4268 O O . LEU A 1 541 ? 15.453 -19.960 1.807 1.00 91.69 541 LEU A O 1
ATOM 4272 N N . LEU A 1 542 ? 13.771 -19.946 3.305 1.00 90.50 542 LEU A N 1
ATOM 4273 C CA . LEU A 1 542 ? 13.239 -18.617 3.001 1.00 90.50 542 LEU A CA 1
ATOM 4274 C C . LEU A 1 542 ? 13.338 -17.757 4.260 1.00 90.50 542 LEU A C 1
ATOM 4276 O O . LEU A 1 542 ? 12.891 -18.171 5.330 1.00 90.50 542 LEU A O 1
ATOM 4280 N N . THR A 1 543 ? 13.898 -16.559 4.155 1.00 90.31 543 THR A N 1
ATOM 4281 C CA . THR A 1 543 ? 14.044 -15.655 5.298 1.00 90.31 543 THR A CA 1
ATOM 4282 C C . THR A 1 543 ? 13.749 -14.209 4.926 1.00 90.31 543 THR A C 1
ATOM 4284 O O . THR A 1 543 ? 13.976 -13.778 3.795 1.00 90.31 543 THR A O 1
ATOM 4287 N N . ILE A 1 544 ? 13.233 -13.457 5.898 1.00 90.62 544 ILE A N 1
ATOM 4288 C CA . ILE A 1 544 ? 13.016 -12.012 5.816 1.00 90.62 544 ILE A CA 1
ATOM 4289 C C . ILE A 1 544 ? 13.620 -11.377 7.066 1.00 90.62 544 ILE A C 1
ATOM 4291 O O . ILE A 1 544 ? 13.265 -11.745 8.189 1.00 90.62 544 ILE A O 1
ATOM 4295 N N . TYR A 1 545 ? 14.515 -10.417 6.857 1.00 88.81 545 TYR A N 1
ATOM 4296 C CA . TYR A 1 545 ? 15.196 -9.646 7.892 1.00 88.81 545 TYR A CA 1
ATOM 4297 C C . TYR A 1 545 ? 14.752 -8.191 7.788 1.00 88.81 545 TYR A C 1
ATOM 4299 O O . TYR A 1 545 ? 14.914 -7.581 6.734 1.00 88.81 545 TYR A O 1
ATOM 4307 N N . ASP A 1 546 ? 14.190 -7.638 8.857 1.00 87.31 546 ASP A N 1
ATOM 4308 C CA . ASP A 1 546 ? 13.625 -6.289 8.881 1.00 87.31 546 ASP A CA 1
ATOM 4309 C C . ASP A 1 546 ? 14.306 -5.433 9.954 1.00 87.31 546 ASP A C 1
ATOM 4311 O O . ASP A 1 546 ? 14.185 -5.715 11.152 1.00 87.31 546 ASP A O 1
ATOM 4315 N N . GLY A 1 547 ? 15.058 -4.419 9.522 1.00 82.81 547 GLY A N 1
ATOM 4316 C CA . GLY A 1 547 ? 15.808 -3.515 10.395 1.00 82.81 547 GLY A CA 1
ATOM 4317 C C . GLY A 1 547 ? 14.907 -2.673 11.308 1.00 82.81 547 GLY A C 1
ATOM 4318 O O . GLY A 1 547 ? 13.836 -2.207 10.915 1.00 82.81 547 GLY A O 1
ATOM 4319 N N . LYS A 1 548 ? 15.346 -2.459 12.550 1.00 79.94 548 LYS A N 1
ATOM 4320 C CA . LYS A 1 548 ? 14.647 -1.698 13.597 1.00 79.94 548 LYS A CA 1
ATOM 4321 C C . LYS A 1 548 ? 15.525 -0.572 14.125 1.00 79.94 548 LYS A C 1
ATOM 4323 O O . LYS A 1 548 ? 16.725 -0.738 14.303 1.00 79.94 548 LYS A O 1
ATOM 4328 N N . ASN A 1 549 ? 14.899 0.569 14.427 1.00 73.94 549 ASN A N 1
ATOM 4329 C CA . ASN A 1 549 ? 15.540 1.768 14.991 1.00 73.94 549 ASN A CA 1
ATOM 4330 C C . ASN A 1 549 ? 16.770 2.290 14.210 1.00 73.94 549 ASN A C 1
ATOM 4332 O O . ASN A 1 549 ? 17.571 3.021 14.780 1.00 73.94 549 ASN A O 1
ATOM 4336 N N . CYS A 1 550 ? 16.902 1.939 12.926 1.00 70.19 550 CYS A N 1
ATOM 4337 C CA . CYS A 1 550 ? 18.031 2.280 12.054 1.00 70.19 550 CYS A CA 1
ATOM 4338 C C . CYS A 1 550 ? 18.310 3.795 11.997 1.00 70.19 550 CYS A C 1
ATOM 4340 O O . CYS A 1 550 ? 17.433 4.609 12.312 1.00 70.19 550 CYS A O 1
ATOM 4342 N N . SER A 1 551 ? 19.497 4.188 11.529 1.00 67.75 551 SER A N 1
ATOM 4343 C CA . SER A 1 551 ? 19.781 5.589 11.191 1.00 67.75 551 SER A CA 1
ATOM 4344 C C . SER A 1 551 ? 19.105 5.994 9.869 1.00 67.75 551 SER A C 1
ATOM 4346 O O . SER A 1 551 ? 18.731 5.149 9.058 1.00 67.75 551 SER A O 1
ATOM 4348 N N . ASP A 1 552 ? 18.951 7.299 9.630 1.00 67.31 552 ASP A N 1
ATOM 4349 C CA . ASP A 1 552 ? 18.423 7.822 8.355 1.00 67.31 552 ASP A CA 1
ATOM 4350 C C . ASP A 1 552 ? 19.518 8.000 7.281 1.00 67.31 552 ASP A C 1
ATOM 4352 O O . ASP A 1 552 ? 19.242 8.445 6.167 1.00 67.31 552 ASP A O 1
ATOM 4356 N N . VAL A 1 553 ? 20.773 7.671 7.607 1.00 69.19 553 VAL A N 1
ATOM 4357 C CA . VAL A 1 553 ? 21.955 8.012 6.795 1.00 69.19 553 VAL A CA 1
ATOM 4358 C C . VAL A 1 553 ? 22.364 6.875 5.852 1.00 69.19 553 VAL A C 1
ATOM 4360 O O . VAL A 1 553 ? 22.793 7.147 4.731 1.00 69.19 553 VAL A O 1
ATOM 4363 N N . ALA A 1 554 ? 22.197 5.620 6.272 1.00 75.88 554 ALA A N 1
ATOM 4364 C CA . ALA A 1 554 ? 22.618 4.432 5.528 1.00 75.88 554 ALA A CA 1
ATOM 4365 C C . ALA A 1 554 ? 21.604 3.283 5.657 1.00 75.88 554 ALA A C 1
ATOM 4367 O O . ALA A 1 554 ? 20.683 3.331 6.476 1.00 75.88 554 ALA A O 1
ATOM 4368 N N . GLY A 1 555 ? 21.768 2.246 4.835 1.00 77.94 555 GLY A N 1
ATOM 4369 C CA . GLY A 1 555 ? 21.062 0.975 4.984 1.00 77.94 555 GLY A CA 1
ATOM 4370 C C . GLY A 1 555 ? 21.396 0.271 6.305 1.00 77.94 555 GLY A C 1
ATOM 4371 O O . GLY A 1 555 ? 22.429 0.513 6.927 1.00 77.94 555 GLY A O 1
ATOM 4372 N N . ASP A 1 556 ? 20.520 -0.634 6.732 1.00 83.88 556 ASP A N 1
ATOM 4373 C CA . ASP A 1 556 ? 20.663 -1.282 8.035 1.00 83.88 556 ASP A CA 1
ATOM 4374 C C . ASP A 1 556 ? 21.772 -2.357 8.036 1.00 83.88 556 ASP A C 1
ATOM 4376 O O . ASP A 1 556 ? 21.678 -3.355 7.307 1.00 83.88 556 ASP A O 1
ATOM 4380 N N . LYS A 1 557 ? 22.821 -2.147 8.851 1.00 85.50 557 LYS A N 1
ATOM 4381 C CA . LYS A 1 557 ? 23.983 -3.050 8.977 1.00 85.50 557 LYS A CA 1
ATOM 4382 C C . LYS A 1 557 ? 23.620 -4.360 9.684 1.00 85.50 557 LYS A C 1
ATOM 4384 O O . LYS A 1 557 ? 24.097 -5.416 9.276 1.00 85.50 557 LYS A O 1
ATOM 4389 N N . ILE A 1 558 ? 22.761 -4.323 10.710 1.00 85.19 558 ILE A N 1
ATOM 4390 C CA . ILE A 1 558 ? 22.414 -5.513 11.508 1.00 85.19 558 ILE A CA 1
ATOM 4391 C C . ILE A 1 558 ? 21.649 -6.541 10.667 1.00 85.19 558 ILE A C 1
ATOM 4393 O O . ILE A 1 558 ? 22.062 -7.700 10.606 1.00 85.19 558 ILE A O 1
ATOM 4397 N N . SER A 1 559 ? 20.594 -6.136 9.956 1.00 86.12 559 SER A N 1
ATOM 4398 C CA . SER A 1 559 ? 19.877 -7.013 9.018 1.00 86.12 559 SER A CA 1
ATOM 4399 C C . SER A 1 559 ? 20.801 -7.573 7.943 1.00 86.12 559 SER A C 1
ATOM 4401 O O . SER A 1 559 ? 20.629 -8.723 7.557 1.00 86.12 559 SER A O 1
ATOM 4403 N N . LYS A 1 560 ? 21.800 -6.807 7.480 1.00 86.94 560 LYS A N 1
ATOM 4404 C CA . LYS A 1 560 ? 22.788 -7.274 6.499 1.00 86.94 560 LYS A CA 1
ATOM 4405 C C . LYS A 1 560 ? 23.710 -8.356 7.075 1.00 86.94 560 LYS A C 1
ATOM 4407 O O . LYS A 1 560 ? 23.873 -9.389 6.434 1.00 86.94 560 LYS A O 1
ATOM 4412 N N . ILE A 1 561 ? 24.229 -8.176 8.290 1.00 86.12 561 ILE A N 1
ATOM 4413 C CA . ILE A 1 561 ? 25.058 -9.187 8.972 1.00 86.12 561 ILE A CA 1
ATOM 4414 C C . ILE A 1 561 ? 24.251 -10.470 9.208 1.00 86.12 561 ILE A C 1
ATOM 4416 O O . ILE A 1 561 ? 24.672 -11.542 8.780 1.00 86.12 561 ILE A O 1
ATOM 4420 N N . ILE A 1 562 ? 23.058 -10.366 9.806 1.00 86.50 562 ILE A N 1
ATOM 4421 C CA . ILE A 1 562 ? 22.184 -11.523 10.076 1.00 86.50 562 ILE A CA 1
ATOM 4422 C C . ILE A 1 562 ? 21.807 -12.233 8.762 1.00 86.50 562 ILE A C 1
ATOM 4424 O O . ILE A 1 562 ? 21.818 -13.463 8.696 1.00 86.50 562 ILE A O 1
ATOM 4428 N N . GLN A 1 563 ? 21.546 -11.474 7.691 1.00 88.19 563 GLN A N 1
ATOM 4429 C CA . GLN A 1 563 ? 21.273 -11.996 6.349 1.00 88.19 563 GLN A CA 1
ATOM 4430 C C . GLN A 1 563 ? 22.418 -12.844 5.784 1.00 88.19 563 GLN A C 1
ATOM 4432 O O . GLN A 1 563 ? 22.155 -13.770 5.011 1.00 88.19 563 GLN A O 1
ATOM 4437 N N . GLU A 1 564 ? 23.665 -12.538 6.132 1.00 87.31 564 GLU A N 1
ATOM 4438 C CA . GLU A 1 564 ? 24.855 -13.244 5.650 1.00 87.31 564 GLU A CA 1
ATOM 4439 C C . GLU A 1 564 ? 25.221 -14.445 6.527 1.00 87.31 564 GLU A C 1
ATOM 4441 O O . GLU A 1 564 ? 25.608 -15.490 6.001 1.00 87.31 564 GLU A O 1
ATOM 4446 N N . THR A 1 565 ? 25.068 -14.338 7.848 1.00 87.56 565 THR A N 1
ATOM 4447 C CA . THR A 1 565 ? 25.538 -15.367 8.785 1.00 87.56 565 THR A CA 1
ATOM 4448 C C . THR A 1 565 ? 24.467 -16.395 9.169 1.00 87.56 565 THR A C 1
ATOM 4450 O O . THR A 1 565 ? 24.817 -17.545 9.444 1.00 87.56 565 THR A O 1
ATOM 4453 N N . PHE A 1 566 ? 23.164 -16.068 9.145 1.00 88.81 566 PHE A N 1
ATOM 4454 C CA . PHE A 1 566 ? 22.112 -16.934 9.716 1.00 88.81 566 PHE A CA 1
ATOM 4455 C C . PHE A 1 566 ? 22.066 -18.340 9.105 1.00 88.81 566 PHE A C 1
ATOM 4457 O O . PHE A 1 566 ? 22.017 -19.330 9.836 1.00 88.81 566 PHE A O 1
ATOM 4464 N N . GLY A 1 567 ? 22.154 -18.447 7.775 1.00 89.94 567 GLY A N 1
ATOM 4465 C CA . GLY A 1 567 ? 22.184 -19.745 7.092 1.00 89.94 567 GLY A CA 1
ATOM 4466 C C . GLY A 1 567 ? 23.378 -20.615 7.507 1.00 89.94 567 GLY A C 1
ATOM 4467 O O . GLY A 1 567 ? 23.273 -21.840 7.519 1.00 89.94 567 GLY A O 1
ATOM 4468 N N . ILE A 1 568 ? 24.493 -20.001 7.913 1.00 89.94 568 ILE A N 1
ATOM 4469 C CA . ILE A 1 568 ? 25.693 -20.705 8.378 1.00 89.94 568 ILE A CA 1
ATOM 4470 C C . ILE A 1 568 ? 25.486 -21.247 9.799 1.00 89.94 568 ILE A C 1
ATOM 4472 O O . ILE A 1 568 ? 25.822 -22.401 10.070 1.00 89.94 568 ILE A O 1
ATOM 4476 N N . HIS A 1 569 ? 24.874 -20.460 10.692 1.00 88.94 569 HIS A N 1
ATOM 4477 C CA . HIS A 1 569 ? 24.504 -20.926 12.034 1.00 88.94 569 HIS A CA 1
ATOM 4478 C C . HIS A 1 569 ? 23.473 -22.053 11.970 1.00 88.94 569 HIS A C 1
ATOM 4480 O O . HIS A 1 569 ? 23.690 -23.101 12.572 1.00 88.94 569 HIS A O 1
ATOM 4486 N N . LEU A 1 570 ? 22.412 -21.895 11.171 1.00 91.06 570 LEU A N 1
ATOM 4487 C CA . LEU A 1 570 ? 21.407 -22.942 10.986 1.00 91.06 570 LEU A CA 1
ATOM 4488 C C . LEU A 1 570 ? 22.015 -24.226 10.401 1.00 91.06 570 LEU A C 1
ATOM 4490 O O . LEU A 1 570 ? 21.666 -25.317 10.838 1.00 91.06 570 LEU A O 1
ATOM 4494 N N . THR A 1 571 ? 22.974 -24.113 9.475 1.00 92.19 571 THR A N 1
ATOM 4495 C CA . THR A 1 571 ? 23.688 -25.280 8.928 1.00 92.19 571 THR A CA 1
ATOM 4496 C C . THR A 1 571 ? 24.425 -26.065 10.014 1.00 92.19 571 THR A C 1
ATOM 4498 O O . THR A 1 571 ? 24.277 -27.284 10.067 1.00 92.19 571 THR A O 1
ATOM 4501 N N . LYS A 1 572 ? 25.173 -25.388 10.898 1.00 89.75 572 LYS A N 1
ATOM 4502 C CA . LYS A 1 572 ? 25.869 -26.027 12.032 1.00 89.75 572 LYS A CA 1
ATOM 4503 C C . LYS A 1 572 ? 24.889 -26.683 13.001 1.00 89.75 572 LYS A C 1
ATOM 4505 O O . LYS A 1 572 ? 25.063 -27.825 13.402 1.00 89.75 572 LYS A O 1
ATOM 4510 N N . GLU A 1 573 ? 23.827 -25.968 13.345 1.00 89.62 573 GLU A N 1
ATOM 4511 C CA . GLU A 1 573 ? 22.855 -26.421 14.336 1.00 89.62 573 GLU A CA 1
ATOM 4512 C C . GLU A 1 573 ? 22.051 -27.639 13.852 1.00 89.62 573 GLU A C 1
ATOM 4514 O O . GLU A 1 573 ? 21.692 -28.481 14.676 1.00 89.62 573 GLU A O 1
ATOM 4519 N N . LEU A 1 574 ? 21.813 -27.752 12.537 1.00 90.44 574 LEU A N 1
ATOM 4520 C CA . LEU A 1 574 ? 21.219 -28.925 11.883 1.00 90.44 574 LEU A CA 1
ATOM 4521 C C . LEU A 1 574 ? 22.202 -30.096 11.720 1.00 90.44 574 LEU A C 1
ATOM 4523 O O . LEU A 1 574 ? 21.757 -31.240 11.724 1.00 90.44 574 LEU A O 1
ATOM 4527 N N . GLN A 1 575 ? 23.514 -29.852 11.615 1.00 88.06 575 GLN A N 1
ATOM 4528 C CA . GLN A 1 575 ? 24.510 -30.936 11.620 1.00 88.06 575 GLN A CA 1
ATOM 4529 C C . GLN A 1 575 ? 24.450 -31.723 12.938 1.00 88.06 575 GLN A C 1
ATOM 4531 O O . GLN A 1 575 ? 24.381 -32.945 12.896 1.00 88.06 575 GLN A O 1
ATOM 4536 N N . ASP A 1 576 ? 24.325 -31.050 14.088 1.00 82.00 576 ASP A N 1
ATOM 4537 C CA . ASP A 1 576 ? 24.135 -31.715 15.392 1.00 82.00 576 ASP A CA 1
ATOM 4538 C C . ASP A 1 576 ? 22.820 -32.523 15.510 1.00 82.00 576 ASP A C 1
ATOM 4540 O O . ASP A 1 576 ? 22.681 -33.348 16.413 1.00 82.00 576 ASP A O 1
ATOM 4544 N N . VAL A 1 577 ? 21.814 -32.243 14.667 1.00 84.38 577 VAL A N 1
ATOM 4545 C CA . VAL A 1 577 ? 20.546 -33.005 14.620 1.00 84.38 577 VAL A CA 1
ATOM 4546 C C . VAL A 1 577 ? 20.735 -34.317 13.856 1.00 84.38 577 VAL A C 1
ATOM 4548 O O . VAL A 1 577 ? 20.116 -35.325 14.194 1.00 84.38 577 VAL A O 1
ATOM 4551 N N . GLU A 1 578 ? 21.582 -34.306 12.829 1.00 80.56 578 GLU A N 1
ATOM 4552 C CA . GLU A 1 578 ? 21.846 -35.452 11.953 1.00 80.56 578 GLU A CA 1
ATOM 4553 C C . GLU A 1 578 ? 22.981 -36.340 12.498 1.00 80.56 578 GLU A C 1
ATOM 4555 O O . GLU A 1 578 ? 22.886 -37.566 12.430 1.00 80.56 578 GLU A O 1
ATOM 4560 N N . GLU A 1 579 ? 23.999 -35.739 13.120 1.00 76.06 579 GLU A N 1
ATOM 4561 C CA . GLU A 1 579 ? 25.123 -36.403 13.791 1.00 76.06 579 GLU A CA 1
ATOM 4562 C C . GLU A 1 579 ? 25.215 -35.953 15.268 1.00 76.06 579 GLU A C 1
ATOM 4564 O O . GLU A 1 579 ? 26.026 -35.089 15.615 1.00 76.06 579 GLU A O 1
ATOM 4569 N N . PRO A 1 580 ? 24.386 -36.508 16.177 1.00 66.06 580 PRO A N 1
ATOM 4570 C CA . PRO A 1 580 ? 24.387 -36.107 17.580 1.00 66.06 580 PRO A CA 1
ATOM 4571 C C . PRO A 1 580 ? 25.710 -36.462 18.271 1.00 66.06 580 PRO A C 1
ATOM 4573 O O . PRO A 1 580 ? 26.114 -37.625 18.335 1.00 66.06 580 PRO A O 1
ATOM 4576 N N . SER A 1 581 ? 26.357 -35.449 18.848 1.00 62.12 581 SER A N 1
ATOM 4577 C CA . SER A 1 581 ? 27.575 -35.608 19.647 1.00 62.12 581 SER A CA 1
ATOM 4578 C C . SER A 1 581 ? 27.335 -36.462 20.904 1.00 62.12 581 SER A C 1
ATOM 4580 O O . SER A 1 581 ? 26.240 -36.468 21.479 1.00 62.12 581 SER A O 1
ATOM 4582 N N . GLU A 1 582 ? 28.364 -37.211 21.333 1.00 54.59 582 GLU A N 1
ATOM 4583 C CA . GLU A 1 582 ? 28.270 -38.179 22.437 1.00 54.59 582 GLU A CA 1
ATOM 4584 C C . GLU A 1 582 ? 27.718 -37.536 23.725 1.00 54.59 582 GLU A C 1
ATOM 4586 O O . GLU A 1 582 ? 28.420 -36.824 24.443 1.00 54.59 582 GLU A O 1
ATOM 4591 N N . GLY A 1 583 ? 26.443 -37.809 24.025 1.00 58.59 583 GLY A N 1
ATOM 4592 C CA . GLY A 1 583 ? 25.749 -37.340 25.230 1.00 58.59 583 GLY A CA 1
ATOM 4593 C C . GLY A 1 583 ? 24.427 -36.598 24.992 1.00 58.59 583 GLY A C 1
ATOM 4594 O O . GLY A 1 583 ? 23.625 -36.529 25.921 1.00 58.59 583 GLY A O 1
ATOM 4595 N N . TYR A 1 584 ? 24.149 -36.102 23.778 1.00 54.66 584 TYR A N 1
ATOM 4596 C CA . TYR A 1 584 ? 22.927 -35.335 23.467 1.00 54.66 584 TYR A CA 1
ATOM 4597 C C . TYR A 1 584 ? 22.009 -36.042 22.456 1.00 54.66 584 TYR A C 1
ATOM 4599 O O . TYR A 1 584 ? 21.878 -35.644 21.302 1.00 54.66 584 TYR A O 1
ATOM 4607 N N . SER A 1 585 ? 21.305 -37.087 22.900 1.00 54.62 585 SER A N 1
ATOM 4608 C CA . SER A 1 585 ? 20.275 -37.742 22.082 1.00 54.62 585 SER A CA 1
ATOM 4609 C C . SER A 1 585 ? 18.944 -36.973 22.121 1.00 54.62 585 SER A C 1
ATOM 4611 O O . SER A 1 585 ? 18.252 -37.016 23.141 1.00 54.62 585 SER A O 1
ATOM 4613 N N . GLY A 1 586 ? 18.552 -36.336 21.011 1.00 71.81 586 GLY A N 1
ATOM 4614 C CA . GLY A 1 586 ? 17.179 -35.835 20.814 1.00 71.81 586 GLY A CA 1
ATOM 4615 C C . GLY A 1 586 ? 17.003 -34.384 20.347 1.00 71.81 586 GLY A C 1
ATOM 4616 O O . GLY A 1 586 ? 15.882 -33.889 20.423 1.00 71.81 586 GLY A O 1
ATOM 4617 N N . LYS A 1 587 ? 18.056 -33.696 19.881 1.00 81.38 587 LYS A N 1
ATOM 4618 C CA . LYS A 1 587 ? 17.945 -32.343 19.298 1.00 81.38 587 LYS A CA 1
ATOM 4619 C C . LYS A 1 587 ? 17.022 -32.377 18.070 1.00 81.38 587 LYS A C 1
ATOM 4621 O O . LYS A 1 587 ? 17.246 -33.173 17.163 1.00 81.38 587 LYS A O 1
ATOM 4626 N N . THR A 1 588 ? 15.987 -31.541 18.033 1.00 87.38 588 THR A N 1
ATOM 4627 C CA . THR A 1 588 ? 15.051 -31.456 16.896 1.00 87.38 588 THR A CA 1
ATOM 4628 C C . THR A 1 588 ? 15.415 -30.322 15.931 1.00 87.38 588 THR A C 1
ATOM 4630 O O . THR A 1 588 ? 16.207 -29.440 16.259 1.00 87.38 588 THR A O 1
ATOM 4633 N N . VAL A 1 589 ? 14.780 -30.278 14.751 1.00 86.19 589 VAL A N 1
ATOM 4634 C CA . VAL A 1 589 ? 14.871 -29.128 13.822 1.00 86.19 589 VAL A CA 1
ATOM 4635 C C . VAL A 1 589 ? 14.422 -27.820 14.495 1.00 86.19 589 VAL A C 1
ATOM 4637 O O . VAL A 1 589 ? 15.005 -26.765 14.255 1.00 86.19 589 VAL A O 1
ATOM 4640 N N . VAL A 1 590 ? 13.437 -27.889 15.397 1.00 85.25 590 VAL A N 1
ATOM 4641 C CA . VAL A 1 590 ? 12.979 -26.746 16.203 1.00 85.25 590 VAL A CA 1
ATOM 4642 C C . VAL A 1 590 ? 14.072 -26.272 17.164 1.00 85.25 590 VAL A C 1
ATOM 4644 O O . VAL A 1 590 ? 14.303 -25.067 17.291 1.00 85.25 590 VAL A O 1
ATOM 4647 N N . ASP A 1 591 ? 14.781 -27.201 17.808 1.00 85.62 591 ASP A N 1
ATOM 4648 C CA . ASP A 1 591 ? 15.911 -26.869 18.680 1.00 85.62 591 ASP A CA 1
ATOM 4649 C C . ASP A 1 591 ? 17.091 -26.301 17.884 1.00 85.62 591 ASP A C 1
ATOM 4651 O O . ASP A 1 591 ? 17.743 -25.377 18.360 1.00 85.62 591 ASP A O 1
ATOM 4655 N N . ALA A 1 592 ? 17.332 -26.786 16.661 1.00 88.56 592 ALA A N 1
ATOM 4656 C CA . ALA A 1 592 ? 18.354 -26.247 15.765 1.00 88.56 592 ALA A CA 1
ATOM 4657 C C . ALA A 1 592 ? 18.035 -24.818 15.294 1.00 88.56 592 ALA A C 1
ATOM 4659 O O . ALA A 1 592 ? 18.905 -23.948 15.345 1.00 88.56 592 ALA A O 1
ATOM 4660 N N . LEU A 1 593 ? 16.784 -24.536 14.908 1.00 86.00 593 LEU A N 1
ATOM 4661 C CA . LEU A 1 593 ? 16.327 -23.171 14.613 1.00 86.00 593 LEU A CA 1
ATOM 4662 C C . LEU A 1 593 ? 16.530 -22.257 15.828 1.00 86.00 593 LEU A C 1
ATOM 4664 O O . LEU A 1 593 ? 17.092 -21.168 15.705 1.00 86.00 593 LEU A O 1
ATOM 4668 N N . ARG A 1 594 ? 16.131 -22.715 17.019 1.00 85.06 594 ARG A N 1
ATOM 4669 C CA . ARG A 1 594 ? 16.301 -21.965 18.270 1.00 85.06 594 ARG A CA 1
ATOM 4670 C C . ARG A 1 594 ? 17.774 -21.731 18.619 1.00 85.06 594 ARG A C 1
ATOM 4672 O O . ARG A 1 594 ? 18.118 -20.624 19.028 1.00 85.06 594 ARG A O 1
ATOM 4679 N N . GLY A 1 595 ? 18.627 -22.739 18.451 1.00 85.62 595 GLY A N 1
ATOM 4680 C CA . GLY A 1 595 ? 20.073 -22.653 18.652 1.00 85.62 595 GLY A CA 1
ATOM 4681 C C . GLY A 1 595 ? 20.712 -21.638 17.710 1.00 85.62 595 GLY A C 1
ATOM 4682 O O . GLY A 1 595 ? 21.385 -20.720 18.174 1.00 85.62 595 GLY A O 1
ATOM 4683 N N . ALA A 1 596 ? 20.380 -21.690 16.416 1.00 87.06 596 ALA A N 1
ATOM 4684 C CA . ALA A 1 596 ? 20.886 -20.754 15.410 1.00 87.06 596 ALA A CA 1
ATOM 4685 C C . ALA A 1 596 ? 20.586 -19.293 15.774 1.00 87.06 596 ALA A C 1
ATOM 4687 O O . ALA A 1 596 ? 21.456 -18.428 15.664 1.00 87.06 596 ALA A O 1
ATOM 4688 N N . PHE A 1 597 ? 19.379 -19.024 16.275 1.00 85.25 597 PHE A N 1
ATOM 4689 C CA . PHE A 1 597 ? 18.988 -17.706 16.767 1.00 85.25 597 PHE A CA 1
ATOM 4690 C C . PHE A 1 597 ? 19.687 -17.283 18.066 1.00 85.25 597 PHE A C 1
ATOM 4692 O O . PHE A 1 597 ? 20.088 -16.127 18.192 1.00 85.25 597 PHE A O 1
ATOM 4699 N N . LEU A 1 598 ? 19.839 -18.184 19.041 1.00 83.94 598 LEU A N 1
ATOM 4700 C CA . LEU A 1 598 ? 20.552 -17.880 20.288 1.00 83.94 598 LEU A CA 1
ATOM 4701 C C . LEU A 1 598 ? 22.035 -17.591 20.018 1.00 83.94 598 LEU A C 1
ATOM 4703 O O . LEU A 1 598 ? 22.575 -16.616 20.541 1.00 83.94 598 LEU A O 1
ATOM 4707 N N . THR A 1 599 ? 22.655 -18.386 19.145 1.00 83.19 599 THR A N 1
ATOM 4708 C CA . THR A 1 599 ? 24.020 -18.192 18.653 1.00 83.19 599 THR A CA 1
ATOM 4709 C C . THR A 1 599 ? 24.146 -16.849 17.925 1.00 83.19 599 THR A C 1
ATOM 4711 O O . THR A 1 599 ? 25.034 -16.070 18.266 1.00 83.19 599 THR A O 1
ATOM 4714 N N . MET A 1 600 ? 23.212 -16.507 17.026 1.00 82.38 600 MET A N 1
ATOM 4715 C CA . MET A 1 600 ? 23.166 -15.199 16.355 1.00 82.38 600 MET A CA 1
ATOM 4716 C C . MET A 1 600 ? 23.100 -14.027 17.342 1.00 82.38 600 MET A C 1
ATOM 4718 O O . MET A 1 600 ? 23.887 -13.088 17.251 1.00 82.38 600 MET A O 1
ATOM 4722 N N . ASN A 1 601 ? 22.169 -14.071 18.299 1.00 82.06 601 ASN A N 1
ATOM 4723 C CA . ASN A 1 601 ? 21.992 -12.997 19.274 1.00 82.06 601 ASN A CA 1
ATOM 4724 C C . ASN A 1 601 ? 23.238 -12.850 20.169 1.00 82.06 601 ASN A C 1
ATOM 4726 O O . ASN A 1 601 ? 23.692 -11.736 20.434 1.00 82.06 601 ASN A O 1
ATOM 4730 N N . SER A 1 602 ? 23.848 -13.965 20.585 1.00 81.75 602 SER A N 1
ATOM 4731 C CA . SER A 1 602 ? 25.115 -13.944 21.323 1.00 81.75 602 SER A CA 1
ATOM 4732 C C . SER A 1 602 ? 26.259 -13.351 20.492 1.00 81.75 602 SER A C 1
ATOM 4734 O O . SER A 1 602 ? 27.050 -12.569 21.020 1.00 81.75 602 SER A O 1
ATOM 4736 N N . GLU A 1 603 ? 26.360 -13.690 19.206 1.00 79.38 603 GLU A N 1
ATOM 4737 C CA . GLU A 1 603 ? 27.403 -13.172 18.316 1.00 79.38 603 GLU A CA 1
ATOM 4738 C C . GLU A 1 603 ? 27.225 -11.673 18.049 1.00 79.38 603 GLU A C 1
ATOM 4740 O O . GLU A 1 603 ? 28.180 -10.915 18.213 1.00 79.38 603 GLU A O 1
ATOM 4745 N N . MET A 1 604 ? 26.003 -11.209 17.769 1.00 78.94 604 MET A N 1
ATOM 4746 C CA . MET A 1 604 ? 25.706 -9.780 17.607 1.00 78.94 604 MET A CA 1
ATOM 4747 C C . MET A 1 604 ? 26.042 -8.966 18.866 1.00 78.94 604 MET A C 1
ATOM 4749 O O . MET A 1 604 ? 26.628 -7.888 18.755 1.00 78.94 604 MET A O 1
ATOM 4753 N N . ASN A 1 605 ? 25.757 -9.491 20.065 1.00 76.75 605 ASN A N 1
ATOM 4754 C CA . ASN A 1 605 ? 26.154 -8.853 21.328 1.00 76.75 605 ASN A CA 1
ATOM 4755 C C . ASN A 1 605 ? 27.680 -8.712 21.461 1.00 76.75 605 ASN A C 1
ATOM 4757 O O . ASN A 1 605 ? 28.161 -7.701 21.975 1.00 76.75 605 ASN A O 1
ATOM 4761 N N . ILE A 1 606 ? 28.455 -9.685 20.977 1.00 77.06 606 ILE A N 1
ATOM 4762 C CA . ILE A 1 606 ? 29.924 -9.623 20.978 1.00 77.06 606 ILE A CA 1
ATOM 4763 C C . ILE A 1 606 ? 30.433 -8.650 19.899 1.00 77.06 606 ILE A C 1
ATOM 4765 O O . ILE A 1 606 ? 31.360 -7.881 20.157 1.00 77.06 606 ILE A O 1
ATOM 4769 N N . LEU A 1 607 ? 29.821 -8.644 18.710 1.00 75.62 607 LEU A N 1
ATOM 4770 C CA . LEU A 1 607 ? 30.209 -7.785 17.585 1.00 75.62 607 LEU A CA 1
ATOM 4771 C C . LEU A 1 607 ? 29.951 -6.294 17.849 1.00 75.62 607 LEU A C 1
ATOM 4773 O O . LEU A 1 607 ? 30.777 -5.470 17.463 1.00 75.62 607 LEU A O 1
ATOM 4777 N N . ILE A 1 608 ? 28.858 -5.938 18.527 1.00 74.31 608 ILE A N 1
ATOM 4778 C CA . ILE A 1 608 ? 28.552 -4.542 18.888 1.00 74.31 608 ILE A CA 1
ATOM 4779 C C . ILE A 1 608 ? 29.470 -4.050 20.024 1.00 74.31 608 ILE A C 1
ATOM 4781 O O . ILE A 1 608 ? 29.940 -2.914 20.004 1.00 74.31 608 ILE A O 1
ATOM 4785 N N . ASN A 1 609 ? 29.827 -4.920 20.976 1.00 70.75 609 ASN A N 1
ATOM 4786 C CA . ASN A 1 609 ? 30.682 -4.578 22.123 1.00 70.75 609 ASN A CA 1
ATOM 4787 C C . ASN A 1 609 ? 32.200 -4.729 21.868 1.00 70.75 609 ASN A C 1
ATOM 4789 O O . ASN A 1 609 ? 32.986 -4.793 22.821 1.00 70.75 609 ASN A O 1
ATOM 4793 N N . LYS A 1 610 ? 32.642 -4.733 20.597 1.00 65.44 610 LYS A N 1
ATOM 4794 C CA . LYS A 1 610 ? 34.055 -4.878 20.167 1.00 65.44 610 LYS A CA 1
ATOM 4795 C C . LYS A 1 610 ? 35.060 -3.989 20.920 1.00 65.44 610 LYS A C 1
ATOM 4797 O O . LYS A 1 610 ? 36.222 -4.365 21.038 1.00 65.44 610 LYS A O 1
ATOM 4802 N N . GLY A 1 611 ? 34.636 -2.830 21.431 1.00 54.91 611 GLY A N 1
ATOM 4803 C CA . GLY A 1 611 ? 35.493 -1.894 22.169 1.00 54.91 611 GLY A CA 1
ATOM 4804 C C . GLY A 1 611 ? 35.784 -2.244 23.639 1.00 54.91 611 GLY A C 1
ATOM 4805 O O . GLY A 1 611 ? 36.662 -1.613 24.221 1.00 54.91 611 GLY A O 1
ATOM 4806 N N . GLN A 1 612 ? 35.076 -3.201 24.259 1.00 50.06 612 GLN A N 1
ATOM 4807 C CA . GLN A 1 612 ? 35.159 -3.435 25.716 1.00 50.06 612 GLN A CA 1
ATOM 4808 C C . GLN A 1 612 ? 35.737 -4.793 26.151 1.00 50.06 612 GLN A C 1
ATOM 4810 O O . GLN A 1 612 ? 36.108 -4.929 27.316 1.00 50.06 612 GLN A O 1
ATOM 4815 N N . SER A 1 613 ? 35.852 -5.789 25.263 1.00 46.69 613 SER A N 1
ATOM 4816 C CA . SER A 1 613 ? 36.340 -7.128 25.637 1.00 46.69 613 SER A CA 1
ATOM 4817 C C . SER A 1 613 ? 37.592 -7.542 24.863 1.00 46.69 613 SER A C 1
ATOM 4819 O O . SER A 1 613 ? 37.569 -7.721 23.649 1.00 46.69 613 SER A O 1
ATOM 4821 N N . SER A 1 614 ? 38.696 -7.742 25.585 1.00 42.25 614 SER A N 1
ATOM 4822 C CA . SER A 1 614 ? 40.006 -8.126 25.037 1.00 42.25 614 SER A CA 1
ATOM 4823 C C . SER A 1 614 ? 40.219 -9.642 24.902 1.00 42.25 614 SER A C 1
ATOM 4825 O O . SER A 1 614 ? 41.324 -10.084 24.590 1.00 42.25 614 SER A O 1
ATOM 4827 N N . THR A 1 615 ? 39.178 -10.456 25.116 1.00 43.81 615 THR A N 1
ATOM 4828 C CA . THR A 1 615 ? 39.230 -11.926 25.009 1.00 43.81 615 THR A CA 1
ATOM 4829 C C . THR A 1 615 ? 38.290 -12.437 23.917 1.00 43.81 615 THR A C 1
ATOM 4831 O O . THR A 1 615 ? 37.145 -12.803 24.163 1.00 43.81 615 THR A O 1
ATOM 4834 N N . PHE A 1 616 ? 38.790 -12.472 22.679 1.00 44.97 616 PHE A N 1
ATOM 4835 C CA . PHE A 1 616 ? 38.077 -13.064 21.544 1.00 44.97 616 PHE A CA 1
ATOM 4836 C C . PHE A 1 616 ? 38.111 -14.599 21.602 1.00 44.97 616 PHE A C 1
ATOM 4838 O O . PHE A 1 616 ? 39.178 -15.197 21.736 1.00 44.97 616 PHE A O 1
ATOM 4845 N N . SER A 1 617 ? 36.948 -15.234 21.440 1.00 43.78 617 SER A N 1
ATOM 4846 C CA . SER A 1 617 ? 36.788 -16.690 21.369 1.00 43.78 617 SER A CA 1
ATOM 4847 C C . SER A 1 617 ? 35.718 -17.047 20.333 1.00 43.78 617 SER A C 1
ATOM 4849 O O . SER A 1 617 ? 34.615 -16.515 20.394 1.00 43.78 617 SER A O 1
ATOM 4851 N N . TYR A 1 618 ? 36.061 -17.925 19.381 1.00 44.06 618 TYR A N 1
ATOM 4852 C CA . TYR A 1 618 ? 35.236 -18.492 18.291 1.00 44.06 618 TYR A CA 1
ATOM 4853 C C . TYR A 1 618 ? 34.486 -17.549 17.313 1.00 44.06 618 TYR A C 1
ATOM 4855 O O . TYR A 1 618 ? 34.347 -17.920 16.147 1.00 44.06 618 TYR A O 1
ATOM 4863 N N . THR A 1 619 ? 34.111 -16.320 17.680 1.00 47.97 619 THR A N 1
ATOM 4864 C CA . THR A 1 619 ? 33.403 -15.317 16.839 1.00 47.97 619 THR A CA 1
ATOM 4865 C C . THR A 1 619 ? 34.221 -14.732 15.672 1.00 47.97 619 THR A C 1
ATOM 4867 O O . THR A 1 619 ? 33.839 -13.747 15.048 1.00 47.97 619 THR A O 1
ATOM 4870 N N . ALA A 1 620 ? 35.376 -15.316 15.348 1.00 46.62 620 ALA A N 1
ATOM 4871 C CA . ALA A 1 620 ? 36.199 -14.906 14.208 1.00 46.62 620 ALA A CA 1
ATOM 4872 C C . ALA A 1 620 ? 35.852 -15.644 12.899 1.00 46.62 620 ALA A C 1
ATOM 4874 O O . ALA A 1 620 ? 36.338 -15.251 11.842 1.00 46.62 620 ALA A O 1
ATOM 4875 N N . ALA A 1 621 ? 35.050 -16.715 12.954 1.00 50.88 621 ALA A N 1
ATOM 4876 C CA . ALA A 1 621 ? 34.898 -17.656 11.841 1.00 50.88 621 ALA A CA 1
ATOM 4877 C C . ALA A 1 621 ? 34.066 -17.140 10.648 1.00 50.88 621 ALA A C 1
ATOM 4879 O O . ALA A 1 621 ? 34.238 -17.645 9.538 1.00 50.88 621 ALA A O 1
ATOM 4880 N N . HIS A 1 622 ? 33.158 -16.180 10.862 1.00 61.22 622 HIS A N 1
ATOM 4881 C CA . HIS A 1 622 ? 32.171 -15.737 9.861 1.00 61.22 622 HIS A CA 1
ATOM 4882 C C . HIS A 1 622 ? 32.124 -14.212 9.685 1.00 61.22 622 HIS A C 1
ATOM 4884 O O . HIS A 1 622 ? 31.077 -13.653 9.368 1.00 61.22 622 HIS A O 1
ATOM 4890 N N . ARG A 1 623 ? 33.258 -13.523 9.877 1.00 64.69 623 ARG A N 1
ATOM 4891 C CA . ARG A 1 623 ? 33.334 -12.078 9.619 1.00 64.69 623 ARG A CA 1
ATOM 4892 C C . ARG A 1 623 ? 32.985 -11.761 8.167 1.00 64.69 623 ARG A C 1
ATOM 4894 O O . ARG A 1 623 ? 33.583 -12.317 7.248 1.00 64.69 623 ARG A O 1
ATOM 4901 N N . THR A 1 624 ? 32.086 -10.802 7.987 1.00 69.56 624 THR A N 1
ATOM 4902 C CA . THR A 1 624 ? 31.824 -10.145 6.702 1.00 69.56 624 THR A CA 1
ATOM 4903 C C . THR A 1 624 ? 32.328 -8.706 6.760 1.00 69.56 624 THR A C 1
ATOM 4905 O O . THR A 1 624 ? 32.555 -8.178 7.852 1.00 69.56 624 THR A O 1
ATOM 4908 N N . THR A 1 625 ? 32.521 -8.054 5.613 1.00 72.44 625 THR A N 1
ATOM 4909 C CA . THR A 1 625 ? 33.007 -6.662 5.555 1.00 72.44 625 THR A CA 1
ATOM 4910 C C . THR A 1 625 ? 32.122 -5.716 6.371 1.00 72.44 625 THR A C 1
ATOM 4912 O O . THR A 1 625 ? 32.636 -4.915 7.147 1.00 72.44 625 THR A O 1
ATOM 4915 N N . THR A 1 626 ? 30.800 -5.903 6.320 1.00 76.44 626 THR A N 1
ATOM 4916 C CA . THR A 1 626 ? 29.830 -5.155 7.135 1.00 76.44 626 THR A CA 1
ATOM 4917 C C . THR A 1 626 ? 30.046 -5.332 8.642 1.00 76.44 626 THR A C 1
ATOM 4919 O O . THR A 1 626 ? 29.794 -4.401 9.403 1.00 76.44 626 THR A O 1
ATOM 4922 N N . THR A 1 627 ? 30.557 -6.480 9.110 1.00 72.06 627 THR A N 1
ATOM 4923 C CA . THR A 1 627 ? 30.854 -6.648 10.545 1.00 72.06 627 THR A CA 1
ATOM 4924 C C . THR A 1 627 ? 31.983 -5.738 11.020 1.00 72.06 627 THR A C 1
ATOM 4926 O O . THR A 1 627 ? 31.978 -5.346 12.187 1.00 72.06 627 THR A O 1
ATOM 4929 N N . ASP A 1 628 ? 32.956 -5.401 10.170 1.00 69.50 628 ASP A N 1
ATOM 4930 C CA . ASP A 1 628 ? 34.094 -4.551 10.542 1.00 69.50 628 ASP A CA 1
ATOM 4931 C C . ASP A 1 628 ? 33.756 -3.043 10.494 1.00 69.50 628 ASP A C 1
ATOM 4933 O O . ASP A 1 628 ? 34.448 -2.253 11.131 1.00 69.50 628 ASP A O 1
ATOM 4937 N N . GLU A 1 629 ? 32.644 -2.663 9.853 1.00 75.81 629 GLU A N 1
ATOM 4938 C CA . GLU A 1 629 ? 32.067 -1.301 9.814 1.00 75.81 629 GLU A CA 1
ATOM 4939 C C . GLU A 1 629 ? 31.026 -1.028 10.929 1.00 75.81 629 GLU A C 1
ATOM 4941 O O . GLU A 1 629 ? 30.449 0.061 11.014 1.00 75.81 629 GLU A O 1
ATOM 4946 N N . LEU A 1 630 ? 30.748 -2.023 11.777 1.00 78.19 630 LEU A N 1
ATOM 4947 C CA . LEU A 1 630 ? 29.767 -1.956 12.865 1.00 78.19 630 LEU A CA 1
ATOM 4948 C C . LEU A 1 630 ? 30.311 -1.150 14.058 1.00 78.19 630 LEU A C 1
ATOM 4950 O O . LEU A 1 630 ? 31.407 -1.444 14.547 1.00 78.19 630 LEU A O 1
ATOM 4954 N N . SER A 1 631 ? 29.546 -0.180 14.572 1.00 75.06 631 SER A N 1
ATOM 4955 C CA . SER A 1 631 ? 29.959 0.656 15.711 1.00 75.06 631 SER A CA 1
ATOM 4956 C C . SER A 1 631 ? 28.916 0.703 16.832 1.00 75.06 631 SER A C 1
ATOM 4958 O O . SER A 1 631 ? 27.712 0.708 16.592 1.00 75.06 631 SER A O 1
ATOM 4960 N N . LEU A 1 632 ? 29.372 0.772 18.088 1.00 76.31 632 LEU A N 1
ATOM 4961 C CA . LEU A 1 632 ? 28.478 0.885 19.248 1.00 76.31 632 LEU A CA 1
ATOM 4962 C C . LEU A 1 632 ? 27.706 2.218 19.263 1.00 76.31 632 LEU A C 1
ATOM 4964 O O . LEU A 1 632 ? 26.566 2.255 19.717 1.00 76.31 632 LEU A O 1
ATOM 4968 N N . GLU A 1 633 ? 28.319 3.302 18.777 1.00 76.12 633 GLU A N 1
ATOM 4969 C CA . GLU A 1 633 ? 27.728 4.646 18.805 1.00 76.12 633 GLU A CA 1
ATOM 4970 C C . GLU A 1 633 ? 26.580 4.800 17.796 1.00 76.12 633 GLU A C 1
ATOM 4972 O O . GLU A 1 633 ? 25.537 5.353 18.145 1.00 76.12 633 GLU A O 1
ATOM 4977 N N . GLU A 1 634 ? 26.740 4.277 16.575 1.00 76.00 634 GLU A N 1
ATOM 4978 C CA . GLU A 1 634 ? 25.708 4.337 15.529 1.00 76.00 634 GLU A CA 1
ATOM 4979 C C . GLU A 1 634 ? 24.705 3.183 15.641 1.00 76.00 634 GLU A C 1
ATOM 4981 O O . GLU A 1 634 ? 23.493 3.399 15.602 1.00 76.00 634 GLU A O 1
ATOM 4986 N N . ASP A 1 635 ? 25.204 1.951 15.780 1.00 78.31 635 ASP A N 1
ATOM 4987 C CA . ASP A 1 635 ? 24.409 0.736 15.589 1.00 78.31 635 ASP A CA 1
ATOM 4988 C C . ASP A 1 635 ? 23.921 0.121 16.913 1.00 78.31 635 ASP A C 1
ATOM 4990 O O . ASP A 1 635 ? 22.998 -0.692 16.903 1.00 78.31 635 ASP A O 1
ATOM 4994 N N . GLY A 1 636 ? 24.459 0.534 18.070 1.00 75.38 636 GLY A N 1
ATOM 4995 C CA . GLY A 1 636 ? 24.117 -0.029 19.389 1.00 75.38 636 GLY A CA 1
ATOM 4996 C C . GLY A 1 636 ? 22.668 0.187 19.856 1.00 75.38 636 GLY A C 1
ATOM 4997 O O . GLY A 1 636 ? 22.245 -0.410 20.844 1.00 75.38 636 GLY A O 1
ATOM 4998 N N . HIS A 1 637 ? 21.901 1.022 19.150 1.00 77.31 637 HIS A N 1
ATOM 4999 C CA . HIS A 1 637 ? 20.465 1.245 19.375 1.00 77.31 637 HIS A CA 1
ATOM 5000 C C . HIS A 1 637 ? 19.577 0.634 18.277 1.00 77.31 637 HIS A C 1
ATOM 5002 O O . HIS A 1 637 ? 18.346 0.699 18.373 1.00 77.31 637 HIS A O 1
ATOM 5008 N N . THR A 1 638 ? 20.193 0.071 17.235 1.00 79.81 638 THR A N 1
ATOM 5009 C CA . THR A 1 638 ? 19.519 -0.588 16.113 1.00 79.81 638 THR A CA 1
ATOM 5010 C C . THR A 1 638 ? 19.271 -2.063 16.429 1.00 79.81 638 THR A C 1
ATOM 5012 O O . THR A 1 638 ? 19.824 -2.614 17.380 1.00 79.81 638 THR A O 1
ATOM 5015 N N . GLY A 1 639 ? 18.407 -2.706 15.651 1.00 81.44 639 GLY A N 1
ATOM 5016 C CA . GLY A 1 639 ? 18.067 -4.112 15.834 1.00 81.44 639 GLY A CA 1
ATOM 5017 C C . GLY A 1 639 ? 17.465 -4.722 14.578 1.00 81.44 639 GLY A C 1
ATOM 5018 O O . GLY A 1 639 ? 17.360 -4.062 13.547 1.00 81.44 639 GLY A O 1
ATOM 5019 N N . CYS A 1 640 ? 17.038 -5.981 14.642 1.00 83.50 640 CYS A N 1
ATOM 5020 C CA . CYS A 1 640 ? 16.424 -6.647 13.491 1.00 83.50 640 CYS A CA 1
ATOM 5021 C C . CYS A 1 640 ? 15.379 -7.689 13.905 1.00 83.50 640 CYS A C 1
ATOM 5023 O O . CYS A 1 640 ? 15.644 -8.554 14.740 1.00 83.50 640 CYS A O 1
ATOM 5025 N N . CYS A 1 641 ? 14.199 -7.640 13.290 1.00 86.25 641 CYS A N 1
ATOM 5026 C CA . CYS A 1 641 ? 13.228 -8.730 13.337 1.00 86.25 641 CYS A CA 1
ATOM 5027 C C . CYS A 1 641 ? 13.555 -9.746 12.232 1.00 86.25 641 CYS A C 1
ATOM 5029 O O . CYS A 1 641 ? 13.968 -9.363 11.138 1.00 86.25 641 CYS A O 1
ATOM 5031 N N . SER A 1 642 ? 13.404 -11.041 12.501 1.00 85.75 642 SER A N 1
ATOM 5032 C CA . SER A 1 642 ? 13.759 -12.100 11.550 1.00 85.75 642 SER A CA 1
ATOM 5033 C C . SER A 1 642 ? 12.674 -13.165 11.489 1.00 85.75 642 SER A C 1
ATOM 5035 O O . SER A 1 642 ? 12.437 -13.868 12.470 1.00 85.75 642 SER A O 1
ATOM 5037 N N . THR A 1 643 ? 12.040 -13.316 10.328 1.00 89.44 643 THR A N 1
ATOM 5038 C CA . THR A 1 643 ? 11.138 -14.440 10.038 1.00 89.44 643 THR A CA 1
ATOM 5039 C C . THR A 1 643 ? 11.865 -15.449 9.163 1.00 89.44 643 THR A C 1
ATOM 5041 O O . THR A 1 643 ? 12.451 -15.088 8.143 1.00 89.44 643 THR A O 1
ATOM 5044 N N . VAL A 1 644 ? 11.835 -16.711 9.575 1.00 89.31 644 VAL A N 1
ATOM 5045 C CA . VAL A 1 644 ? 12.548 -17.828 8.957 1.00 89.31 644 VAL A CA 1
ATOM 5046 C C . VAL A 1 644 ? 11.559 -18.951 8.689 1.00 89.31 644 VAL A C 1
ATOM 5048 O O . VAL A 1 644 ? 10.814 -19.369 9.576 1.00 89.31 644 VAL A O 1
ATOM 5051 N N . ILE A 1 645 ? 11.575 -19.444 7.458 1.00 89.94 645 ILE A N 1
ATOM 5052 C CA . ILE A 1 645 ? 10.808 -20.591 6.997 1.00 89.94 645 ILE A CA 1
ATOM 5053 C C . ILE A 1 645 ? 11.813 -21.595 6.441 1.00 89.94 645 ILE A C 1
ATOM 5055 O O . ILE A 1 645 ? 12.488 -21.328 5.446 1.00 89.94 645 ILE A O 1
ATOM 5059 N N . TYR A 1 646 ? 11.922 -22.744 7.095 1.00 90.81 646 TYR A N 1
ATOM 5060 C CA . TYR A 1 646 ? 12.738 -23.863 6.647 1.00 90.81 646 TYR A CA 1
ATOM 5061 C C . TYR A 1 646 ? 11.814 -24.998 6.210 1.00 90.81 646 TYR A C 1
ATOM 5063 O O . TYR A 1 646 ? 10.981 -25.462 6.984 1.00 90.81 646 TYR A O 1
ATOM 5071 N N . ILE A 1 647 ? 11.941 -25.414 4.956 1.00 88.88 647 ILE A N 1
ATOM 5072 C CA . ILE A 1 647 ? 11.178 -26.508 4.356 1.00 88.88 647 ILE A CA 1
ATOM 5073 C C . ILE A 1 647 ? 12.123 -27.698 4.222 1.00 88.88 647 ILE A C 1
ATOM 5075 O O . ILE A 1 647 ? 13.217 -27.527 3.676 1.00 88.88 647 ILE A O 1
ATOM 5079 N N . LYS A 1 648 ? 11.705 -28.878 4.688 1.00 88.94 648 LYS A N 1
ATOM 5080 C CA . LYS A 1 648 ? 12.421 -30.146 4.490 1.00 88.94 648 LYS A CA 1
ATOM 5081 C C . LYS A 1 648 ? 11.435 -31.222 4.038 1.00 88.94 648 LYS A C 1
ATOM 5083 O O . LYS A 1 648 ? 10.633 -31.707 4.832 1.00 88.94 648 LYS A O 1
ATOM 5088 N N . GLY A 1 649 ? 11.482 -31.583 2.758 1.00 86.31 649 GLY A N 1
ATOM 5089 C CA . GLY A 1 649 ? 10.477 -32.453 2.145 1.00 86.31 649 GLY A CA 1
ATOM 5090 C C . GLY A 1 649 ? 9.084 -31.819 2.211 1.00 86.31 649 GLY A C 1
ATOM 5091 O O . GLY A 1 649 ? 8.888 -30.716 1.705 1.00 86.31 649 GLY A O 1
ATOM 5092 N N . ASP A 1 650 ? 8.138 -32.512 2.849 1.00 85.19 650 ASP A N 1
ATOM 5093 C CA . ASP A 1 650 ? 6.771 -32.023 3.079 1.00 85.19 650 ASP A CA 1
ATOM 5094 C C . ASP A 1 650 ? 6.620 -31.223 4.396 1.00 85.19 650 ASP A C 1
ATOM 5096 O O . ASP A 1 650 ? 5.575 -30.607 4.622 1.00 85.19 650 ASP A O 1
ATOM 5100 N N . ASP A 1 651 ? 7.643 -31.206 5.264 1.00 85.38 651 ASP A N 1
ATOM 5101 C CA . ASP A 1 651 ? 7.597 -30.510 6.554 1.00 85.38 651 ASP A CA 1
ATOM 5102 C C . ASP A 1 651 ? 7.968 -29.025 6.415 1.00 85.38 651 ASP A C 1
ATOM 5104 O O . ASP A 1 651 ? 8.976 -28.655 5.804 1.00 85.38 651 ASP A O 1
ATOM 5108 N N . LEU A 1 652 ? 7.165 -28.170 7.053 1.00 87.12 652 LEU A N 1
ATOM 5109 C CA . LEU A 1 652 ? 7.299 -26.716 7.061 1.00 87.12 652 LEU A CA 1
ATOM 5110 C C . LEU A 1 652 ? 7.578 -26.226 8.486 1.00 87.12 652 LEU A C 1
ATOM 5112 O O . LEU A 1 652 ? 6.671 -26.193 9.311 1.00 87.12 652 LEU A O 1
ATOM 5116 N N . TYR A 1 653 ? 8.807 -25.794 8.756 1.00 87.25 653 TYR A N 1
ATOM 5117 C CA . TYR A 1 653 ? 9.217 -25.254 10.051 1.00 87.25 653 TYR A CA 1
ATOM 5118 C C . TYR A 1 653 ? 9.253 -23.726 9.992 1.00 87.25 653 TYR A C 1
ATOM 5120 O O . TYR A 1 653 ? 10.052 -23.146 9.250 1.00 87.25 653 TYR A O 1
ATOM 5128 N N . ILE A 1 654 ? 8.412 -23.060 10.786 1.00 85.81 654 ILE A N 1
ATOM 5129 C CA . ILE A 1 654 ? 8.369 -21.593 10.856 1.00 85.81 654 ILE A CA 1
ATOM 5130 C C . ILE A 1 654 ? 8.889 -21.126 12.212 1.00 85.81 654 ILE A C 1
ATOM 5132 O O . ILE A 1 654 ? 8.421 -21.560 13.265 1.00 85.81 654 ILE A O 1
ATOM 5136 N N . ALA A 1 655 ? 9.828 -20.185 12.187 1.00 82.38 655 ALA A N 1
ATOM 5137 C CA . ALA A 1 655 ? 10.318 -19.506 13.373 1.00 82.38 655 ALA A CA 1
ATOM 5138 C C . ALA A 1 655 ? 10.390 -17.994 13.132 1.00 82.38 655 ALA A C 1
ATOM 5140 O O . ALA A 1 655 ? 10.858 -17.528 12.095 1.00 82.38 655 ALA A O 1
ATOM 5141 N N . ASN A 1 656 ? 9.931 -17.216 14.108 1.00 76.94 656 ASN A N 1
ATOM 5142 C CA . ASN A 1 656 ? 10.021 -15.761 14.088 1.00 76.94 656 ASN A CA 1
ATOM 5143 C C . ASN A 1 656 ? 10.720 -15.281 15.359 1.00 76.94 656 ASN A C 1
ATOM 5145 O O . ASN A 1 656 ? 10.370 -15.702 16.464 1.00 76.94 656 ASN A O 1
ATOM 5149 N N . ILE A 1 657 ? 11.678 -14.377 15.192 1.00 66.62 657 ILE A N 1
ATOM 5150 C CA . ILE A 1 657 ? 12.307 -13.630 16.271 1.00 66.62 657 ILE A CA 1
ATOM 5151 C C . ILE A 1 657 ? 11.931 -12.157 16.132 1.00 66.62 657 ILE A C 1
ATOM 5153 O O . ILE A 1 657 ? 12.307 -11.470 15.178 1.00 66.62 657 ILE A O 1
ATOM 5157 N N . GLY A 1 658 ? 11.175 -11.681 17.123 1.00 60.72 658 GLY A N 1
ATOM 5158 C CA . GLY A 1 658 ? 10.993 -10.255 17.365 1.00 60.72 658 GLY A CA 1
ATOM 5159 C C . GLY A 1 658 ? 12.294 -9.614 17.849 1.00 60.72 658 GLY A C 1
ATOM 5160 O O . GLY A 1 658 ? 13.129 -10.300 18.430 1.00 60.72 658 GLY A O 1
ATOM 5161 N N . ASP A 1 659 ? 12.433 -8.316 17.579 1.00 54.28 659 ASP A N 1
ATOM 5162 C CA . ASP A 1 659 ? 13.512 -7.400 17.972 1.00 54.28 659 ASP A CA 1
ATOM 5163 C C . ASP A 1 659 ? 14.783 -8.061 18.545 1.00 54.28 659 ASP A C 1
ATOM 5165 O O . ASP A 1 659 ? 15.000 -8.093 19.760 1.00 54.28 659 ASP A O 1
ATOM 5169 N N . ASN A 1 660 ? 15.681 -8.522 17.661 1.00 53.53 660 ASN A N 1
ATOM 5170 C CA . ASN A 1 660 ? 17.077 -8.715 18.048 1.00 53.53 660 ASN A CA 1
ATOM 5171 C C . ASN A 1 660 ? 17.637 -7.340 18.440 1.00 53.53 660 ASN A C 1
ATOM 5173 O O . ASN A 1 660 ? 17.920 -6.525 17.567 1.00 53.53 660 ASN A O 1
ATOM 5177 N N . MET A 1 661 ? 17.768 -7.136 19.752 1.00 50.72 661 MET A N 1
ATOM 5178 C CA . MET A 1 661 ? 18.164 -5.923 20.478 1.00 50.72 661 MET A CA 1
ATOM 5179 C C . MET A 1 661 ? 17.157 -4.766 20.550 1.00 50.72 661 MET A C 1
ATOM 5181 O O . MET A 1 661 ? 17.051 -3.907 19.676 1.00 50.72 661 MET A O 1
ATOM 5185 N N . ARG A 1 662 ? 16.563 -4.656 21.744 1.00 34.62 662 ARG A N 1
ATOM 5186 C CA . ARG A 1 662 ? 16.432 -3.392 22.473 1.00 34.62 662 ARG A CA 1
ATOM 5187 C C . ARG A 1 662 ? 16.552 -3.683 23.979 1.00 34.62 662 ARG A C 1
ATOM 5189 O O . ARG A 1 662 ? 15.787 -4.487 24.492 1.00 34.62 662 ARG A O 1
ATOM 5196 N N . GLU A 1 663 ? 17.480 -2.990 24.643 1.00 31.33 663 GLU A N 1
ATOM 5197 C CA . GLU A 1 663 ? 17.799 -3.012 26.092 1.00 31.33 663 GLU A CA 1
ATOM 5198 C C . GLU A 1 663 ? 18.778 -4.086 26.622 1.00 31.33 663 GLU A C 1
ATOM 5200 O O . GLU A 1 663 ? 18.812 -5.237 26.200 1.00 31.33 663 GLU A O 1
ATOM 5205 N N . LEU A 1 664 ? 19.613 -3.627 27.567 1.00 32.22 664 LEU A N 1
ATOM 5206 C CA . LEU A 1 664 ? 20.830 -4.255 28.112 1.00 32.22 664 LEU A CA 1
ATOM 5207 C C . LEU A 1 664 ? 20.613 -4.893 29.504 1.00 32.22 664 LEU A C 1
ATOM 5209 O O . LEU A 1 664 ? 21.569 -5.114 30.248 1.00 32.22 664 LEU A O 1
ATOM 5213 N N . GLU A 1 665 ? 19.364 -5.171 29.881 1.00 22.61 665 GLU A N 1
ATOM 5214 C CA . GLU A 1 665 ? 19.029 -5.862 31.133 1.00 22.61 665 GLU A CA 1
ATOM 5215 C C . GLU A 1 665 ? 18.735 -7.355 30.901 1.00 22.61 665 GLU A C 1
ATOM 5217 O O . GLU A 1 665 ? 18.249 -7.729 29.831 1.00 22.61 665 GLU A O 1
ATOM 5222 N N . PRO A 1 666 ? 18.968 -8.233 31.900 1.00 23.30 666 PRO A N 1
ATOM 5223 C CA . PRO A 1 666 ? 18.636 -9.654 31.829 1.00 23.30 666 PRO A CA 1
ATOM 5224 C C . PRO A 1 666 ? 17.122 -9.881 31.979 1.00 23.30 666 PRO A C 1
ATOM 5226 O O . PRO A 1 666 ? 16.649 -10.545 32.906 1.00 23.30 666 PRO A O 1
ATOM 5229 N N . VAL A 1 667 ? 16.343 -9.337 31.046 1.00 22.72 667 VAL A N 1
ATOM 5230 C CA . VAL A 1 667 ? 14.934 -9.679 30.882 1.00 22.72 667 VAL A CA 1
ATOM 5231 C C . VAL A 1 667 ? 14.874 -11.106 30.353 1.00 22.72 667 VAL A C 1
ATOM 5233 O O . VAL A 1 667 ? 15.364 -11.411 29.266 1.00 22.72 667 VAL A O 1
ATOM 5236 N N . VAL A 1 668 ? 14.239 -11.996 31.116 1.00 24.77 668 VAL A N 1
ATOM 5237 C CA . VAL A 1 668 ? 13.859 -13.320 30.617 1.00 24.77 668 VAL A CA 1
ATOM 5238 C C . VAL A 1 668 ? 12.795 -13.104 29.544 1.00 24.77 668 VAL A C 1
ATOM 5240 O O . VAL A 1 668 ? 11.604 -13.028 29.845 1.00 24.77 668 VAL A O 1
ATOM 5243 N N . VAL A 1 669 ? 13.230 -12.980 28.288 1.00 24.14 669 VAL A N 1
ATOM 5244 C CA . VAL A 1 669 ? 12.339 -12.938 27.129 1.00 24.14 669 VAL A CA 1
ATOM 5245 C C . VAL A 1 669 ? 11.650 -14.294 27.032 1.00 24.14 669 VAL A C 1
ATOM 5247 O O . VAL A 1 669 ? 12.157 -15.251 26.443 1.00 24.14 669 VAL A O 1
ATOM 5250 N N . THR A 1 670 ? 10.468 -14.391 27.636 1.00 23.84 670 THR A N 1
ATOM 5251 C CA . THR A 1 670 ? 9.519 -15.463 27.355 1.00 23.84 670 THR A CA 1
ATOM 5252 C C . THR A 1 670 ? 9.053 -15.306 25.916 1.00 23.84 670 THR A C 1
ATOM 5254 O O . THR A 1 670 ? 8.091 -14.589 25.641 1.00 23.84 670 THR A O 1
ATOM 5257 N N . LEU A 1 671 ? 9.770 -15.974 25.007 1.00 29.91 671 LEU A N 1
ATOM 5258 C CA . LEU A 1 671 ? 9.380 -16.162 23.613 1.00 29.91 671 LEU A CA 1
ATOM 5259 C C . LEU A 1 671 ? 7.895 -16.567 23.562 1.00 29.91 671 LEU A C 1
ATOM 5261 O O . LEU A 1 671 ? 7.530 -17.569 24.191 1.00 29.91 671 LEU A O 1
ATOM 5265 N N . PRO A 1 672 ? 7.031 -15.836 22.833 1.00 29.50 672 PRO A N 1
ATOM 5266 C CA . PRO A 1 672 ? 5.685 -16.313 22.573 1.00 29.50 672 PRO A CA 1
ATOM 5267 C C . PRO A 1 672 ? 5.778 -17.636 21.810 1.00 29.50 672 PRO A C 1
ATOM 5269 O O . PRO A 1 672 ? 6.425 -17.718 20.767 1.00 29.50 672 PRO A O 1
ATOM 5272 N N . GLN A 1 673 ? 5.135 -18.678 22.336 1.00 31.81 673 GLN A N 1
ATOM 5273 C CA . GLN A 1 673 ? 5.081 -19.996 21.708 1.00 31.81 673 GLN A CA 1
ATOM 5274 C C . GLN A 1 673 ? 4.238 -19.955 20.424 1.00 31.81 673 GLN A C 1
ATOM 5276 O O . GLN A 1 673 ? 3.048 -20.258 20.447 1.00 31.81 673 GLN A O 1
ATOM 5281 N N . MET A 1 674 ? 4.867 -19.603 19.305 1.00 30.72 674 MET A N 1
ATOM 5282 C CA . MET A 1 674 ? 4.448 -20.001 17.959 1.00 30.72 674 MET A CA 1
ATOM 5283 C C . MET A 1 674 ? 5.678 -20.434 17.159 1.00 30.72 674 MET A C 1
ATOM 5285 O O . MET A 1 674 ? 6.073 -19.801 16.185 1.00 30.72 674 MET A O 1
ATOM 5289 N N . VAL A 1 675 ? 6.272 -21.538 17.611 1.00 31.08 675 VAL A N 1
ATOM 5290 C CA . VAL A 1 675 ? 6.727 -22.552 16.660 1.00 31.08 675 VAL A CA 1
ATOM 5291 C C . VAL A 1 675 ? 5.487 -23.392 16.365 1.00 31.08 675 VAL A C 1
ATOM 5293 O O . VAL A 1 675 ? 4.845 -23.865 17.309 1.00 31.08 675 VAL A O 1
ATOM 5296 N N . ILE A 1 676 ? 5.130 -23.499 15.089 1.00 33.22 676 ILE A N 1
ATOM 5297 C CA . ILE A 1 676 ? 4.141 -24.448 14.564 1.00 33.22 676 ILE A CA 1
ATOM 5298 C C . ILE A 1 676 ? 4.927 -25.428 13.700 1.00 33.22 676 ILE A C 1
ATOM 5300 O O . ILE A 1 676 ? 5.778 -24.922 12.933 1.00 33.22 676 ILE A O 1
#

Sequence (676 aa):
MQALIKIDIRFNKITKLDSLKELPKLEVIRAAGNSVSTFISKASNLFEVELNMNPLTFVNFECPMPNLKIVDFSKGKLTSCDFVSSLTNVEKLTLDNNHLVSLSNNISKMKNLVHLSVIKNNITALPDCIGSLTKLKTLDLHLNNISVLNPDIWKLSNLEILNVSSNLLQNFPEPPEALLKNFLSRKSKLQHQKQIQDQIIENAKLQNKQTAIDTDEEDEAAEYEELNAHIGDNEESPKNLKDLAINVSDSKQKKSSISPPLSPSTALTQTSMSINDSLTGTVSEEKQKSVFSNIRRRGSEIDPHQQLYIGLEKSLKYLSMADNKLNDGVIQIISRFQNLEILNISYNDLFDIPSGHLSNLKKLKSLYLSGNHLSSLPVEDFDAFTEVTSLNLNGNRYQTLPAEIYKIKNLTALDVGSNSLKYNIANIPYDWNWCYNPNLKYLNFSGNKRLEIKPQHKREGMTDSLDSFLTLKNLKLLGLMDVTITTDAVPEQTVDTRVRTTASQLGSFGYGISDTLGDRLNLTTRDVVIEKFRGNPDETLLTIYDGKNCSDVAGDKISKIIQETFGIHLTKELQDVEEPSEGYSGKTVVDALRGAFLTMNSEMNILINKGQSSTFSYTAAHRTTTTDELSLEEDGHTGCCSTVIYIKGDDLYIANIGDNMRELEPVVVTLPQMVI

Foldseek 3Di:
DLQDAEDAQAQDADADDVVQAENQNHAYDHHHNYAHQEEEHARLNHQEHHHANYQHAYYAYPAANANHAYDAHELYAYQADCNLLSYAAHQEDAHENYAHQAHDPSVLNNLNHQEDAHAQYAHAEYDPSPLSNQNHQEDHPHNYAHAAYDLSQFSNLAHAADAPAQYAYAAHDDHDVVVVVVVVVVVVVVVVVVVVVVVVVVVVVVVVVVVVVVDPDDPPPPPPVVVVVPVPDDPDDDDDPDDDDDDDDDDDDDDDDDDDDDDDDDDDDDDDDDDDDDDDDDDDDDDDDDDPDPPDPDDPPDPPPVPPRNTQLENYAHDAHDNYAYEQVNLQVVLSNQNHQEDHHAQYAYADHDAPSLLSNLNHAEDHHEQYAYADDRLNSLLSLANHAYYAQYNYAHQFAFQSVLSNQNHAEYHHALYQHQDELPPPPGGHFCLSHLNHQYYAHANNLNAEQDWDDDDPPDPDTSSAPVSNVNHQEYHQANHHYDDPRDDDDDLFHDHHHHHQDAPPDGHDDPFDCPPLSTTFKDWDKDQCQVVNNQKIKIKMKGKFPADSPHHALLSVLCVQCLSVQLVVLVVCVVVPDPPDPDQDSLNSNVRSVVVSLVLVVCLAPVPPDPDDDPSPPRDDPSSVVHYCVRPVQMWIKMWMWMGGHPDIWTDTDDTSDDDDDPDPPPPDPPGD

Radius of gyration: 35.77 Å; chains: 1; bounding box: 82×114×95 Å